Protein 2WM9 (pdb70)

InterPro domains:
  IPR001849 Pleckstrin homology domain [PF00169] (176-279)
  IPR001849 Pleckstrin homology domain [PS50003] (174-281)
  IPR001849 Pleckstrin homology domain [SM00233] (175-283)
  IPR011993 PH-like domain superfamily [G3DSA:2.30.29.30] (160-282)
  IPR016024 Armadillo-type fold [SSF48371] (851-1568)
  IPR021816 Dedicator of cytokinesis C/D, N-terminal [PF11878] (47-156)
  IPR026791 Dedicator of cytokinesis [PTHR23317] (43-2067)
  IPR027007 C2 DOCK-type domain [PF14429] (637-827)
  IPR027007 C2 DOCK-type domain [PS51650] (640-818)
  IPR027357 DOCKER domain [PS51651] (1605-2069)
  IPR035892 C2 domain superfamily [G3DSA:2.60.40.150] (641-828)
  IPR037809 Dedicator of cytokinesis D, C2 domain [cd08697] (639-828)
  IPR043161 Dedicator of cytokinesis, C-terminal, lobe A [G3DSA:1.25.40.410] (1605-1776)
  IPR043162 Dedicator of cytokinesis, C-terminal, lobe C [G3DSA:1.20.58.740] (1946-2067)
  IPR046769 DOCKER, Lobe A [PF06920] (1598-1770)
  IPR046770 DOCKER, Lobe B [PF20422] (1851-1926)
  IPR046773 DOCKER, Lobe C [PF20421] (1961-2062)
  IPR060065 DOCK6-11, TPR domain [PF28208] (853-1073)

Secondary structure (DSSP, 8-state):
-HHHHHHHHHHHHHHHHHHHT-HHHHHHHHHHHHHHHHHHHHHTTSSS--GGGGTTT-GGGGGG---SSSHHHHHHHHHHHHHHHHHTT-GGGHHHHHTTTHHHHHHTT-HHHHHHHHHHHHHHHHHHHHHHHH------EEEEEEEE-HHHHGGGTT-EEEEEESTT--HHHHHHHHHHHHHHHH-GGGEEEE---SPP-GGGS-TTSEEEEEEEEEE---HHHHHH--STGGGSSSEEEEEEEEEE-TTS-SS--TTT-EEEEEEEEEEEEES-SSSEEEEEEEEEEEE-HHHHHHHHHHHHHHHHHHHHH-SS--HHHHHHHHHHHHS-SSS--THHHHHHHS---TTHHHHHHHHHHHHHHHHHHHHHHHHH--STTTHHHHHHHHHHHHHHHHHHHHH-S--/-PPPEEEEEEEE-TTSSHHHHHHHHHHT--TTTSPP-SS--EEEEEEETTEEEEEEEEE---SGGGTTTGGGG-TT-SEEEEEEETT-HHHHHHIIIIIHHHHHHH-TTS-EEEEEE-GGGGS-HHHHHHHHTTT--PPPHHHHHHHHHHHT-S-EEE--TTT-TTHHHHHHHHHHHH-

B-factor: mean 34.51, std 13.57, range [10.01, 80.8]

Sequence (586 aa):
STPELRKTWLDSMARIHVKNGDLSEAAMCYVHVTALVAEYLTRKGVFRQGCTAFRVITPNIDEEADVHFNEDVLMELLEQCADGLWKAERYELIADIYKLIIPIYEKRRDFERLAHLYDTLHRAYSKVTEVMHSGRRLLGTYFRVAFFGQGFFEDEDGKEYIYKEPKLTPLSEISQRLLKLYSDKFGSENVKMIQDSGKVNPKDLDSKYAYIQVTHVIPFFDEKELQERKTEFERSHNIRRFMFEMPFTQTGKRQGGVEEQCKRRTILTAIHCFPYVKKRIPVMYQHHTDLNPIEVAIDEMSKKVAELRQLCSSAEVDMIKLQLKLQGSVSVQVNAGPLAYARAFLDDDNKVKLLKEVFRQFVEACGQALAVNERLIKEDQLEYQEEMKANYREMAKELSEIMHEQLSHMQTIKCVVVGDGAVGKTCLLISYTTNKFPSEYVPTVFDNYAVTVMIGGEPYTLGLFDTAGQEDYDRLRPLSYPQTDVFLVCFSVVSPSSFENVKEKWVPEITHHCPKTPFLLVGTQIDLRDDPSTIEKLAKNKQKPITPETAEKLARDLKAVKYVECSALTQKGLKNVFDEAILAAL

GO terms:
  GO:0005829 cytosol (C, TAS)
  GO:0005515 protein binding (F, IPI)
  GO:0045296 cadherin binding (F, HDA)
  GO:0016020 membrane (C, HDA)

Structure (mmCIF, N/CA/C/O backbone):
data_2WM9
#
_entry.id   2WM9
#
_cell.length_a   88.410
_cell.length_b   93.980
_cell.length_c   88.200
_cell.angle_alpha   90.00
_cell.angle_beta   90.00
_cell.angle_gamma   90.00
#
_symmetry.space_group_name_H-M   'P 21 21 2'
#
loop_
_entity.id
_entity.type
_entity.pdbx_description
1 polymer 'DEDICATOR OF CYTOKINESIS PROTEIN 9'
2 polymer 'CELL DIVISION CONTROL PROTEIN 42 HOMOLOG'
3 non-polymer GLYCEROL
4 water water
#
loop_
_atom_site.group_PDB
_atom_site.id
_atom_site.type_symbol
_atom_site.label_atom_id
_atom_site.label_alt_id
_atom_site.label_comp_id
_atom_site.label_asym_id
_atom_site.label_entity_id
_atom_site.label_seq_id
_atom_site.pdbx_PDB_ins_code
_atom_site.Cartn_x
_atom_site.Cartn_y
_atom_site.Cartn_z
_atom_site.occupancy
_atom_site.B_iso_or_equiv
_atom_site.auth_seq_id
_atom_site.auth_comp_id
_atom_site.auth_asym_id
_atom_site.auth_atom_id
_atom_site.pdbx_PDB_model_num
ATOM 1 N N . SER A 1 5 ? 60.743 15.895 2.079 1.00 59.70 5 SER A N 1
ATOM 2 C CA . SER A 1 5 ? 60.569 15.689 3.515 1.00 54.79 5 SER A CA 1
ATOM 3 C C . SER A 1 5 ? 60.073 14.273 3.865 1.00 52.02 5 SER A C 1
ATOM 4 O O . SER A 1 5 ? 59.668 14.026 5.004 1.00 48.92 5 SER A O 1
ATOM 6 N N . THR A 1 6 ? 60.098 13.345 2.907 1.00 45.51 6 THR A N 1
ATOM 7 C CA . THR A 1 6 ? 59.875 11.944 3.260 1.00 50.07 6 THR A CA 1
ATOM 8 C C . THR A 1 6 ? 60.958 11.448 4.255 1.00 48.25 6 THR A C 1
ATOM 9 O O . THR A 1 6 ? 60.630 10.856 5.292 1.00 43.79 6 THR A O 1
ATOM 13 N N . PRO A 1 7 ? 62.247 11.719 3.966 1.00 44.53 7 PRO A N 1
ATOM 14 C CA . PRO A 1 7 ? 63.284 11.279 4.917 1.00 44.42 7 PRO A CA 1
ATOM 15 C C . PRO A 1 7 ? 62.996 11.768 6.336 1.00 42.85 7 PRO A C 1
ATOM 16 O O . PRO A 1 7 ? 63.079 10.980 7.303 1.00 35.91 7 PRO A O 1
ATOM 20 N N . GLU A 1 8 ? 62.656 13.052 6.457 1.00 41.41 8 GLU A N 1
ATOM 21 C CA . GLU A 1 8 ? 62.269 13.627 7.746 1.00 36.13 8 GLU A CA 1
ATOM 22 C C . GLU A 1 8 ? 61.041 12.910 8.316 1.00 31.56 8 GLU A C 1
ATOM 23 O O . GLU A 1 8 ? 60.961 12.650 9.519 1.00 32.50 8 GLU A O 1
ATOM 25 N N . LEU A 1 9 ? 60.082 12.586 7.455 1.00 33.46 9 LEU A N 1
ATOM 26 C CA . LEU A 1 9 ? 58.836 11.960 7.916 1.00 33.49 9 LEU A CA 1
ATOM 27 C C . LEU A 1 9 ? 59.071 10.507 8.389 1.00 32.84 9 LEU A C 1
ATOM 28 O O . LEU A 1 9 ? 58.548 10.076 9.430 1.00 25.60 9 LEU A O 1
ATOM 33 N N . ARG A 1 10 ? 59.865 9.767 7.621 1.00 28.40 10 ARG A N 1
ATOM 34 C CA . ARG A 1 10 ? 60.278 8.436 8.007 1.00 27.25 10 ARG A CA 1
ATOM 35 C C . ARG A 1 10 ? 60.998 8.470 9.366 1.00 25.69 10 ARG A C 1
ATOM 36 O O . ARG A 1 10 ? 60.683 7.679 10.258 1.00 26.17 10 ARG A O 1
ATOM 44 N N . LYS A 1 11 ? 61.945 9.391 9.535 1.00 23.59 11 LYS A N 1
ATOM 45 C CA . LYS A 1 11 ? 62.615 9.546 10.830 1.00 26.72 11 LYS A CA 1
ATOM 46 C C . LYS A 1 11 ? 61.620 9.780 11.972 1.00 28.31 11 LYS A C 1
ATOM 47 O O . LYS A 1 11 ? 61.763 9.212 13.073 1.00 24.83 11 LYS A O 1
ATOM 53 N N . THR A 1 12 ? 60.624 10.632 11.714 1.00 26.53 12 THR A N 1
ATOM 54 C CA . THR A 1 12 ? 59.633 10.954 12.730 1.00 24.77 12 THR A CA 1
ATOM 55 C C . THR A 1 12 ? 58.904 9.701 13.156 1.00 22.29 12 THR A C 1
ATOM 56 O O . THR A 1 12 ? 58.703 9.483 14.343 1.00 25.26 12 THR A O 1
ATOM 60 N N . TRP A 1 13 ? 58.521 8.878 12.186 1.00 24.00 13 TRP A N 1
ATOM 61 C CA . TRP A 1 13 ? 57.804 7.612 12.466 1.00 25.59 13 TRP A CA 1
ATOM 62 C C . TRP A 1 13 ? 58.698 6.622 13.239 1.00 27.08 13 TRP A C 1
ATOM 63 O O . TRP A 1 13 ? 58.314 6.110 14.309 1.00 26.94 13 TRP A O 1
ATOM 74 N N . LEU A 1 14 ? 59.897 6.375 12.704 1.00 26.22 14 LEU A N 1
ATOM 75 C CA . LEU A 1 14 ? 60.907 5.559 13.395 1.00 25.86 14 LEU A CA 1
ATOM 76 C C . LEU A 1 14 ? 61.217 6.056 14.825 1.00 21.94 14 LEU A C 1
ATOM 77 O O . LEU A 1 14 ? 61.254 5.257 15.750 1.00 21.48 14 LEU A O 1
ATOM 82 N N . ASP A 1 15 ? 61.409 7.362 15.015 1.00 22.73 15 ASP A N 1
ATOM 83 C CA . ASP A 1 15 ? 61.652 7.879 16.370 1.00 25.72 15 ASP A CA 1
ATOM 84 C C . ASP A 1 15 ? 60.465 7.580 17.295 1.00 27.00 15 ASP A C 1
ATOM 85 O O . ASP A 1 15 ? 60.654 7.232 18.474 1.00 26.89 15 ASP A O 1
ATOM 90 N N . SER A 1 16 ? 59.255 7.722 16.753 1.00 23.75 16 SER A N 1
ATOM 91 C CA . SER A 1 16 ? 58.030 7.511 17.518 1.00 22.49 16 SER A CA 1
ATOM 92 C C . SER A 1 16 ? 57.885 6.013 17.867 1.00 23.07 16 SER A C 1
ATOM 93 O O . SER A 1 16 ? 57.672 5.651 19.035 1.00 23.59 16 SER A O 1
ATOM 96 N N . MET A 1 17 ? 58.043 5.142 16.870 1.00 23.13 17 MET A N 1
ATOM 97 C CA . MET A 1 17 ? 58.119 3.690 17.121 1.00 21.89 17 MET A CA 1
ATOM 98 C C . MET A 1 17 ? 59.098 3.324 18.230 1.00 20.43 17 MET A C 1
ATOM 99 O O . MET A 1 17 ? 58.768 2.509 19.094 1.00 18.33 17 MET A O 1
ATOM 104 N N . ALA A 1 18 ? 60.296 3.931 18.211 1.00 20.02 18 ALA A N 1
ATOM 105 C CA . ALA A 1 18 ? 61.361 3.592 19.177 1.00 18.26 18 ALA A CA 1
ATOM 106 C C . ALA A 1 18 ? 60.970 3.904 20.612 1.00 18.84 18 ALA A C 1
ATOM 107 O O . ALA A 1 18 ? 61.237 3.109 21.547 1.00 18.50 18 ALA A O 1
ATOM 109 N N . ARG A 1 19 ? 60.347 5.065 20.791 1.00 22.72 19 ARG A N 1
ATOM 110 C CA . ARG A 1 19 ? 59.873 5.477 22.113 1.00 19.26 19 ARG A CA 1
ATOM 111 C C . ARG A 1 19 ? 58.921 4.446 22.652 1.00 20.10 19 ARG A C 1
ATOM 112 O O . ARG A 1 19 ? 59.037 4.025 23.804 1.00 24.43 19 ARG A O 1
ATOM 120 N N . ILE A 1 20 ? 57.947 4.050 21.835 1.00 18.78 20 ILE A N 1
ATOM 121 C CA . ILE A 1 20 ? 57.020 2.991 22.245 1.00 18.24 20 ILE A CA 1
ATOM 122 C C . ILE A 1 20 ? 57.774 1.697 22.571 1.00 18.96 20 ILE A C 1
ATOM 123 O O . ILE A 1 20 ? 57.524 1.066 23.593 1.00 22.09 20 ILE A O 1
ATOM 128 N N . HIS A 1 21 ? 58.727 1.303 21.727 1.00 19.33 21 HIS A N 1
ATOM 129 C CA . HIS A 1 21 ? 59.498 0.099 22.040 1.00 19.78 21 HIS A CA 1
ATOM 130 C C . HIS A 1 21 ? 60.227 0.221 23.367 1.00 20.30 21 HIS A C 1
ATOM 131 O O . HIS A 1 21 ? 60.292 -0.734 24.150 1.00 20.13 21 HIS A O 1
ATOM 138 N N . VAL A 1 22 ? 60.784 1.399 23.618 1.00 20.95 22 VAL A N 1
ATOM 139 C CA . VAL A 1 22 ? 61.457 1.644 24.894 1.00 19.75 22 VAL A CA 1
ATOM 140 C C . VAL A 1 22 ? 60.504 1.510 26.101 1.00 21.64 22 VAL A C 1
ATOM 141 O O . VAL A 1 22 ? 60.805 0.793 27.041 1.00 19.34 22 VAL A O 1
ATOM 145 N N . LYS A 1 23 ? 59.352 2.175 26.069 1.00 20.74 23 LYS A N 1
ATOM 146 C CA . LYS A 1 23 ? 58.370 1.988 27.152 1.00 24.35 23 LYS A CA 1
ATOM 147 C C . LYS A 1 23 ? 57.991 0.508 27.349 1.00 28.58 23 LYS A C 1
ATOM 148 O O . LYS A 1 23 ? 57.784 0.077 28.476 1.00 29.73 23 LYS A O 1
ATOM 152 N N . ASN A 1 24 ? 57.898 -0.259 26.255 1.00 25.80 24 ASN A N 1
ATOM 153 C CA . ASN A 1 24 ? 57.494 -1.658 26.321 1.00 19.92 24 ASN A CA 1
ATOM 154 C C . ASN A 1 24 ? 58.642 -2.592 26.711 1.00 25.50 24 ASN A C 1
ATOM 155 O O . ASN A 1 24 ? 58.426 -3.786 26.997 1.00 20.47 24 ASN A O 1
ATOM 160 N N . GLY A 1 25 ? 59.868 -2.062 26.724 1.00 25.42 25 GLY A N 1
ATOM 161 C CA . GLY A 1 25 ? 61.028 -2.874 27.077 1.00 19.84 25 GLY A CA 1
ATOM 162 C C . GLY A 1 25 ? 61.578 -3.720 25.925 1.00 21.34 25 GLY A C 1
ATOM 163 O O . GLY A 1 25 ? 62.380 -4.630 26.149 1.00 21.74 25 GLY A O 1
ATOM 164 N N . ASP A 1 26 ? 61.146 -3.409 24.703 1.00 18.89 26 ASP A N 1
ATOM 165 C CA . ASP A 1 26 ? 61.611 -4.086 23.486 1.00 20.20 26 ASP A CA 1
ATOM 166 C C . ASP A 1 26 ? 62.797 -3.322 22.893 1.00 17.60 26 ASP A C 1
ATOM 167 O O . ASP A 1 26 ? 62.684 -2.604 21.895 1.00 18.33 26 ASP A O 1
ATOM 172 N N . LEU A 1 27 ? 63.940 -3.485 23.523 1.00 17.19 27 LEU A N 1
ATOM 173 C CA . LEU A 1 27 ? 65.042 -2.579 23.285 1.00 13.19 27 LEU A CA 1
ATOM 174 C C . LEU A 1 27 ? 65.780 -2.893 21.980 1.00 16.46 27 LEU A C 1
ATOM 175 O O . LEU A 1 27 ? 66.424 -1.988 21.408 1.00 18.02 27 LEU A O 1
ATOM 180 N N . SER A 1 28 ? 65.665 -4.145 21.486 1.00 14.45 28 SER A N 1
ATOM 181 C CA . SER A 1 28 ? 66.225 -4.498 20.151 1.00 17.18 28 SER A CA 1
ATOM 182 C C . SER A 1 28 ? 65.469 -3.821 19.012 1.00 18.94 28 SER A C 1
ATOM 183 O O . SER A 1 28 ? 66.101 -3.355 18.055 1.00 17.21 28 SER A O 1
ATOM 186 N N . GLU A 1 29 ? 64.130 -3.785 19.107 1.00 14.98 29 GLU A N 1
ATOM 187 C CA . GLU A 1 29 ? 63.320 -3.043 18.145 1.00 15.77 29 GLU A CA 1
ATOM 188 C C . GLU A 1 29 ? 63.574 -1.510 18.207 1.00 16.82 29 GLU A C 1
ATOM 189 O O . GLU A 1 29 ? 63.674 -0.860 17.175 1.00 17.64 29 GLU A O 1
ATOM 195 N N . ALA A 1 30 ? 63.698 -0.929 19.399 1.00 15.46 30 ALA A N 1
ATOM 196 C CA . ALA A 1 30 ? 64.167 0.457 19.487 1.00 16.37 30 ALA A CA 1
ATOM 197 C C . ALA A 1 30 ? 65.519 0.600 18.771 1.00 15.44 30 ALA A C 1
ATOM 198 O O . ALA A 1 30 ? 65.751 1.553 18.011 1.00 15.40 30 ALA A O 1
ATOM 200 N N . ALA A 1 31 ? 66.419 -0.348 19.026 1.00 14.23 31 ALA A N 1
ATOM 201 C CA . ALA A 1 31 ? 67.767 -0.223 18.467 1.00 16.84 31 ALA A CA 1
ATOM 202 C C . ALA A 1 31 ? 67.733 -0.293 16.952 1.00 14.08 31 ALA A C 1
ATOM 203 O O . ALA A 1 31 ? 68.451 0.442 16.291 1.00 16.22 31 ALA A O 1
ATOM 205 N N . MET A 1 32 ? 66.910 -1.176 16.391 1.00 12.73 32 MET A N 1
ATOM 206 C CA . MET A 1 32 ? 66.802 -1.236 14.934 1.00 14.63 32 MET A CA 1
ATOM 207 C C . MET A 1 32 ? 66.222 0.068 14.409 1.00 15.10 32 MET A C 1
ATOM 208 O O . MET A 1 32 ? 66.626 0.538 13.351 1.00 15.96 32 MET A O 1
ATOM 213 N N . CYS A 1 33 ? 65.259 0.649 15.131 1.00 14.83 33 CYS A N 1
ATOM 214 C CA . CYS A 1 33 ? 64.742 1.956 14.735 1.00 13.36 33 CYS A CA 1
ATOM 215 C C . CYS A 1 33 ? 65.887 2.994 14.684 1.00 13.42 33 CYS A C 1
ATOM 216 O O . CYS A 1 33 ? 65.914 3.804 13.794 1.00 12.84 33 CYS A O 1
ATOM 219 N N . TYR A 1 34 ? 66.799 2.997 15.661 1.00 12.45 34 TYR A N 1
ATOM 220 C CA . TYR A 1 34 ? 67.915 3.955 15.615 1.00 17.65 34 TYR A CA 1
ATOM 221 C C . TYR A 1 34 ? 68.783 3.695 14.375 1.00 18.71 34 TYR A C 1
ATOM 222 O O . TYR A 1 34 ? 69.197 4.635 13.666 1.00 18.29 34 TYR A O 1
ATOM 231 N N . VAL A 1 35 ? 69.037 2.414 14.109 1.00 18.27 35 VAL A N 1
ATOM 232 C CA . VAL A 1 35 ? 69.877 2.020 12.975 1.00 18.43 35 VAL A CA 1
ATOM 233 C C . VAL A 1 35 ? 69.243 2.439 11.634 1.00 18.70 35 VAL A C 1
ATOM 234 O O . VAL A 1 35 ? 69.917 2.992 10.767 1.00 18.17 35 VAL A O 1
ATOM 238 N N . HIS A 1 36 ? 67.948 2.185 11.468 1.00 16.00 36 HIS A N 1
ATOM 239 C CA . HIS A 1 36 ? 67.243 2.633 10.257 1.00 16.83 36 HIS A CA 1
ATOM 240 C C . HIS A 1 36 ? 67.278 4.163 10.038 1.00 18.19 36 HIS A C 1
ATOM 241 O O . HIS A 1 36 ? 67.511 4.617 8.931 1.00 19.54 36 HIS A O 1
ATOM 248 N N . VAL A 1 37 ? 67.058 4.946 11.095 1.00 20.28 37 VAL A N 1
ATOM 249 C CA . VAL A 1 37 ? 67.178 6.402 11.000 1.00 16.89 37 VAL A CA 1
ATOM 250 C C . VAL A 1 37 ? 68.611 6.777 10.614 1.00 19.90 37 VAL A C 1
ATOM 251 O O . VAL A 1 37 ? 68.825 7.607 9.736 1.00 20.36 37 VAL A O 1
ATOM 255 N N . THR A 1 38 ? 69.594 6.139 11.257 1.00 18.67 38 THR A N 1
ATOM 256 C CA . THR A 1 38 ? 70.998 6.463 11.015 1.00 18.96 38 THR A CA 1
ATOM 257 C C . THR A 1 38 ? 71.352 6.096 9.566 1.00 21.33 38 THR A C 1
ATOM 258 O O . THR A 1 38 ? 72.023 6.865 8.865 1.00 19.23 38 THR A O 1
ATOM 262 N N . ALA A 1 39 ? 70.855 4.948 9.110 1.00 15.82 39 ALA A N 1
ATOM 263 C CA . ALA A 1 39 ? 71.076 4.521 7.741 1.00 19.25 39 ALA A CA 1
ATOM 264 C C . ALA A 1 39 ? 70.495 5.519 6.742 1.00 22.76 39 ALA A C 1
ATOM 265 O O . ALA A 1 39 ? 71.107 5.803 5.725 1.00 18.84 39 ALA A O 1
ATOM 267 N N . LEU A 1 40 ? 69.314 6.071 7.038 1.00 23.38 40 LEU A N 1
ATOM 268 C CA . LEU A 1 40 ? 68.718 7.004 6.091 1.00 26.87 40 LEU A CA 1
ATOM 269 C C . LEU A 1 40 ? 69.445 8.350 6.058 1.00 25.02 40 LEU A C 1
ATOM 270 O O . LEU A 1 40 ? 69.542 8.961 4.996 1.00 22.84 40 LEU A O 1
ATOM 275 N N . VAL A 1 41 ? 69.962 8.798 7.207 1.00 19.44 41 VAL A N 1
ATOM 276 C CA . VAL A 1 41 ? 70.734 10.016 7.232 1.00 19.02 41 VAL A CA 1
ATOM 277 C C . VAL A 1 41 ? 72.070 9.782 6.495 1.00 24.05 41 VAL A C 1
ATOM 278 O O . VAL A 1 41 ? 72.555 10.663 5.786 1.00 22.43 41 VAL A O 1
ATOM 282 N N . ALA A 1 42 ? 72.650 8.585 6.655 1.00 20.07 42 ALA A N 1
ATOM 283 C CA . ALA A 1 42 ? 73.918 8.268 6.025 1.00 26.06 42 ALA A CA 1
ATOM 284 C C . ALA A 1 42 ? 73.768 8.208 4.507 1.00 27.84 42 ALA A C 1
ATOM 285 O O . ALA A 1 42 ? 74.613 8.733 3.779 1.00 29.92 42 ALA A O 1
ATOM 287 N N . GLU A 1 43 ? 72.712 7.548 4.043 1.00 26.50 43 GLU A N 1
ATOM 288 C CA . GLU A 1 43 ? 72.355 7.549 2.619 1.00 32.09 43 GLU A CA 1
ATOM 289 C C . GLU A 1 43 ? 72.278 8.982 2.070 1.00 29.57 43 GLU A C 1
ATOM 290 O O . GLU A 1 43 ? 72.948 9.319 1.094 1.00 30.90 43 GLU A O 1
ATOM 296 N N . TYR A 1 44 ? 71.469 9.818 2.705 1.00 24.63 44 TYR A N 1
ATOM 297 C CA . TYR A 1 44 ? 71.367 11.221 2.313 1.00 28.41 44 TYR A CA 1
ATOM 298 C C . TYR A 1 44 ? 72.745 11.918 2.246 1.00 31.90 44 TYR A C 1
ATOM 299 O O . TYR A 1 44 ? 73.130 12.463 1.194 1.00 28.49 44 TYR A O 1
ATOM 308 N N . LEU A 1 45 ? 73.489 11.886 3.365 1.00 28.21 45 LEU A N 1
ATOM 309 C CA . LEU A 1 45 ? 74.805 12.523 3.435 1.00 23.36 45 LEU A CA 1
ATOM 310 C C . LEU A 1 45 ? 75.863 11.951 2.459 1.00 27.43 45 LEU A C 1
ATOM 311 O O . LEU A 1 45 ? 76.715 12.704 1.975 1.00 26.86 45 LEU A O 1
ATOM 316 N N . THR A 1 46 ? 75.836 10.645 2.183 1.00 23.29 46 THR A N 1
ATOM 317 C CA . THR A 1 46 ? 76.752 10.089 1.170 1.00 28.89 46 THR A CA 1
ATOM 318 C C . THR A 1 46 ? 76.474 10.660 -0.226 1.00 30.79 46 THR A C 1
ATOM 319 O O . THR A 1 46 ? 77.400 10.989 -0.967 1.00 27.42 46 THR A O 1
ATOM 323 N N . ARG A 1 47 ? 75.190 10.781 -0.570 1.00 30.54 47 ARG A N 1
ATOM 324 C CA . ARG A 1 47 ? 74.779 11.391 -1.841 1.00 32.64 47 ARG A CA 1
ATOM 325 C C . ARG A 1 47 ? 75.232 12.855 -1.968 1.00 30.75 47 ARG A C 1
ATOM 326 O O . ARG A 1 47 ? 75.654 13.282 -3.050 1.00 32.14 47 ARG A O 1
ATOM 334 N N . LYS A 1 48 ? 75.179 13.597 -0.857 1.00 27.33 48 LYS A N 1
ATOM 335 C CA . LYS A 1 48 ? 75.679 14.964 -0.816 1.00 28.17 48 LYS A CA 1
ATOM 336 C C . LYS A 1 48 ? 77.200 15.036 -0.846 1.00 30.30 48 LYS A C 1
ATOM 337 O O . LYS A 1 48 ? 77.760 16.133 -0.951 1.00 26.61 48 LYS A O 1
ATOM 341 N N . GLY A 1 49 ? 77.866 13.883 -0.752 1.00 32.13 49 GLY A N 1
ATOM 342 C CA . GLY A 1 49 ? 79.325 13.834 -0.666 1.00 29.30 49 GLY A CA 1
ATOM 343 C C . GLY A 1 49 ? 79.902 14.161 0.711 1.00 30.92 49 GLY A C 1
ATOM 344 O O . GLY A 1 49 ? 81.112 14.364 0.853 1.00 32.88 49 GLY A O 1
ATOM 345 N N . VAL A 1 50 ? 79.047 14.183 1.731 1.00 27.05 50 VAL A N 1
ATOM 346 C CA . VAL A 1 50 ? 79.445 14.545 3.101 1.00 26.41 50 VAL A CA 1
ATOM 347 C C . VAL A 1 50 ? 79.950 13.355 3.944 1.00 35.12 50 VAL A C 1
ATOM 348 O O . VAL A 1 50 ? 80.690 13.544 4.922 1.00 30.90 50 VAL A O 1
ATOM 352 N N . PHE A 1 51 ? 79.544 12.141 3.561 1.00 28.39 51 PHE A N 1
ATOM 353 C CA . PHE A 1 51 ? 79.877 10.932 4.296 1.00 30.07 51 PHE A CA 1
ATOM 354 C C . PHE A 1 51 ? 80.186 9.865 3.251 1.00 32.04 51 PHE A C 1
ATOM 355 O O . PHE A 1 51 ? 79.630 9.891 2.175 1.00 32.19 51 PHE A O 1
ATOM 363 N N . ARG A 1 52 ? 81.070 8.921 3.545 1.00 38.48 52 ARG A N 1
ATOM 364 C CA . ARG A 1 52 ? 81.488 7.989 2.487 1.00 42.08 52 ARG A CA 1
ATOM 365 C C . ARG A 1 52 ? 80.625 6.720 2.210 1.00 38.90 52 ARG A C 1
ATOM 366 O O . ARG A 1 52 ? 80.913 5.984 1.266 1.00 41.69 52 ARG A O 1
ATOM 374 N N . GLN A 1 53 ? 79.584 6.454 2.996 1.00 35.80 53 GLN A N 1
ATOM 375 C CA . GLN A 1 53 ? 78.639 5.365 2.647 1.00 39.03 53 GLN A CA 1
ATOM 376 C C . GLN A 1 53 ? 77.279 5.459 3.340 1.00 39.65 53 GLN A C 1
ATOM 377 O O . GLN A 1 53 ? 77.186 5.899 4.482 1.00 39.85 53 GLN A O 1
ATOM 383 N N . GLY A 1 54 ? 76.227 5.042 2.644 1.00 37.02 54 GLY A N 1
ATOM 384 C CA . GLY A 1 54 ? 74.886 5.132 3.184 1.00 36.68 54 GLY A CA 1
ATOM 385 C C . GLY A 1 54 ? 74.398 3.753 3.577 1.00 40.27 54 GLY A C 1
ATOM 386 O O . GLY A 1 54 ? 75.223 2.918 3.975 1.00 37.84 54 GLY A O 1
ATOM 387 N N . CYS A 1 55 ? 73.073 3.543 3.455 1.00 35.74 55 CYS A N 1
ATOM 388 C CA . CYS A 1 55 ? 72.358 2.272 3.712 1.00 36.88 55 CYS A CA 1
ATOM 389 C C . CYS A 1 55 ? 73.169 0.992 3.827 1.00 37.82 55 CYS A C 1
ATOM 390 O O . CYS A 1 55 ? 73.204 0.363 4.879 1.00 40.44 55 CYS A O 1
ATOM 393 N N . THR A 1 56 ? 73.768 0.572 2.717 1.00 43.16 56 THR A N 1
ATOM 394 C CA . THR A 1 56 ? 74.450 -0.717 2.664 1.00 42.78 56 THR A CA 1
ATOM 395 C C . THR A 1 56 ? 75.548 -0.878 3.706 1.00 39.58 56 THR A C 1
ATOM 396 O O . THR A 1 56 ? 75.954 -2.007 3.989 1.00 37.30 56 THR A O 1
ATOM 400 N N . ALA A 1 57 ? 76.071 0.221 4.249 1.00 30.79 57 ALA A N 1
ATOM 401 C CA . ALA A 1 57 ? 77.103 0.058 5.271 1.00 41.27 57 ALA A CA 1
ATOM 402 C C . ALA A 1 57 ? 76.517 -0.602 6.557 1.00 36.65 57 ALA A C 1
ATOM 403 O O . ALA A 1 57 ? 77.246 -1.134 7.397 1.00 30.43 57 ALA A O 1
ATOM 405 N N . PHE A 1 58 ? 75.187 -0.587 6.658 1.00 31.76 58 PHE A N 1
ATOM 406 C CA . PHE A 1 58 ? 74.468 -1.007 7.850 1.00 25.90 58 PHE A CA 1
ATOM 407 C C . PHE A 1 58 ? 73.808 -2.356 7.631 1.00 28.64 58 PHE A C 1
ATOM 408 O O . PHE A 1 58 ? 73.138 -2.883 8.520 1.00 21.74 58 PHE A O 1
ATOM 416 N N . ARG A 1 59 ? 73.992 -2.892 6.431 1.00 25.84 59 ARG A N 1
ATOM 417 C CA . ARG A 1 59 ? 73.443 -4.173 6.056 1.00 28.63 59 ARG A CA 1
ATOM 418 C C . ARG A 1 59 ? 74.024 -5.294 6.905 1.00 27.74 59 ARG A C 1
ATOM 419 O O . ARG A 1 59 ? 73.354 -6.288 7.184 1.00 23.01 59 ARG A O 1
ATOM 427 N N . VAL A 1 60 ? 75.265 -5.141 7.338 1.00 23.59 60 VAL A N 1
ATOM 428 C CA . VAL A 1 60 ? 75.833 -6.162 8.200 1.00 25.59 60 VAL A CA 1
ATOM 429 C C . VAL A 1 60 ? 75.077 -6.193 9.530 1.00 27.34 60 VAL A C 1
ATOM 430 O O . VAL A 1 60 ? 74.826 -7.267 10.098 1.00 31.06 60 VAL A O 1
ATOM 434 N N . ILE A 1 61 ? 74.676 -5.018 10.013 1.00 23.06 61 ILE A N 1
ATOM 435 C CA . ILE A 1 61 ? 73.855 -4.961 11.214 1.00 18.77 61 ILE A CA 1
ATOM 436 C C . ILE A 1 61 ? 72.451 -5.534 10.961 1.00 21.74 61 ILE A C 1
ATOM 437 O O . ILE A 1 61 ? 71.972 -6.370 11.723 1.00 19.60 61 ILE A O 1
ATOM 442 N N . THR A 1 62 ? 71.803 -5.086 9.895 1.00 19.15 62 THR A N 1
ATOM 443 C CA . THR A 1 62 ? 70.509 -5.654 9.520 1.00 23.39 62 THR A CA 1
ATOM 444 C C . THR A 1 62 ? 70.221 -5.591 8.032 1.00 20.82 62 THR A C 1
ATOM 445 O O . THR A 1 62 ? 70.187 -4.506 7.450 1.00 23.59 62 THR A O 1
ATOM 449 N N . PRO A 1 63 ? 69.990 -6.757 7.415 1.00 19.01 63 PRO A N 1
ATOM 450 C CA . PRO A 1 63 ? 69.600 -6.816 5.996 1.00 23.80 63 PRO A CA 1
ATOM 451 C C . PRO A 1 63 ? 68.328 -6.001 5.714 1.00 22.93 63 PRO A C 1
ATOM 452 O O . PRO A 1 63 ? 68.115 -5.622 4.574 1.00 25.05 63 PRO A O 1
ATOM 456 N N . ASN A 1 64 ? 67.491 -5.756 6.720 1.00 19.66 64 ASN A N 1
ATOM 457 C CA . ASN A 1 64 ? 66.258 -5.002 6.510 1.00 18.73 64 ASN A CA 1
ATOM 458 C C . ASN A 1 64 ? 66.549 -3.572 6.117 1.00 25.03 64 ASN A C 1
ATOM 459 O O . ASN A 1 64 ? 65.644 -2.825 5.747 1.00 25.98 64 ASN A O 1
ATOM 464 N N . ILE A 1 65 ? 67.817 -3.187 6.186 1.00 23.76 65 ILE A N 1
ATOM 465 C CA . ILE A 1 65 ? 68.182 -1.801 5.938 1.00 26.77 65 ILE A CA 1
ATOM 466 C C . ILE A 1 65 ? 67.761 -1.381 4.531 1.00 29.80 65 ILE A C 1
ATOM 467 O O . ILE A 1 65 ? 67.527 -0.202 4.265 1.00 30.63 65 ILE A O 1
ATOM 472 N N . ASP A 1 66 ? 67.623 -2.356 3.639 1.00 27.88 66 ASP A N 1
ATOM 473 C CA . ASP A 1 66 ? 67.281 -2.057 2.247 1.00 33.77 66 ASP A CA 1
ATOM 474 C C . ASP A 1 66 ? 65.987 -1.273 2.101 1.00 37.80 66 ASP A C 1
ATOM 475 O O . ASP A 1 66 ? 65.820 -0.496 1.161 1.00 41.96 66 ASP A O 1
ATOM 480 N N . GLU A 1 67 ? 65.080 -1.480 3.045 1.00 35.01 67 GLU A N 1
ATOM 481 C CA . GLU A 1 67 ? 63.813 -0.773 3.084 1.00 34.31 67 GLU A CA 1
ATOM 482 C C . GLU A 1 67 ? 63.966 0.761 3.097 1.00 40.54 67 GLU A C 1
ATOM 483 O O . GLU A 1 67 ? 63.084 1.489 2.618 1.00 40.64 67 GLU A O 1
ATOM 489 N N . GLU A 1 68 ? 65.073 1.255 3.646 1.00 35.66 68 GLU A N 1
ATOM 490 C CA . GLU A 1 68 ? 65.312 2.703 3.684 1.00 40.58 68 GLU A CA 1
ATOM 491 C C . GLU A 1 68 ? 65.929 3.285 2.393 1.00 46.01 68 GLU A C 1
ATOM 492 O O . GLU A 1 68 ? 66.197 4.489 2.329 1.00 48.50 68 GLU A O 1
ATOM 498 N N . ALA A 1 69 ? 66.142 2.441 1.377 1.00 47.86 69 ALA A N 1
ATOM 499 C CA . ALA A 1 69 ? 66.815 2.851 0.123 1.00 52.61 69 ALA A CA 1
ATOM 500 C C . ALA A 1 69 ? 66.479 4.273 -0.349 1.00 45.71 69 ALA A C 1
ATOM 501 O O . ALA A 1 69 ? 65.447 4.505 -0.981 1.00 44.26 69 ALA A O 1
ATOM 503 N N . ASP A 1 79 ? 67.963 17.860 4.339 1.00 49.00 79 ASP A N 1
ATOM 504 C CA . ASP A 1 79 ? 67.873 19.090 5.125 1.00 54.82 79 ASP A CA 1
ATOM 505 C C . ASP A 1 79 ? 69.250 19.576 5.595 1.00 55.38 79 ASP A C 1
ATOM 506 O O . ASP A 1 79 ? 70.265 18.919 5.351 1.00 58.88 79 ASP A O 1
ATOM 508 N N . VAL A 1 80 ? 69.283 20.748 6.232 1.00 58.62 80 VAL A N 1
ATOM 509 C CA . VAL A 1 80 ? 70.426 21.157 7.056 1.00 56.12 80 VAL A CA 1
ATOM 510 C C . VAL A 1 80 ? 70.014 20.745 8.471 1.00 57.85 80 VAL A C 1
ATOM 511 O O . VAL A 1 80 ? 70.652 21.088 9.487 1.00 55.70 80 VAL A O 1
ATOM 513 N N . HIS A 1 81 ? 68.893 20.021 8.495 1.00 52.66 81 HIS A N 1
ATOM 514 C CA . HIS A 1 81 ? 68.494 19.218 9.622 1.00 48.13 81 HIS A CA 1
ATOM 515 C C . HIS A 1 81 ? 69.389 17.973 9.599 1.00 42.93 81 HIS A C 1
ATOM 516 O O . HIS A 1 81 ? 69.639 17.368 10.641 1.00 45.52 81 HIS A O 1
ATOM 518 N N . PHE A 1 82 ? 69.876 17.604 8.414 1.00 37.16 82 PHE A N 1
ATOM 519 C CA . PHE A 1 82 ? 70.849 16.513 8.281 1.00 34.78 82 PHE A CA 1
ATOM 520 C C . PHE A 1 82 ? 72.256 17.018 7.947 1.00 37.31 82 PHE A C 1
ATOM 521 O O . PHE A 1 82 ? 72.475 17.701 6.929 1.00 35.17 82 PHE A O 1
ATOM 529 N N . ASN A 1 83 ? 73.208 16.689 8.810 1.00 31.84 83 ASN A N 1
ATOM 530 C CA . ASN A 1 83 ? 74.619 17.007 8.563 1.00 28.64 83 ASN A CA 1
ATOM 531 C C . ASN A 1 83 ? 75.522 16.068 9.352 1.00 24.14 83 ASN A C 1
ATOM 532 O O . ASN A 1 83 ? 75.037 15.140 10.019 1.00 21.81 83 ASN A O 1
ATOM 537 N N . GLU A 1 84 ? 76.824 16.325 9.310 1.00 24.18 84 GLU A N 1
ATOM 538 C CA . GLU A 1 84 ? 77.775 15.407 9.905 1.00 21.63 84 GLU A CA 1
ATOM 539 C C . GLU A 1 84 ? 77.557 15.260 11.406 1.00 20.03 84 GLU A C 1
ATOM 540 O O . GLU A 1 84 ? 77.567 14.148 11.924 1.00 20.62 84 GLU A O 1
ATOM 546 N N . ASP A 1 85 ? 77.342 16.376 12.088 1.00 19.56 85 ASP A N 1
ATOM 547 C CA . ASP A 1 85 ? 77.105 16.402 13.532 1.00 20.04 85 ASP A CA 1
ATOM 548 C C . ASP A 1 85 ? 75.888 15.569 13.919 1.00 21.87 85 ASP A C 1
ATOM 549 O O . ASP A 1 85 ? 75.898 14.818 14.899 1.00 21.51 85 ASP A O 1
ATOM 554 N N . VAL A 1 86 ? 74.824 15.708 13.134 1.00 23.19 86 VAL A N 1
ATOM 555 C CA . VAL A 1 86 ? 73.629 14.940 13.370 1.00 20.65 86 VAL A CA 1
ATOM 556 C C . VAL A 1 86 ? 73.937 13.451 13.166 1.00 20.86 86 VAL A C 1
ATOM 557 O O . VAL A 1 86 ? 73.575 12.647 14.004 1.00 22.36 86 VAL A O 1
ATOM 561 N N . LEU A 1 87 ? 74.617 13.091 12.071 1.00 19.33 87 LEU A N 1
ATOM 562 C CA . LEU A 1 87 ? 74.978 11.689 11.832 1.00 18.14 87 LEU A CA 1
ATOM 563 C C . LEU A 1 87 ? 75.784 11.123 13.004 1.00 17.39 87 LEU A C 1
ATOM 564 O O . LEU A 1 87 ? 75.548 10.005 13.473 1.00 17.34 87 LEU A O 1
ATOM 569 N N . MET A 1 88 ? 76.724 11.914 13.499 1.00 18.89 88 MET A N 1
ATOM 570 C CA . MET A 1 88 ? 77.573 11.483 14.608 1.00 19.27 88 MET A CA 1
ATOM 571 C C . MET A 1 88 ? 76.774 11.151 15.876 1.00 17.67 88 MET A C 1
ATOM 572 O O . MET A 1 88 ? 77.035 10.152 16.546 1.00 13.07 88 MET A O 1
ATOM 577 N N . GLU A 1 89 ? 75.834 12.024 16.208 1.00 18.57 89 GLU A N 1
ATOM 578 C CA . GLU A 1 89 ? 74.988 11.823 17.377 1.00 23.21 89 GLU A CA 1
ATOM 579 C C . GLU A 1 89 ? 74.100 10.625 17.173 1.00 16.21 89 GLU A C 1
ATOM 580 O O . GLU A 1 89 ? 73.842 9.889 18.109 1.00 17.80 89 GLU A O 1
ATOM 586 N N . LEU A 1 90 ? 73.641 10.421 15.948 1.00 15.80 90 LEU A N 1
ATOM 587 C CA . LEU A 1 90 ? 72.833 9.219 15.663 1.00 18.22 90 LEU A CA 1
ATOM 588 C C . LEU A 1 90 ? 73.661 7.933 15.778 1.00 17.17 90 LEU A C 1
ATOM 589 O O . LEU A 1 90 ? 73.197 6.924 16.283 1.00 19.14 90 LEU A O 1
ATOM 594 N N . LEU A 1 91 ? 74.909 7.981 15.326 1.00 17.68 91 LEU A N 1
ATOM 595 C CA . LEU A 1 91 ? 75.783 6.833 15.470 1.00 15.83 91 LEU A CA 1
ATOM 596 C C . LEU A 1 91 ? 75.985 6.500 16.944 1.00 16.72 91 LEU A C 1
ATOM 597 O O . LEU A 1 91 ? 75.849 5.332 17.355 1.00 18.41 91 LEU A O 1
ATOM 602 N N . GLU A 1 92 ? 76.285 7.526 17.738 1.00 17.28 92 GLU A N 1
ATOM 603 C CA . GLU A 1 92 ? 76.428 7.355 19.176 1.00 19.79 92 GLU A CA 1
ATOM 604 C C . GLU A 1 92 ? 75.168 6.746 19.782 1.00 16.35 92 GLU A C 1
ATOM 605 O O . GLU A 1 92 ? 75.245 5.839 20.585 1.00 14.37 92 GLU A O 1
ATOM 611 N N . GLN A 1 93 ? 74.010 7.224 19.351 1.00 17.67 93 GLN A N 1
ATOM 612 C CA . GLN A 1 93 ? 72.754 6.645 19.820 1.00 18.33 93 GLN A CA 1
ATOM 613 C C . GLN A 1 93 ? 72.592 5.161 19.432 1.00 15.08 93 GLN A C 1
ATOM 614 O O . GLN A 1 93 ? 72.150 4.355 20.258 1.00 15.48 93 GLN A O 1
ATOM 620 N N . CYS A 1 94 ? 72.976 4.783 18.212 1.00 14.01 94 CYS A N 1
ATOM 621 C CA . CYS A 1 94 ? 72.867 3.360 17.841 1.00 16.23 94 CYS A CA 1
ATOM 622 C C . CYS A 1 94 ? 73.741 2.533 18.759 1.00 15.10 94 CYS A C 1
ATOM 623 O O . CYS A 1 94 ? 73.320 1.471 19.203 1.00 15.61 94 CYS A O 1
ATOM 626 N N . ALA A 1 95 ? 74.953 3.012 19.037 1.00 12.36 95 ALA A N 1
ATOM 627 C CA . ALA A 1 95 ? 75.864 2.266 19.885 1.00 13.59 95 ALA A CA 1
ATOM 628 C C . ALA A 1 95 ? 75.241 2.032 21.273 1.00 14.18 95 ALA A C 1
ATOM 629 O O . ALA A 1 95 ? 75.219 0.918 21.779 1.00 14.28 95 ALA A O 1
ATOM 631 N N . ASP A 1 96 ? 74.750 3.092 21.900 1.00 13.10 96 ASP A N 1
ATOM 632 C CA . ASP A 1 96 ? 74.129 2.922 23.204 1.00 16.80 96 ASP A CA 1
ATOM 633 C C . ASP A 1 96 ? 72.837 2.088 23.097 1.00 17.53 96 ASP A C 1
ATOM 634 O O . ASP A 1 96 ? 72.557 1.263 23.963 1.00 19.51 96 ASP A O 1
ATOM 639 N N . GLY A 1 97 ? 72.069 2.288 22.024 1.00 15.88 97 GLY A N 1
ATOM 640 C CA . GLY A 1 97 ? 70.872 1.497 21.795 1.00 16.38 97 GLY A CA 1
ATOM 641 C C . GLY A 1 97 ? 71.154 0.002 21.728 1.00 17.55 97 GLY A C 1
ATOM 642 O O . GLY A 1 97 ? 70.427 -0.809 22.324 1.00 14.17 97 GLY A O 1
ATOM 643 N N . LEU A 1 98 ? 72.207 -0.365 20.999 1.00 11.81 98 LEU A N 1
ATOM 644 C CA . LEU A 1 98 ? 72.579 -1.760 20.867 1.00 15.09 98 LEU A CA 1
ATOM 645 C C . LEU A 1 98 ? 73.168 -2.338 22.159 1.00 13.76 98 LEU A C 1
ATOM 646 O O . LEU A 1 98 ? 73.027 -3.532 22.438 1.00 14.56 98 LEU A O 1
ATOM 651 N N . TRP A 1 99 ? 73.850 -1.503 22.926 1.00 13.01 99 TRP A N 1
ATOM 652 C CA . TRP A 1 99 ? 74.278 -1.893 24.254 1.00 13.59 99 TRP A CA 1
ATOM 653 C C . TRP A 1 99 ? 73.058 -2.269 25.099 1.00 16.32 99 TRP A C 1
ATOM 654 O O . TRP A 1 99 ? 72.995 -3.356 25.696 1.00 15.66 99 TRP A O 1
ATOM 665 N N . LYS A 1 100 ? 72.072 -1.385 25.141 1.00 14.47 100 LYS A N 1
ATOM 666 C CA . LYS A 1 100 ? 70.904 -1.636 25.984 1.00 15.90 100 LYS A CA 1
ATOM 667 C C . LYS A 1 100 ? 70.105 -2.882 25.510 1.00 18.62 100 LYS A C 1
ATOM 668 O O . LYS A 1 100 ? 69.515 -3.601 26.326 1.00 19.71 100 LYS A O 1
ATOM 674 N N . ALA A 1 101 ? 70.087 -3.125 24.195 1.00 13.99 101 ALA A N 1
ATOM 675 C CA . ALA A 1 101 ? 69.428 -4.299 23.636 1.00 14.03 101 ALA A CA 1
ATOM 676 C C . ALA A 1 101 ? 70.250 -5.579 23.856 1.00 16.10 101 ALA A C 1
ATOM 677 O O . ALA A 1 101 ? 69.847 -6.676 23.457 1.00 16.78 101 ALA A O 1
ATOM 679 N N . GLU A 1 102 ? 71.415 -5.428 24.477 1.00 14.52 102 GLU A N 1
ATOM 680 C CA . GLU A 1 102 ? 72.319 -6.546 24.733 1.00 16.32 102 GLU A CA 1
ATOM 681 C C . GLU A 1 102 ? 72.816 -7.227 23.457 1.00 15.77 102 GLU A C 1
ATOM 682 O O . GLU A 1 102 ? 73.197 -8.386 23.488 1.00 15.92 102 GLU A O 1
ATOM 688 N N . ARG A 1 103 ? 72.843 -6.494 22.348 1.00 15.78 103 ARG A N 1
ATOM 689 C CA . ARG A 1 103 ? 73.439 -7.023 21.128 1.00 14.88 103 ARG A CA 1
ATOM 690 C C . ARG A 1 103 ? 74.851 -6.489 20.957 1.00 14.80 103 ARG A C 1
ATOM 691 O O . ARG A 1 103 ? 75.163 -5.805 19.981 1.00 11.70 103 ARG A O 1
ATOM 699 N N . TYR A 1 104 ? 75.694 -6.831 21.933 1.00 14.96 104 TYR A N 1
ATOM 700 C CA . TYR A 1 104 ? 77.050 -6.268 22.065 1.00 13.65 104 TYR A CA 1
ATOM 701 C C . TYR A 1 104 ? 77.897 -6.469 20.822 1.00 13.24 104 TYR A C 1
ATOM 702 O O . TYR A 1 104 ? 78.573 -5.552 20.376 1.00 14.61 104 TYR A O 1
ATOM 711 N N . GLU A 1 105 ? 77.805 -7.651 20.232 1.00 15.48 105 GLU A N 1
ATOM 712 C CA . GLU A 1 105 ? 78.579 -7.993 19.040 1.00 13.54 105 GLU A CA 1
ATOM 713 C C . GLU A 1 105 ? 78.402 -7.004 17.896 1.00 14.67 105 GLU A C 1
ATOM 714 O O . GLU A 1 105 ? 79.235 -6.971 16.982 1.00 16.81 105 GLU A O 1
ATOM 720 N N . LEU A 1 106 ? 77.343 -6.193 17.907 1.00 13.36 106 LEU A N 1
ATOM 721 C CA . LEU A 1 106 ? 77.119 -5.296 16.755 1.00 12.52 106 LEU A CA 1
ATOM 722 C C . LEU A 1 106 ? 77.614 -3.850 16.958 1.00 15.43 106 LEU A C 1
ATOM 723 O O . LEU A 1 106 ? 77.563 -3.015 16.042 1.00 16.40 106 LEU A O 1
ATOM 728 N N . ILE A 1 107 ? 78.103 -3.545 18.148 1.00 14.13 107 ILE A N 1
ATOM 729 C CA . ILE A 1 107 ? 78.506 -2.173 18.431 1.00 14.21 107 ILE A CA 1
ATOM 730 C C . ILE A 1 107 ? 79.683 -1.701 17.537 1.00 14.57 107 ILE A C 1
ATOM 731 O O . ILE A 1 107 ? 79.652 -0.569 17.043 1.00 13.68 107 ILE A O 1
ATOM 736 N N . ALA A 1 108 ? 80.680 -2.563 17.307 1.00 11.72 108 ALA A N 1
ATOM 737 C CA . ALA A 1 108 ? 81.850 -2.175 16.490 1.00 14.60 108 ALA A CA 1
ATOM 738 C C . ALA A 1 108 ? 81.454 -1.797 15.066 1.00 16.96 108 ALA A C 1
ATOM 739 O O . ALA A 1 108 ? 82.012 -0.861 14.493 1.00 17.14 108 ALA A O 1
ATOM 741 N N . ASP A 1 109 ? 80.467 -2.491 14.504 1.00 15.45 109 ASP A N 1
ATOM 742 C CA . ASP A 1 109 ? 79.986 -2.136 13.172 1.00 15.98 109 ASP A CA 1
ATOM 743 C C . ASP A 1 109 ? 79.525 -0.670 13.125 1.00 16.70 109 ASP A C 1
ATOM 744 O O . ASP A 1 109 ? 79.734 0.015 12.136 1.00 16.70 109 ASP A O 1
ATOM 749 N N . ILE A 1 110 ? 78.857 -0.201 14.174 1.00 14.83 110 ILE A N 1
ATOM 750 C CA . ILE A 1 110 ? 78.506 1.215 14.249 1.00 16.90 110 ILE A CA 1
ATOM 751 C C . ILE A 1 110 ? 79.777 2.060 14.433 1.00 16.62 110 ILE A C 1
ATOM 752 O O . ILE A 1 110 ? 79.978 3.049 13.738 1.00 16.17 110 ILE A O 1
ATOM 757 N N . TYR A 1 111 ? 80.639 1.674 15.371 1.00 13.98 111 TYR A N 1
ATOM 758 C CA . TYR A 1 111 ? 81.738 2.588 15.710 1.00 16.60 111 TYR A CA 1
ATOM 759 C C . TYR A 1 111 ? 82.807 2.724 14.610 1.00 14.74 111 TYR A C 1
ATOM 760 O O . TYR A 1 111 ? 83.409 3.789 14.453 1.00 16.13 111 TYR A O 1
ATOM 769 N N . LYS A 1 112 ? 83.000 1.675 13.817 1.00 14.25 112 LYS A N 1
ATOM 770 C CA . LYS A 1 112 ? 83.877 1.796 12.651 1.00 17.70 112 LYS A CA 1
ATOM 771 C C . LYS A 1 112 ? 83.500 2.991 11.770 1.00 15.75 112 LYS A C 1
ATOM 772 O O . LYS A 1 112 ? 84.360 3.545 11.088 1.00 18.01 112 LYS A O 1
ATOM 778 N N . LEU A 1 113 ? 82.236 3.418 11.802 1.00 16.06 113 LEU A N 1
ATOM 779 C CA . LEU A 1 113 ? 81.781 4.462 10.886 1.00 16.70 113 LEU A CA 1
ATOM 780 C C . LEU A 1 113 ? 82.121 5.863 11.414 1.00 18.38 113 LEU A C 1
ATOM 781 O O . LEU A 1 113 ? 82.151 6.832 10.673 1.00 24.14 113 LEU A O 1
ATOM 786 N N . ILE A 1 114 ? 82.384 5.967 12.705 1.00 17.18 114 ILE A N 1
ATOM 787 C CA . ILE A 1 114 ? 82.590 7.275 13.305 1.00 15.21 114 ILE A CA 1
ATOM 788 C C . ILE A 1 114 ? 84.050 7.457 13.701 1.00 13.93 114 ILE A C 1
ATOM 789 O O . ILE A 1 114 ? 84.543 8.564 13.741 1.00 16.43 114 ILE A O 1
ATOM 794 N N . ILE A 1 115 ? 84.741 6.360 13.992 1.00 13.76 115 ILE A N 1
ATOM 795 C CA . ILE A 1 115 ? 86.143 6.440 14.386 1.00 15.87 115 ILE A CA 1
ATOM 796 C C . ILE A 1 115 ? 87.027 7.418 13.546 1.00 14.77 115 ILE A C 1
ATOM 797 O O . ILE A 1 115 ? 87.718 8.264 14.123 1.00 13.84 115 ILE A O 1
ATOM 802 N N . PRO A 1 116 ? 86.982 7.316 12.195 1.00 13.71 116 PRO A N 1
ATOM 803 C CA . PRO A 1 116 ? 87.766 8.187 11.289 1.00 16.56 116 PRO A CA 1
ATOM 804 C C . PRO A 1 116 ? 87.343 9.651 11.389 1.00 17.25 116 PRO A C 1
ATOM 805 O O . PRO A 1 116 ? 88.157 10.530 11.155 1.00 20.79 116 PRO A O 1
ATOM 809 N N . ILE A 1 117 ? 86.080 9.914 11.727 1.00 16.46 117 ILE A N 1
ATOM 810 C CA . ILE A 1 117 ? 85.623 11.270 11.902 1.00 14.24 117 ILE A CA 1
ATOM 811 C C . ILE A 1 117 ? 86.264 11.831 13.167 1.00 16.68 117 ILE A C 1
ATOM 812 O O . ILE A 1 117 ? 86.878 12.901 13.139 1.00 19.46 117 ILE A O 1
ATOM 817 N N . TYR A 1 118 ? 86.161 11.104 14.272 1.00 14.16 118 TYR A N 1
ATOM 818 C CA . TYR A 1 118 ? 86.844 11.534 15.499 1.00 15.90 118 TYR A CA 1
ATOM 819 C C . TYR A 1 118 ? 88.348 11.684 15.298 1.00 16.68 118 TYR A C 1
ATOM 820 O O . TYR A 1 118 ? 88.951 12.608 15.815 1.00 16.88 118 TYR A O 1
ATOM 829 N N . GLU A 1 119 ? 88.952 10.787 14.533 1.00 13.18 119 GLU A N 1
ATOM 830 C CA . GLU A 1 119 ? 90.386 10.907 14.308 1.00 19.81 119 GLU A CA 1
ATOM 831 C C . GLU A 1 119 ? 90.674 12.203 13.557 1.00 19.39 119 GLU A C 1
ATOM 832 O O . GLU A 1 119 ? 91.475 13.028 14.002 1.00 17.88 119 GLU A O 1
ATOM 838 N N . LYS A 1 120 ? 90.000 12.381 12.425 1.00 17.77 120 LYS A N 1
ATOM 839 C CA . LYS A 1 120 ? 90.124 13.609 11.644 1.00 20.15 120 LYS A CA 1
ATOM 840 C C . LYS A 1 120 ? 89.933 14.861 12.529 1.00 20.94 120 LYS A C 1
ATOM 841 O O . LYS A 1 120 ? 90.706 15.802 12.421 1.00 21.16 120 LYS A O 1
ATOM 847 N N . ARG A 1 121 ? 88.956 14.861 13.439 1.00 19.00 121 ARG A N 1
ATOM 848 C CA . ARG A 1 121 ? 88.760 16.034 14.321 1.00 18.79 121 ARG A CA 1
ATOM 849 C C . ARG A 1 121 ? 89.683 16.065 15.561 1.00 16.37 121 ARG A C 1
ATOM 850 O O . ARG A 1 121 ? 89.528 16.914 16.416 1.00 19.09 121 ARG A O 1
ATOM 858 N N . ARG A 1 122 ? 90.616 15.131 15.664 1.00 15.24 122 ARG A N 1
ATOM 859 C CA . ARG A 1 122 ? 91.427 14.926 16.875 1.00 17.32 122 ARG A CA 1
ATOM 860 C C . ARG A 1 122 ? 90.604 14.825 18.160 1.00 18.18 122 ARG A C 1
ATOM 861 O O . ARG A 1 122 ? 91.016 15.322 19.201 1.00 16.04 122 ARG A O 1
ATOM 869 N N . ASP A 1 123 ? 89.419 14.227 18.106 1.00 18.89 123 ASP A N 1
ATOM 870 C CA . ASP A 1 123 ? 88.597 14.221 19.316 1.00 16.98 123 ASP A CA 1
ATOM 871 C C . ASP A 1 123 ? 88.953 12.996 20.115 1.00 17.76 123 ASP A C 1
ATOM 872 O O . ASP A 1 123 ? 88.297 11.948 19.992 1.00 15.42 123 ASP A O 1
ATOM 877 N N . PHE A 1 124 ? 89.992 13.129 20.932 1.00 13.08 124 PHE A N 1
ATOM 878 C CA . PHE A 1 124 ? 90.553 12.009 21.668 1.00 17.29 124 PHE A CA 1
ATOM 879 C C . PHE A 1 124 ? 89.709 11.565 22.855 1.00 16.23 124 PHE A C 1
ATOM 880 O O . PHE A 1 124 ? 89.715 10.394 23.213 1.00 15.02 124 PHE A O 1
ATOM 888 N N . GLU A 1 125 ? 88.967 12.484 23.454 1.00 16.11 125 GLU A N 1
ATOM 889 C CA . GLU A 1 125 ? 88.078 12.090 24.534 1.00 19.77 125 GLU A CA 1
ATOM 890 C C . GLU A 1 125 ? 86.926 11.203 24.001 1.00 20.24 125 GLU A C 1
ATOM 891 O O . GLU A 1 125 ? 86.550 10.222 24.657 1.00 20.99 125 GLU A O 1
ATOM 897 N N . ARG A 1 126 ? 86.398 11.522 22.816 1.00 16.57 126 ARG A N 1
ATOM 898 C CA . ARG A 1 126 ? 85.340 10.697 22.202 1.00 18.76 126 ARG A CA 1
ATOM 899 C C . ARG A 1 126 ? 85.873 9.332 21.765 1.00 20.03 126 ARG A C 1
ATOM 900 O O . ARG A 1 126 ? 85.183 8.326 21.877 1.00 17.76 126 ARG A O 1
ATOM 908 N N . LEU A 1 127 ? 87.098 9.312 21.240 1.00 16.49 127 LEU A N 1
ATOM 909 C CA . LEU A 1 127 ? 87.727 8.052 20.908 1.00 15.34 127 LEU A CA 1
ATOM 910 C C . LEU A 1 127 ? 87.859 7.233 22.197 1.00 18.34 127 LEU A C 1
ATOM 911 O O . LEU A 1 127 ? 87.503 6.055 22.218 1.00 18.02 127 LEU A O 1
ATOM 916 N N . ALA A 1 128 ? 88.370 7.846 23.275 1.00 17.92 128 ALA A N 1
ATOM 917 C CA . ALA A 1 128 ? 88.520 7.124 24.537 1.00 18.42 128 ALA A CA 1
ATOM 918 C C . ALA A 1 128 ? 87.184 6.501 24.983 1.00 20.15 128 ALA A C 1
ATOM 919 O O . ALA A 1 128 ? 87.146 5.372 25.468 1.00 17.57 128 ALA A O 1
ATOM 921 N N . HIS A 1 129 ? 86.105 7.266 24.839 1.00 17.62 129 HIS A N 1
ATOM 922 C CA . HIS A 1 129 ? 84.804 6.806 25.273 1.00 19.67 129 HIS A CA 1
ATOM 923 C C . HIS A 1 129 ? 84.298 5.582 24.479 1.00 18.96 129 HIS A C 1
ATOM 924 O O . HIS A 1 129 ? 83.817 4.602 25.065 1.00 17.53 129 HIS A O 1
ATOM 931 N N . LEU A 1 130 ? 84.394 5.643 23.154 1.00 17.59 130 LEU A N 1
ATOM 932 C CA . LEU A 1 130 ? 83.919 4.532 22.328 1.00 17.38 130 LEU A CA 1
ATOM 933 C C . LEU A 1 130 ? 84.729 3.252 22.482 1.00 18.12 130 LEU A C 1
ATOM 934 O O . LEU A 1 130 ? 84.166 2.154 22.506 1.00 16.62 130 LEU A O 1
ATOM 939 N N . TYR A 1 131 ? 86.036 3.398 22.657 1.00 18.42 131 TYR A N 1
ATOM 940 C CA . TYR A 1 131 ? 86.875 2.235 22.937 1.00 17.11 131 TYR A CA 1
ATOM 941 C C . TYR A 1 131 ? 86.571 1.611 24.303 1.00 16.83 131 TYR A C 1
ATOM 942 O O . TYR A 1 131 ? 86.636 0.396 24.468 1.00 15.98 131 TYR A O 1
ATOM 951 N N . ASP A 1 132 ? 86.231 2.442 25.282 1.00 17.38 132 ASP A N 1
ATOM 952 C CA . ASP A 1 132 ? 85.827 1.927 26.580 1.00 17.88 132 ASP A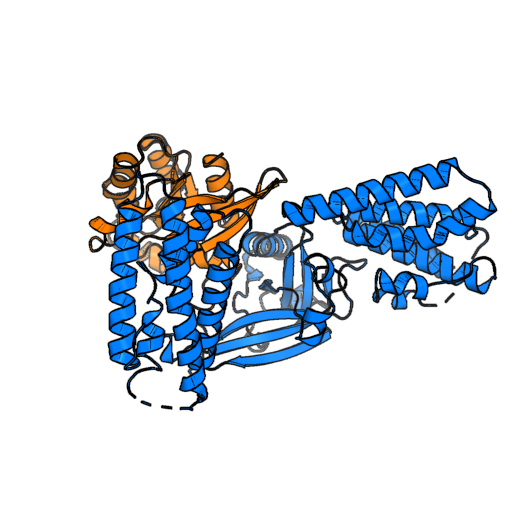 CA 1
ATOM 953 C C . ASP A 1 132 ? 84.517 1.107 26.389 1.00 14.74 132 ASP A C 1
ATOM 954 O O . ASP A 1 132 ? 84.398 0.000 26.875 1.00 15.85 132 ASP A O 1
ATOM 959 N N . THR A 1 133 ? 83.563 1.653 25.662 1.00 15.08 133 THR A N 1
ATOM 960 C CA . THR A 1 133 ? 82.362 0.884 25.352 1.00 19.23 133 THR A CA 1
ATOM 961 C C . THR A 1 133 ? 82.711 -0.433 24.642 1.00 15.90 133 THR A C 1
ATOM 962 O O . THR A 1 133 ? 82.176 -1.476 24.998 1.00 14.94 133 THR A O 1
ATOM 966 N N . LEU A 1 134 ? 83.612 -0.397 23.656 1.00 13.64 134 LEU A N 1
ATOM 967 C CA . LEU A 1 134 ? 83.904 -1.627 22.917 1.00 14.63 134 LEU A CA 1
ATOM 968 C C . LEU A 1 134 ? 84.533 -2.666 23.825 1.00 16.79 134 LEU A C 1
ATOM 969 O O . LEU A 1 134 ? 84.183 -3.851 23.776 1.00 15.60 134 LEU A O 1
ATOM 974 N N . HIS A 1 135 ? 85.447 -2.218 24.680 1.00 16.00 135 HIS A N 1
ATOM 975 C CA . HIS A 1 135 ? 86.069 -3.125 25.619 1.00 16.42 135 HIS A CA 1
ATOM 976 C C . HIS A 1 135 ? 85.024 -3.791 26.525 1.00 16.21 135 HIS A C 1
ATOM 977 O O . HIS A 1 135 ? 85.049 -4.994 26.709 1.00 15.18 135 HIS A O 1
ATOM 984 N N . ARG A 1 136 ? 84.129 -2.995 27.091 1.00 13.85 136 ARG A N 1
ATOM 985 C CA . ARG A 1 136 ? 83.066 -3.515 27.929 1.00 17.57 136 ARG A CA 1
ATOM 986 C C . ARG A 1 136 ? 82.148 -4.434 27.128 1.00 17.32 136 ARG A C 1
ATOM 987 O O . ARG A 1 136 ? 81.735 -5.452 27.626 1.00 18.29 136 ARG A O 1
ATOM 995 N N . ALA A 1 137 ? 81.852 -4.076 25.884 1.00 15.32 137 ALA A N 1
ATOM 996 C CA . ALA A 1 137 ? 81.013 -4.907 25.047 1.00 15.20 137 ALA A CA 1
ATOM 997 C C . ALA A 1 137 ? 81.601 -6.328 24.872 1.00 18.61 137 ALA A C 1
ATOM 998 O O . ALA A 1 137 ? 80.914 -7.331 25.135 1.00 17.96 137 ALA A O 1
ATOM 1000 N N . TYR A 1 138 ? 82.866 -6.413 24.451 1.00 15.65 138 TYR A N 1
ATOM 1001 C CA . TYR A 1 138 ? 83.521 -7.715 24.299 1.00 18.81 138 TYR A CA 1
ATOM 1002 C C . TYR A 1 138 ? 83.718 -8.455 25.620 1.00 19.81 138 TYR A C 1
ATOM 1003 O O . TYR A 1 138 ? 83.645 -9.691 25.654 1.00 20.22 138 TYR A O 1
ATOM 1012 N N . SER A 1 139 ? 83.921 -7.721 26.714 1.00 18.78 139 SER A N 1
ATOM 1013 C CA . SER A 1 139 ? 83.874 -8.377 28.028 1.00 20.09 139 SER A CA 1
ATOM 1014 C C . SER A 1 139 ? 82.499 -8.993 28.328 1.00 17.88 139 SER A C 1
ATOM 1015 O O . SER A 1 139 ? 82.431 -10.101 28.862 1.00 18.00 139 SER A O 1
ATOM 1018 N N . LYS A 1 140 ? 81.417 -8.263 28.036 1.00 17.70 140 LYS A N 1
ATOM 1019 C CA . LYS A 1 140 ? 80.082 -8.814 28.253 1.00 18.75 140 LYS A CA 1
ATOM 1020 C C . LYS A 1 140 ? 79.899 -10.036 27.370 1.00 19.49 140 LYS A C 1
ATOM 1021 O O . LYS A 1 140 ? 79.279 -11.022 27.779 1.00 20.18 140 LYS A O 1
ATOM 1027 N N . VAL A 1 141 ? 80.438 -9.974 26.157 1.00 17.20 141 VAL A N 1
ATOM 1028 C CA . VAL A 1 141 ? 80.265 -11.088 25.235 1.00 20.24 141 VAL A CA 1
ATOM 1029 C C . VAL A 1 141 ? 80.850 -12.388 25.799 1.00 22.14 141 VAL A C 1
ATOM 1030 O O . VAL A 1 141 ? 80.169 -13.416 25.824 1.00 20.16 141 VAL A O 1
ATOM 1034 N N . THR A 1 142 ? 82.105 -12.356 26.247 1.00 22.70 142 THR A N 1
ATOM 1035 C CA . THR A 1 142 ? 82.709 -13.555 26.825 1.00 19.93 142 THR A CA 1
ATOM 1036 C C . THR A 1 142 ? 81.955 -13.947 28.116 1.00 21.13 142 THR A C 1
ATOM 1037 O O . THR A 1 142 ? 81.757 -15.108 28.408 1.00 26.51 142 THR A O 1
ATOM 1041 N N . GLU A 1 143 ? 81.520 -12.962 28.873 1.00 19.20 143 GLU A N 1
ATOM 1042 C CA . GLU A 1 143 ? 80.807 -13.226 30.107 1.00 24.20 143 GLU A CA 1
ATOM 1043 C C . GLU A 1 143 ? 79.504 -14.022 29.801 1.00 28.96 143 GLU A C 1
ATOM 1044 O O . GLU A 1 143 ? 79.392 -15.194 30.171 1.00 28.37 143 GLU A O 1
ATOM 1050 N N . VAL A 1 144 ? 78.570 -13.420 29.059 1.00 25.84 144 VAL A N 1
ATOM 1051 C CA . VAL A 1 144 ? 77.302 -14.084 28.713 1.00 26.11 144 VAL A CA 1
ATOM 1052 C C . VAL A 1 144 ? 77.494 -15.350 27.852 1.00 24.49 144 VAL A C 1
ATOM 1053 O O . VAL A 1 144 ? 76.763 -16.321 27.995 1.00 25.49 144 VAL A O 1
ATOM 1057 N N . MET A 1 145 ? 78.494 -15.382 26.980 1.00 26.44 145 MET A N 1
ATOM 1058 C CA . MET A 1 145 ? 78.787 -16.656 26.306 1.00 27.68 145 MET A CA 1
ATOM 1059 C C . MET A 1 145 ? 79.076 -17.777 27.299 1.00 34.69 145 MET A C 1
ATOM 1060 O O . MET A 1 145 ? 78.803 -18.953 27.014 1.00 35.17 145 MET A O 1
ATOM 1065 N N . HIS A 1 146 ? 79.636 -17.425 28.458 1.00 30.87 146 HIS A N 1
ATOM 1066 C CA . HIS A 1 146 ? 79.890 -18.435 29.478 1.00 36.49 146 HIS A CA 1
ATOM 1067 C C . HIS A 1 146 ? 78.683 -18.705 30.404 1.00 38.07 146 HIS A C 1
ATOM 1068 O O . HIS A 1 146 ? 78.361 -19.858 30.685 1.00 38.79 146 HIS A O 1
ATOM 1075 N N . SER A 1 147 ? 78.012 -17.648 30.847 1.00 29.80 147 SER A N 1
ATOM 1076 C CA . SER A 1 147 ? 76.931 -17.773 31.813 1.00 34.44 147 SER A CA 1
ATOM 1077 C C . SER A 1 147 ? 75.500 -18.014 31.278 1.00 40.46 147 SER A C 1
ATOM 1078 O O . SER A 1 147 ? 74.585 -18.291 32.064 1.00 40.69 147 SER A O 1
ATOM 1081 N N . GLY A 1 148 ? 75.285 -17.867 29.976 1.00 37.72 148 GLY A N 1
ATOM 1082 C CA . GLY A 1 148 ? 73.942 -17.967 29.404 1.00 29.19 148 GLY A CA 1
ATOM 1083 C C . GLY A 1 148 ? 72.907 -16.989 29.955 1.00 34.12 148 GLY A C 1
ATOM 1084 O O . GLY A 1 148 ? 71.697 -17.168 29.761 1.00 36.22 148 GLY A O 1
ATOM 1085 N N . ARG A 1 149 ? 73.349 -15.942 30.634 1.00 26.08 149 ARG A N 1
ATOM 1086 C CA . ARG A 1 149 ? 72.396 -15.004 31.198 1.00 30.78 149 ARG A CA 1
ATOM 1087 C C . ARG A 1 149 ? 71.835 -13.977 30.175 1.00 32.26 149 ARG A C 1
ATOM 1088 O O . ARG A 1 149 ? 71.080 -13.082 30.555 1.00 31.48 149 ARG A O 1
ATOM 1090 N N . ARG A 1 150 ? 72.222 -14.076 28.899 1.00 27.43 150 ARG A N 1
ATOM 1091 C CA . ARG A 1 150 ? 71.625 -13.213 27.876 1.00 25.23 150 ARG A CA 1
ATOM 1092 C C . ARG A 1 150 ? 70.454 -13.936 27.232 1.00 22.07 150 ARG A C 1
ATOM 1093 O O . ARG A 1 150 ? 70.616 -15.024 26.664 1.00 23.96 150 ARG A O 1
ATOM 1101 N N . LEU A 1 151 ? 69.289 -13.308 27.322 1.00 22.69 151 LEU A N 1
ATOM 1102 C CA . LEU A 1 151 ? 68.029 -13.874 26.827 1.00 26.14 151 LEU A CA 1
ATOM 1103 C C . LEU A 1 151 ? 67.448 -12.931 25.787 1.00 21.56 151 LEU A C 1
ATOM 1104 O O . LEU A 1 151 ? 66.787 -11.953 26.125 1.00 23.91 151 LEU A O 1
ATOM 1109 N N . LEU A 1 152 ? 67.704 -13.214 24.525 1.00 20.51 152 LEU A N 1
ATOM 1110 C CA . LEU A 1 152 ? 67.336 -12.281 23.477 1.00 19.79 152 LEU A CA 1
ATOM 1111 C C . LEU A 1 152 ? 65.893 -12.481 22.977 1.00 18.78 152 LEU A C 1
ATOM 1112 O O . LEU A 1 152 ? 65.407 -11.682 22.219 1.00 18.20 152 LEU A O 1
ATOM 1117 N N . GLY A 1 153 ? 65.211 -13.546 23.385 1.00 18.51 153 GLY A N 1
ATOM 1118 C CA . GLY A 1 153 ? 63.794 -13.648 23.068 1.00 16.81 153 GLY A CA 1
ATOM 1119 C C . GLY A 1 153 ? 63.292 -14.988 22.559 1.00 17.41 153 GLY A C 1
ATOM 1120 O O . GLY A 1 153 ? 64.052 -15.862 22.180 1.00 17.75 153 GLY A O 1
ATOM 1121 N N . THR A 1 154 ? 61.981 -15.147 22.515 1.00 16.23 154 THR A N 1
ATOM 1122 C CA . THR A 1 154 ? 61.418 -16.399 22.054 1.00 16.53 154 THR A CA 1
ATOM 1123 C C . THR A 1 154 ? 60.381 -16.033 20.978 1.00 16.69 154 THR A C 1
ATOM 1124 O O . THR A 1 154 ? 59.830 -14.928 20.994 1.00 18.80 154 THR A O 1
ATOM 1128 N N . TYR A 1 155 ? 60.076 -16.965 20.088 1.00 15.64 155 TYR A N 1
ATOM 1129 C CA . TYR A 1 155 ? 59.306 -16.665 18.887 1.00 13.27 155 TYR A CA 1
ATOM 1130 C C . TYR A 1 155 ? 58.092 -17.586 18.792 1.00 17.66 155 TYR A C 1
ATOM 1131 O O . TYR A 1 155 ? 58.144 -18.758 19.238 1.00 15.01 155 TYR A O 1
ATOM 1140 N N . PHE A 1 156 ? 57.021 -17.049 18.194 1.00 14.71 156 PHE A N 1
ATOM 1141 C CA . PHE A 1 156 ? 55.772 -17.767 18.007 1.00 15.37 156 PHE A CA 1
ATOM 1142 C C . PHE A 1 156 ? 55.167 -17.379 16.664 1.00 16.77 156 PHE A C 1
ATOM 1143 O O . PHE A 1 156 ? 55.259 -16.234 16.248 1.00 15.11 156 PHE A O 1
ATOM 1151 N N . ARG A 1 157 ? 54.585 -18.361 15.991 1.00 18.33 157 ARG A N 1
ATOM 1152 C CA . ARG A 1 157 ? 53.673 -18.121 14.888 1.00 18.26 157 ARG A CA 1
ATOM 1153 C C . ARG A 1 157 ? 52.305 -17.819 15.471 1.00 20.22 157 ARG A C 1
ATOM 1154 O O . ARG A 1 157 ? 51.786 -18.548 16.340 1.00 18.28 157 ARG A O 1
ATOM 1162 N N . VAL A 1 158 ? 51.714 -16.740 14.977 1.00 17.83 158 VAL A N 1
ATOM 1163 C CA . VAL A 1 158 ? 50.417 -16.313 15.430 1.00 19.22 158 VAL A CA 1
ATOM 1164 C C . VAL A 1 158 ? 49.579 -16.088 14.187 1.00 20.63 158 VAL A C 1
ATOM 1165 O O . VAL A 1 158 ? 50.026 -15.478 13.215 1.00 21.27 158 VAL A O 1
ATOM 1169 N N . ALA A 1 159 ? 48.365 -16.600 14.194 1.00 23.86 159 ALA A N 1
ATOM 1170 C CA . ALA A 1 159 ? 47.472 -16.346 13.078 1.00 27.06 159 ALA A CA 1
ATOM 1171 C C . ALA A 1 159 ? 46.038 -16.147 13.578 1.00 26.10 159 ALA A C 1
ATOM 1172 O O . ALA A 1 159 ? 45.606 -16.824 14.516 1.00 28.11 159 ALA A O 1
ATOM 1174 N N . PHE A 1 160 ? 45.328 -15.190 12.987 1.00 27.55 160 PHE A N 1
ATOM 1175 C CA . PHE A 1 160 ? 43.974 -14.840 13.434 1.00 33.00 160 PHE A CA 1
ATOM 1176 C C . PHE A 1 160 ? 42.961 -15.238 12.368 1.00 33.50 160 PHE A C 1
ATOM 1177 O O . PHE A 1 160 ? 43.281 -15.272 11.178 1.00 33.57 160 PHE A O 1
ATOM 1185 N N . PHE A 1 161 ? 41.745 -15.532 12.808 1.00 28.07 161 PHE A N 1
ATOM 1186 C CA . PHE A 1 161 ? 40.685 -16.032 11.918 1.00 35.42 161 PHE A CA 1
ATOM 1187 C C . PHE A 1 161 ? 39.325 -15.501 12.368 1.00 33.68 161 PHE A C 1
ATOM 1188 O O . PHE A 1 161 ? 39.017 -15.528 13.547 1.00 32.90 161 PHE A O 1
ATOM 1196 N N . GLY A 1 162 ? 38.519 -15.022 11.427 1.00 33.64 162 GLY A N 1
ATOM 1197 C CA . GLY A 1 162 ? 37.197 -14.514 11.735 1.00 33.34 162 GLY A CA 1
ATOM 1198 C C . GLY A 1 162 ? 36.980 -13.184 11.056 1.00 32.04 162 GLY A C 1
ATOM 1199 O O . GLY A 1 162 ? 37.235 -12.143 11.649 1.00 34.43 162 GLY A O 1
ATOM 1200 N N . GLN A 1 163 ? 36.520 -13.218 9.812 1.00 32.96 163 GLN A N 1
ATOM 1201 C CA . GLN A 1 163 ? 36.323 -11.991 9.029 1.00 40.21 163 GLN A CA 1
ATOM 1202 C C . GLN A 1 163 ? 35.586 -10.903 9.815 1.00 43.55 163 GLN A C 1
ATOM 1203 O O . GLN A 1 163 ? 35.959 -9.722 9.762 1.00 44.72 163 GLN A O 1
ATOM 1205 N N . GLY A 1 164 ? 34.567 -11.308 10.575 1.00 37.22 164 GLY A N 1
ATOM 1206 C CA . GLY A 1 164 ? 33.667 -10.368 11.218 1.00 31.69 164 GLY A CA 1
ATOM 1207 C C . GLY A 1 164 ? 34.350 -9.607 12.307 1.00 35.86 164 GLY A C 1
ATOM 1208 O O . GLY A 1 164 ? 33.983 -8.463 12.645 1.00 35.43 164 GLY A O 1
ATOM 1209 N N . PHE A 1 165 ? 35.367 -10.249 12.858 1.00 38.14 165 PHE A N 1
ATOM 1210 C CA . PHE A 1 165 ? 36.086 -9.709 13.996 1.00 35.46 165 PHE A CA 1
ATOM 1211 C C . PHE A 1 165 ? 37.372 -8.970 13.590 1.00 38.72 165 PHE A C 1
ATOM 1212 O O . PHE A 1 165 ? 37.603 -7.836 14.024 1.00 34.66 165 PHE A O 1
ATOM 1220 N N . PHE A 1 166 ? 38.202 -9.611 12.761 1.00 38.93 166 PHE A N 1
ATOM 1221 C CA . PHE A 1 166 ? 39.558 -9.100 12.479 1.00 43.37 166 PHE A CA 1
ATOM 1222 C C . PHE A 1 166 ? 39.666 -8.249 11.215 1.00 44.34 166 PHE A C 1
ATOM 1223 O O . PHE A 1 166 ? 40.739 -7.714 10.912 1.00 46.26 166 PHE A O 1
ATOM 1231 N N . GLU A 1 167 ? 38.557 -8.121 10.489 1.00 46.95 167 GLU A N 1
ATOM 1232 C CA . GLU A 1 167 ? 38.544 -7.371 9.236 1.00 50.07 167 GLU A CA 1
ATOM 1233 C C . GLU A 1 167 ? 39.646 -7.875 8.316 1.00 49.38 167 GLU A C 1
ATOM 1234 O O . GLU A 1 167 ? 39.614 -9.008 7.823 1.00 42.64 167 GLU A O 1
ATOM 1240 N N . ASP A 1 168 ? 40.638 -7.009 8.121 1.00 55.13 168 ASP A N 1
ATOM 1241 C CA . ASP A 1 168 ? 41.743 -7.264 7.208 1.00 50.90 168 ASP A CA 1
ATOM 1242 C C . ASP A 1 168 ? 42.781 -8.249 7.767 1.00 50.05 168 ASP A C 1
ATOM 1243 O O . ASP A 1 168 ? 43.498 -8.905 6.994 1.00 44.29 168 ASP A O 1
ATOM 1248 N N . GLU A 1 169 ? 42.848 -8.360 9.097 1.00 45.27 169 GLU A N 1
ATOM 1249 C CA . GLU A 1 169 ? 43.830 -9.235 9.754 1.00 45.00 169 GLU A CA 1
ATOM 1250 C C . GLU A 1 169 ? 43.478 -10.705 9.568 1.00 46.23 169 GLU A C 1
ATOM 1251 O O . GLU A 1 169 ? 44.277 -11.579 9.902 1.00 40.51 169 GLU A O 1
ATOM 1257 N N . ASP A 1 170 ? 42.282 -10.975 9.036 1.00 48.13 170 ASP A N 1
ATOM 1258 C CA . ASP A 1 170 ? 41.759 -12.344 8.927 1.00 42.73 170 ASP A CA 1
ATOM 1259 C C . ASP A 1 170 ? 42.573 -13.288 7.999 1.00 42.15 170 ASP A C 1
ATOM 1260 O O . ASP A 1 170 ? 42.690 -13.052 6.801 1.00 39.36 170 ASP A O 1
ATOM 1265 N N . GLY A 1 171 ? 43.119 -14.367 8.560 1.00 42.81 171 GLY A N 1
ATOM 1266 C CA . GLY A 1 171 ? 43.948 -15.302 7.797 1.00 41.34 171 GLY A CA 1
ATOM 1267 C C . GLY A 1 171 ? 45.444 -14.953 7.786 1.00 38.27 171 GLY A C 1
ATOM 1268 O O . GLY A 1 171 ? 46.294 -15.758 7.395 1.00 32.54 171 GLY A O 1
ATOM 1269 N N . LYS A 1 172 ? 45.774 -13.740 8.211 1.00 31.45 172 LYS A N 1
ATOM 1270 C CA . LYS A 1 172 ? 47.164 -13.309 8.198 1.00 33.46 172 LYS A CA 1
ATOM 1271 C C . LYS A 1 172 ? 47.998 -14.054 9.276 1.00 29.70 172 LYS A C 1
ATOM 1272 O O . LYS A 1 172 ? 47.589 -14.157 10.447 1.00 27.44 172 LYS A O 1
ATOM 1274 N N . GLU A 1 173 ? 49.136 -14.612 8.864 1.00 27.55 173 GLU A N 1
ATOM 1275 C CA . GLU A 1 173 ? 50.086 -15.233 9.800 1.00 25.76 173 GLU A CA 1
ATOM 1276 C C . GLU A 1 173 ? 51.262 -14.312 10.098 1.00 25.11 173 GLU A C 1
ATOM 1277 O O . GLU A 1 173 ? 51.809 -13.686 9.188 1.00 22.62 173 GLU A O 1
ATOM 1283 N N . TYR A 1 174 ? 51.656 -14.248 11.367 1.00 22.88 174 TYR A N 1
ATOM 1284 C CA . TYR A 1 174 ? 52.841 -13.495 11.769 1.00 20.18 174 TYR A CA 1
ATOM 1285 C C . TYR A 1 174 ? 53.824 -14.367 12.551 1.00 20.09 174 TYR A C 1
ATOM 1286 O O . TYR A 1 174 ? 53.464 -15.399 13.133 1.00 16.64 174 TYR A O 1
ATOM 1295 N N . ILE A 1 175 ? 55.075 -13.927 12.579 1.00 18.77 175 ILE A N 1
ATOM 1296 C CA . ILE A 1 175 ? 55.981 -14.371 13.622 1.00 16.14 175 ILE A CA 1
ATOM 1297 C C . ILE A 1 175 ? 56.053 -13.250 14.628 1.00 14.34 175 ILE A C 1
ATOM 1298 O O . ILE A 1 175 ? 56.285 -12.092 14.273 1.00 14.13 175 ILE A O 1
ATOM 1303 N N . TYR A 1 176 ? 55.830 -13.605 15.888 1.00 16.83 176 TYR A N 1
ATOM 1304 C CA . TYR A 1 176 ? 55.944 -12.680 17.022 1.00 13.80 176 TYR A CA 1
ATOM 1305 C C . TYR A 1 176 ? 57.238 -12.964 17.762 1.00 16.24 176 TYR A C 1
ATOM 1306 O O . TYR A 1 176 ? 57.576 -14.124 18.060 1.00 13.93 176 TYR A O 1
ATOM 1315 N N . LYS A 1 177 ? 57.974 -11.900 18.039 1.00 14.96 177 LYS A N 1
ATOM 1316 C CA . LYS A 1 177 ? 59.171 -12.007 18.824 1.00 15.48 177 LYS A CA 1
ATOM 1317 C C . LYS A 1 177 ? 58.812 -11.487 20.208 1.00 19.51 177 LYS A C 1
ATOM 1318 O O . LYS A 1 177 ? 58.447 -10.322 20.368 1.00 18.44 177 LYS A O 1
ATOM 1324 N N . GLU A 1 178 ? 58.938 -12.357 21.199 1.00 17.35 178 GLU A N 1
ATOM 1325 C CA . GLU A 1 178 ? 58.557 -12.044 22.567 1.00 18.07 178 GLU A CA 1
ATOM 1326 C C . GLU A 1 178 ? 59.797 -11.855 23.450 1.00 15.83 178 GLU A C 1
ATOM 1327 O O . GLU A 1 178 ? 60.890 -12.33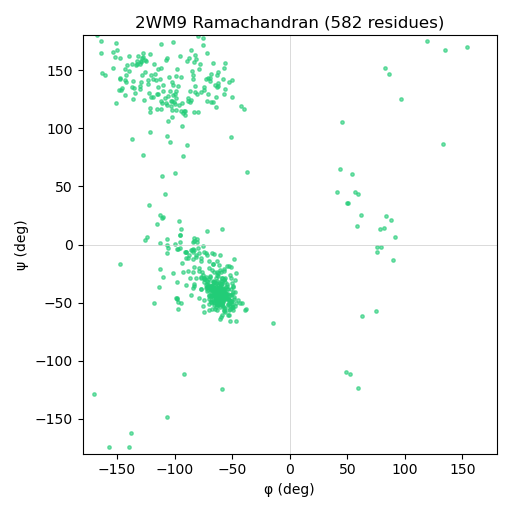5 23.110 1.00 19.31 178 GLU A O 1
ATOM 1333 N N . PRO A 1 179 ? 59.634 -11.154 24.575 1.00 18.18 179 PRO A N 1
ATOM 1334 C CA . PRO A 1 179 ? 60.764 -10.780 25.442 1.00 20.38 179 PRO A CA 1
ATOM 1335 C C . PRO A 1 179 ? 61.301 -11.969 26.185 1.00 20.30 179 PRO A C 1
ATOM 1336 O O . PRO A 1 179 ? 60.487 -12.797 26.619 1.00 21.29 179 PRO A O 1
ATOM 1340 N N . LYS A 1 180 ? 62.625 -12.035 26.365 1.00 19.56 180 LYS A N 1
ATOM 1341 C CA . LYS A 1 180 ? 63.207 -12.948 27.340 1.00 18.43 180 LYS A CA 1
ATOM 1342 C C . LYS A 1 180 ? 62.846 -14.396 27.032 1.00 18.93 180 LYS A C 1
ATOM 1343 O O . LYS A 1 180 ? 63.103 -14.890 25.935 1.00 16.32 180 LYS A O 1
ATOM 1349 N N . LEU A 1 181 ? 62.238 -15.076 28.002 1.00 17.56 181 LEU A N 1
ATOM 1350 C CA . LEU A 1 181 ? 61.888 -16.481 27.820 1.00 16.19 181 LEU A CA 1
ATOM 1351 C C . LEU A 1 181 ? 60.387 -16.720 27.759 1.00 19.67 181 LEU A C 1
ATOM 1352 O O . LEU A 1 181 ? 59.933 -17.830 28.084 1.00 21.20 181 LEU A O 1
ATOM 1357 N N . THR A 1 182 ? 59.629 -15.698 27.347 1.00 16.70 182 THR A N 1
ATOM 1358 C CA . THR A 1 182 ? 58.187 -15.818 27.238 1.00 20.12 182 THR A CA 1
ATOM 1359 C C . THR A 1 182 ? 57.797 -17.178 26.684 1.00 20.30 182 THR A C 1
ATOM 1360 O O . THR A 1 182 ? 58.164 -17.517 25.566 1.00 16.23 182 THR A O 1
ATOM 1364 N N . PRO A 1 183 ? 57.078 -17.969 27.506 1.00 20.33 183 PRO A N 1
ATOM 1365 C CA . PRO A 1 183 ? 56.575 -19.313 27.195 1.00 20.97 183 PRO A CA 1
ATOM 1366 C C . PRO A 1 183 ? 55.205 -19.256 26.505 1.00 21.00 183 PRO A C 1
ATOM 1367 O O . PRO A 1 183 ? 54.508 -18.237 26.610 1.00 19.52 183 PRO A O 1
ATOM 1371 N N . LEU A 1 184 ? 54.830 -20.343 25.833 1.00 19.26 184 LEU A N 1
ATOM 1372 C CA . LEU A 1 184 ? 53.545 -20.449 25.154 1.00 20.17 184 LEU A CA 1
ATOM 1373 C C . LEU A 1 184 ? 52.376 -20.096 26.088 1.00 23.26 184 LEU A C 1
ATOM 1374 O O . LEU A 1 184 ? 51.447 -19.366 25.699 1.00 19.60 184 LEU A O 1
ATOM 1379 N N . SER A 1 185 ? 52.431 -20.601 27.321 1.00 20.20 185 SER A N 1
ATOM 1380 C CA . SER A 1 185 ? 51.342 -20.361 28.248 1.00 24.52 185 SER A CA 1
ATOM 1381 C C . SER A 1 185 ? 51.150 -18.884 28.457 1.00 24.15 185 SER A C 1
ATOM 1382 O O . SER A 1 185 ? 50.028 -18.433 28.640 1.00 25.80 185 SER A O 1
ATOM 1385 N N . GLU A 1 186 ? 52.241 -18.124 28.436 1.00 23.22 186 GLU A N 1
ATOM 1386 C CA . GLU A 1 186 ? 52.134 -16.683 28.660 1.00 20.78 186 GLU A CA 1
ATOM 1387 C C . GLU A 1 186 ? 51.580 -15.919 27.452 1.00 22.33 186 GLU A C 1
ATOM 1388 O O . GLU A 1 186 ? 50.649 -15.162 27.606 1.00 23.75 186 GLU A O 1
ATOM 1394 N N . ILE A 1 187 ? 52.156 -16.079 26.258 1.00 24.43 187 ILE A N 1
ATOM 1395 C CA . ILE A 1 187 ? 51.638 -15.332 25.104 1.00 21.19 187 ILE A CA 1
ATOM 1396 C C . ILE A 1 187 ? 50.200 -15.775 24.742 1.00 20.35 187 ILE A C 1
ATOM 1397 O O . ILE A 1 187 ? 49.360 -14.966 24.395 1.00 23.80 187 ILE A O 1
ATOM 1402 N N . SER A 1 188 ? 49.927 -17.064 24.802 1.00 21.53 188 SER A N 1
ATOM 1403 C CA . SER A 1 188 ? 48.591 -17.547 24.431 1.00 22.90 188 SER A CA 1
ATOM 1404 C C . SER A 1 188 ? 47.536 -16.966 25.370 1.00 23.35 188 SER A C 1
ATOM 1405 O O . SER A 1 188 ? 46.512 -16.477 24.921 1.00 25.66 188 SER A O 1
ATOM 1408 N N . GLN A 1 189 ? 47.800 -16.971 26.671 1.00 25.50 189 GLN A N 1
ATOM 1409 C CA . GLN A 1 189 ? 46.849 -16.379 27.619 1.00 27.77 189 GLN A CA 1
ATOM 1410 C C . GLN A 1 189 ? 46.766 -14.872 27.437 1.00 28.03 189 GLN A C 1
ATOM 1411 O O . GLN A 1 189 ? 45.684 -14.281 27.541 1.00 27.32 189 GLN A O 1
ATOM 1417 N N . ARG A 1 190 ? 47.885 -14.233 27.107 1.00 26.31 190 ARG A N 1
ATOM 1418 C CA . ARG A 1 190 ? 47.816 -12.793 26.887 1.00 27.70 190 ARG A CA 1
ATOM 1419 C C . ARG A 1 190 ? 46.921 -12.451 25.690 1.00 30.68 190 ARG A C 1
ATOM 1420 O O . ARG A 1 190 ? 46.085 -11.569 25.779 1.00 32.03 190 ARG A O 1
ATOM 1428 N N . LEU A 1 191 ? 47.105 -13.137 24.564 1.00 27.56 191 LEU A N 1
ATOM 1429 C CA . LEU A 1 191 ? 46.315 -12.807 23.387 1.00 33.27 191 LEU A CA 1
ATOM 1430 C C . LEU A 1 191 ? 44.859 -13.217 23.622 1.00 33.63 191 LEU A C 1
ATOM 1431 O O . LEU A 1 191 ? 43.943 -12.548 23.169 1.00 33.51 191 LEU A O 1
ATOM 1436 N N . LEU A 1 192 ? 44.640 -14.322 24.320 1.00 32.72 192 LEU A N 1
ATOM 1437 C CA . LEU A 1 192 ? 43.272 -14.730 24.605 1.00 30.76 192 LEU A CA 1
ATOM 1438 C C . LEU A 1 192 ? 42.563 -13.618 25.384 1.00 36.06 192 LEU A C 1
ATOM 1439 O O . LEU A 1 192 ? 41.461 -13.212 25.025 1.00 34.10 192 LEU A O 1
ATOM 1444 N N . LYS A 1 193 ? 43.213 -13.124 26.433 1.00 31.94 193 LYS A N 1
ATOM 1445 C CA . LYS A 1 193 ? 42.714 -11.973 27.177 1.00 38.59 193 LYS A CA 1
ATOM 1446 C C . LYS A 1 193 ? 42.441 -10.771 26.267 1.00 43.69 193 LYS A C 1
ATOM 1447 O O . LYS A 1 193 ? 41.313 -10.280 26.186 1.00 48.32 193 LYS A O 1
ATOM 1449 N N . LEU A 1 194 ? 43.484 -10.295 25.598 1.00 42.09 194 LEU A N 1
ATOM 1450 C CA . LEU A 1 194 ? 43.385 -9.121 24.734 1.00 41.31 194 LEU A CA 1
ATOM 1451 C C . LEU A 1 194 ? 42.106 -9.112 23.896 1.00 43.74 194 LEU A C 1
ATOM 1452 O O . LEU A 1 194 ? 41.382 -8.116 23.855 1.00 47.39 194 LEU A O 1
ATOM 1457 N N . TYR A 1 195 ? 41.834 -10.222 23.219 1.00 40.97 195 TYR A N 1
ATOM 1458 C CA . TYR A 1 195 ? 40.690 -10.294 22.308 1.00 44.59 195 TYR A CA 1
ATOM 1459 C C . TYR A 1 195 ? 39.378 -10.689 23.002 1.00 45.41 195 TYR A C 1
ATOM 1460 O O . TYR A 1 195 ? 38.291 -10.299 22.568 1.00 48.00 195 TYR A O 1
ATOM 1469 N N . SER A 1 196 ? 39.485 -11.460 24.083 1.00 43.86 196 SER A N 1
ATOM 1470 C CA . SER A 1 196 ? 38.337 -11.769 24.921 1.00 43.93 196 SER A CA 1
ATOM 1471 C C . SER A 1 196 ? 37.752 -10.470 25.454 1.00 53.32 196 SER A C 1
ATOM 1472 O O . SER A 1 196 ? 36.530 -10.252 25.462 1.00 50.30 196 SER A O 1
ATOM 1475 N N . ASP A 1 197 ? 38.645 -9.602 25.904 1.00 49.94 197 ASP A N 1
ATOM 1476 C CA . ASP A 1 197 ? 38.244 -8.281 26.332 1.00 51.12 197 ASP A CA 1
ATOM 1477 C C . ASP A 1 197 ? 37.556 -7.481 25.227 1.00 51.88 197 ASP A C 1
ATOM 1478 O O . ASP A 1 197 ? 36.530 -6.856 25.479 1.00 60.09 197 ASP A O 1
ATOM 1483 N N . LYS A 1 198 ? 38.093 -7.500 24.009 1.00 49.73 198 LYS A N 1
ATOM 1484 C CA . LYS A 1 198 ? 37.536 -6.656 22.948 1.00 47.56 198 LYS A CA 1
ATOM 1485 C C . LYS A 1 198 ? 36.508 -7.325 22.029 1.00 53.27 198 LYS A C 1
ATOM 1486 O O . LYS A 1 198 ? 36.181 -6.770 20.980 1.00 56.79 198 LYS A O 1
ATOM 1488 N N . PHE A 1 199 ? 36.002 -8.501 22.404 1.00 53.45 199 PHE A N 1
ATOM 1489 C CA . PHE A 1 199 ? 34.988 -9.210 21.600 1.00 48.21 199 PHE A CA 1
ATOM 1490 C C . PHE A 1 199 ? 34.012 -10.008 22.477 1.00 44.02 199 PHE A C 1
ATOM 1491 O O . PHE A 1 199 ? 32.948 -10.455 22.020 1.00 41.67 199 PHE A O 1
ATOM 1499 N N . GLY A 1 200 ? 34.398 -10.226 23.727 1.00 46.74 200 GLY A N 1
ATOM 1500 C CA . GLY A 1 200 ? 33.633 -11.086 24.610 1.00 47.64 200 GLY A CA 1
ATOM 1501 C C . GLY A 1 200 ? 34.192 -12.496 24.641 1.00 46.58 200 GLY A C 1
ATOM 1502 O O . GLY A 1 200 ? 34.340 -13.155 23.605 1.00 44.10 200 GLY A O 1
ATOM 1503 N N . SER A 1 201 ? 34.483 -12.958 25.850 1.00 46.72 201 SER A N 1
ATOM 1504 C CA . SER A 1 201 ? 35.097 -14.262 26.068 1.00 44.93 201 SER A CA 1
ATOM 1505 C C . SER A 1 201 ? 34.384 -15.412 25.364 1.00 46.32 201 SER A C 1
ATOM 1506 O O . SER A 1 201 ? 35.003 -16.425 25.022 1.00 42.72 201 SER A O 1
ATOM 1509 N N . GLU A 1 202 ? 33.080 -15.276 25.153 1.00 46.84 202 GLU A N 1
ATOM 1510 C CA . GLU A 1 202 ? 32.342 -16.377 24.546 1.00 44.61 202 GLU A CA 1
ATOM 1511 C C . GLU A 1 202 ? 32.389 -16.344 23.031 1.00 41.79 202 GLU A C 1
ATOM 1512 O O . GLU A 1 202 ? 31.874 -17.254 22.384 1.00 46.03 202 GLU A O 1
ATOM 1518 N N . ASN A 1 203 ? 32.986 -15.298 22.461 1.00 44.28 203 ASN A N 1
ATOM 1519 C CA . ASN A 1 203 ? 33.113 -15.201 21.001 1.00 43.75 203 ASN A CA 1
ATOM 1520 C C . ASN A 1 203 ? 34.544 -15.443 20.507 1.00 47.71 203 ASN A C 1
ATOM 1521 O O . ASN A 1 203 ? 34.835 -15.316 19.302 1.00 43.94 203 ASN A O 1
ATOM 1526 N N . VAL A 1 204 ? 35.427 -15.806 21.436 1.00 43.68 204 VAL A N 1
ATOM 1527 C CA . VAL A 1 204 ? 36.838 -16.007 21.113 1.00 43.85 204 VAL A CA 1
ATOM 1528 C C . VAL A 1 204 ? 37.298 -17.423 21.430 1.00 43.97 204 VAL A C 1
ATOM 1529 O O . VAL A 1 204 ? 37.115 -17.912 22.547 1.00 48.67 204 VAL A O 1
ATOM 1533 N N . LYS A 1 205 ? 37.897 -18.078 20.443 1.00 38.09 205 LYS A N 1
ATOM 1534 C CA . LYS A 1 205 ? 38.343 -19.446 20.608 1.00 36.17 205 LYS A CA 1
ATOM 1535 C C . LYS A 1 205 ? 39.841 -19.578 20.323 1.00 41.36 205 LYS A C 1
ATOM 1536 O O . LYS A 1 205 ? 40.363 -18.979 19.365 1.00 35.00 205 LYS A O 1
ATOM 1539 N N . MET A 1 206 ? 40.532 -20.356 21.158 1.00 39.67 206 MET A N 1
ATOM 1540 C CA . MET A 1 206 ? 41.928 -20.694 20.899 1.00 33.29 206 MET A CA 1
ATOM 1541 C C . MET A 1 206 ? 42.004 -21.931 20.059 1.00 32.69 206 MET A C 1
ATOM 1542 O O . MET A 1 206 ? 41.425 -22.960 20.411 1.00 33.95 206 MET A O 1
ATOM 1547 N N . ILE A 1 207 ? 42.719 -21.830 18.945 1.00 29.26 207 ILE A N 1
ATOM 1548 C CA . ILE A 1 207 ? 43.018 -23.003 18.141 1.00 30.08 207 ILE A CA 1
ATOM 1549 C C . ILE A 1 207 ? 44.346 -23.568 18.601 1.00 32.27 207 ILE A C 1
ATOM 1550 O O . ILE A 1 207 ? 45.401 -22.922 18.459 1.00 30.92 207 ILE A O 1
ATOM 1555 N N . GLN A 1 208 ? 44.305 -24.771 19.158 1.00 30.55 208 GLN A N 1
ATOM 1556 C CA . GLN A 1 208 ? 45.529 -25.365 19.684 1.00 32.04 208 GLN A CA 1
ATOM 1557 C C . GLN A 1 208 ? 46.227 -26.181 18.625 1.00 31.09 208 GLN A C 1
ATOM 1558 O O . GLN A 1 208 ? 47.452 -26.232 18.575 1.00 28.70 208 GLN A O 1
ATOM 1564 N N . ASP A 1 209 ? 45.426 -26.808 17.776 1.00 28.76 209 ASP A N 1
ATOM 1565 C CA . ASP A 1 209 ? 45.949 -27.568 16.679 1.00 29.33 209 ASP A CA 1
ATOM 1566 C C . ASP A 1 209 ? 46.972 -26.687 15.936 1.00 29.50 209 ASP A C 1
ATOM 1567 O O . ASP A 1 209 ? 46.665 -25.547 15.553 1.00 25.51 209 ASP A O 1
ATOM 1572 N N . SER A 1 210 ? 48.180 -27.222 15.751 1.00 24.82 210 SER A N 1
ATOM 1573 C CA . SER A 1 210 ? 49.286 -26.488 15.132 1.00 25.35 210 SER A CA 1
ATOM 1574 C C . SER A 1 210 ? 49.300 -26.674 13.612 1.00 25.48 210 SER A C 1
ATOM 1575 O O . SER A 1 210 ? 50.078 -26.020 12.906 1.00 23.43 210 SER A O 1
ATOM 1578 N N . GLY A 1 211 ? 48.419 -27.547 13.113 1.00 26.57 211 GLY A N 1
ATOM 1579 C CA . GLY A 1 211 ? 48.345 -27.819 11.682 1.00 25.62 211 GLY A CA 1
ATOM 1580 C C . GLY A 1 211 ? 47.668 -26.678 10.938 1.00 30.94 211 GLY A C 1
ATOM 1581 O O . GLY A 1 211 ? 47.159 -25.757 11.557 1.00 27.25 211 GLY A O 1
ATOM 1582 N N . LYS A 1 212 ? 47.677 -26.714 9.607 1.00 36.78 212 LYS A N 1
ATOM 1583 C CA . LYS A 1 212 ? 47.007 -25.676 8.834 1.00 42.93 212 LYS A CA 1
ATOM 1584 C C . LYS A 1 212 ? 45.536 -25.758 9.195 1.00 42.52 212 LYS A C 1
ATOM 1585 O O . LYS A 1 212 ? 44.975 -26.854 9.324 1.00 39.65 212 LYS A O 1
ATOM 1587 N N . VAL A 1 213 ? 44.913 -24.612 9.405 1.00 35.23 213 VAL A N 1
ATOM 1588 C CA . VAL A 1 213 ? 43.511 -24.648 9.760 1.00 44.16 213 VAL A CA 1
ATOM 1589 C C . VAL A 1 213 ? 42.748 -24.367 8.480 1.00 49.73 213 VAL A C 1
ATOM 1590 O O . VAL A 1 213 ? 43.046 -23.395 7.777 1.00 49.97 213 VAL A O 1
ATOM 1594 N N . ASN A 1 214 ? 41.818 -25.251 8.133 1.00 52.38 214 ASN A N 1
ATOM 1595 C CA . ASN A 1 214 ? 40.969 -24.999 6.972 1.00 58.70 214 ASN A CA 1
ATOM 1596 C C . ASN A 1 214 ? 39.817 -24.092 7.402 1.00 55.75 214 ASN A C 1
ATOM 1597 O O . ASN A 1 214 ? 39.014 -24.472 8.249 1.00 50.29 214 ASN A O 1
ATOM 1602 N N . PRO A 1 215 ? 39.783 -22.859 6.864 1.00 54.97 215 PRO A N 1
ATOM 1603 C CA . PRO A 1 215 ? 38.770 -21.861 7.249 1.00 60.91 215 PRO A CA 1
ATOM 1604 C C . PRO A 1 215 ? 37.363 -22.408 7.102 1.00 62.47 215 PRO A C 1
ATOM 1605 O O . PRO A 1 215 ? 36.506 -22.144 7.956 1.00 61.50 215 PRO A O 1
ATOM 1609 N N . LYS A 1 216 ? 37.151 -23.191 6.045 1.00 60.89 216 LYS A N 1
ATOM 1610 C CA . LYS A 1 216 ? 35.857 -23.815 5.783 1.00 64.68 216 LYS A CA 1
ATOM 1611 C C . LYS A 1 216 ? 35.281 -24.613 6.972 1.00 67.14 216 LYS A C 1
ATOM 1612 O O . LYS A 1 216 ? 34.075 -24.884 7.009 1.00 71.45 216 LYS A O 1
ATOM 1614 N N . ASP A 1 217 ? 36.115 -24.990 7.940 1.00 60.52 217 ASP A N 1
ATOM 1615 C CA . ASP A 1 217 ? 35.578 -25.668 9.125 1.00 62.46 217 ASP A CA 1
ATOM 1616 C C . ASP A 1 217 ? 35.650 -24.814 10.397 1.00 56.53 217 ASP A C 1
ATOM 1617 O O . ASP A 1 217 ? 35.618 -25.321 11.515 1.00 53.71 217 ASP A O 1
ATOM 1622 N N . LEU A 1 218 ? 35.726 -23.503 10.199 1.00 56.39 218 LEU A N 1
ATOM 1623 C CA . LEU A 1 218 ? 35.633 -22.548 11.294 1.00 50.87 218 LEU A CA 1
ATOM 1624 C C . LEU A 1 218 ? 34.209 -22.007 11.382 1.00 50.44 218 LEU A C 1
ATOM 1625 O O . LEU A 1 218 ? 33.506 -21.925 10.383 1.00 46.87 218 LEU A O 1
ATOM 1630 N N . ASP A 1 219 ? 33.791 -21.624 12.577 1.00 43.47 219 ASP A N 1
ATOM 1631 C CA . ASP A 1 219 ? 32.493 -21.024 12.760 1.00 40.93 219 ASP A CA 1
ATOM 1632 C C . ASP A 1 219 ? 32.610 -19.506 12.638 1.00 45.36 219 ASP A C 1
ATOM 1633 O O . ASP A 1 219 ? 33.195 -18.854 13.504 1.00 40.04 219 ASP A O 1
ATOM 1638 N N . SER A 1 220 ? 32.038 -18.957 11.563 1.00 47.06 220 SER A N 1
ATOM 1639 C CA . SER A 1 220 ? 31.993 -17.514 11.308 1.00 42.20 220 SER A CA 1
ATOM 1640 C C . SER A 1 220 ? 31.569 -16.726 12.532 1.00 40.83 220 SER A C 1
ATOM 1641 O O . SER A 1 220 ? 31.887 -15.541 12.665 1.00 41.41 220 SER A O 1
ATOM 1644 N N . LYS A 1 221 ? 30.840 -17.378 13.426 1.00 41.09 221 LYS A N 1
ATOM 1645 C CA . LYS A 1 221 ? 30.366 -16.711 14.636 1.00 40.95 221 LYS A CA 1
ATOM 1646 C C . LYS A 1 221 ? 31.492 -16.325 15.594 1.00 41.39 221 LYS A C 1
ATOM 1647 O O . LYS A 1 221 ? 31.279 -15.520 16.495 1.00 42.27 221 LYS A O 1
ATOM 1649 N N . TYR A 1 222 ? 32.677 -16.910 15.412 1.00 41.94 222 TYR A N 1
ATOM 1650 C CA . TYR A 1 222 ? 33.784 -16.736 16.366 1.00 41.97 222 TYR A CA 1
ATOM 1651 C C . TYR A 1 222 ? 35.041 -16.060 15.811 1.00 37.95 222 TYR A C 1
ATOM 1652 O O . TYR A 1 222 ? 35.319 -16.108 14.614 1.00 35.90 222 TYR A O 1
ATOM 1661 N N . ALA A 1 223 ? 35.799 -15.448 16.715 1.00 34.11 223 ALA A N 1
ATOM 1662 C CA . ALA A 1 223 ? 37.167 -15.042 16.437 1.00 39.64 223 ALA A CA 1
ATOM 1663 C C . ALA A 1 223 ? 38.126 -16.137 16.953 1.00 36.92 223 ALA A C 1
ATOM 1664 O O . ALA A 1 223 ? 38.137 -16.443 18.137 1.00 36.65 223 ALA A O 1
ATOM 1666 N N . TYR A 1 224 ? 38.918 -16.724 16.068 1.00 32.26 224 TYR A N 1
ATOM 1667 C CA . TYR A 1 224 ? 39.906 -17.735 16.475 1.00 32.12 224 TYR A CA 1
ATOM 1668 C C . TYR A 1 224 ? 41.349 -17.234 16.492 1.00 30.84 224 TYR A C 1
ATOM 1669 O O . TYR A 1 224 ? 41.764 -16.445 15.638 1.00 31.32 224 TYR A O 1
ATOM 1678 N N . ILE A 1 225 ? 42.127 -17.723 17.451 1.00 31.62 225 ILE A N 1
ATOM 1679 C CA . ILE A 1 225 ? 43.555 -17.403 17.497 1.00 30.17 225 ILE A CA 1
ATOM 1680 C C . ILE A 1 225 ? 44.396 -18.675 17.570 1.00 27.64 225 ILE A C 1
ATOM 1681 O O . ILE A 1 225 ? 44.191 -19.509 18.445 1.00 30.63 225 ILE A O 1
ATOM 1686 N N . GLN A 1 226 ? 45.317 -18.830 16.628 1.00 24.97 226 GLN A N 1
ATOM 1687 C CA . GLN A 1 226 ? 46.273 -19.927 16.649 1.00 24.77 226 GLN A CA 1
ATOM 1688 C C . GLN A 1 226 ? 47.668 -19.410 17.046 1.00 24.41 226 GLN A C 1
ATOM 1689 O O . GLN A 1 226 ? 48.234 -18.544 16.347 1.00 20.84 226 GLN A O 1
ATOM 1695 N N . VAL A 1 227 ? 48.209 -19.946 18.146 1.00 20.09 227 VAL A N 1
ATOM 1696 C CA . VAL A 1 227 ? 49.580 -19.667 18.588 1.00 19.60 227 VAL A CA 1
ATOM 1697 C C . VAL A 1 227 ? 50.441 -20.943 18.625 1.00 23.07 227 VAL A C 1
ATOM 1698 O O . VAL A 1 227 ? 50.060 -21.953 19.232 1.00 24.86 227 VAL A O 1
ATOM 1702 N N . THR A 1 228 ? 51.592 -20.895 17.956 1.00 18.79 228 THR A N 1
ATOM 1703 C CA . THR A 1 228 ? 52.501 -22.011 17.904 1.00 17.50 228 THR A CA 1
ATOM 1704 C C . THR A 1 228 ? 53.957 -21.575 18.097 1.00 17.06 228 THR A C 1
ATOM 1705 O O . THR A 1 228 ? 54.472 -20.702 17.386 1.00 15.74 228 THR A O 1
ATOM 1709 N N . HIS A 1 229 ? 54.611 -22.186 19.076 1.00 17.36 229 HIS A N 1
ATOM 1710 C CA . HIS A 1 229 ? 56.003 -21.891 19.354 1.00 16.39 229 HIS A CA 1
ATOM 1711 C C . HIS A 1 229 ? 56.864 -22.322 18.176 1.00 15.78 229 HIS A C 1
ATOM 1712 O O . HIS A 1 229 ? 56.619 -23.371 17.582 1.00 17.12 229 HIS A O 1
ATOM 1719 N N . VAL A 1 230 ? 57.829 -21.489 17.799 1.00 16.11 230 VAL A N 1
ATOM 1720 C CA . VAL A 1 230 ? 58.805 -21.806 16.741 1.00 15.36 230 VAL A CA 1
ATOM 1721 C C . VAL A 1 230 ? 60.235 -21.486 17.215 1.00 18.71 230 VAL A C 1
ATOM 1722 O O . VAL A 1 230 ? 60.441 -20.727 18.190 1.00 18.55 230 VAL A O 1
ATOM 1726 N N . ILE A 1 231 ? 61.229 -22.048 16.534 1.00 15.41 231 ILE A N 1
ATOM 1727 C CA . ILE A 1 231 ? 62.599 -21.671 16.809 1.00 16.79 231 ILE A CA 1
ATOM 1728 C C . ILE A 1 231 ? 63.248 -21.277 15.506 1.00 17.13 231 ILE A C 1
ATOM 1729 O O . ILE A 1 231 ? 62.747 -21.638 14.441 1.00 16.34 231 ILE A O 1
ATOM 1734 N N . PRO A 1 232 ? 64.367 -20.534 15.585 1.00 15.32 232 PRO A N 1
ATOM 1735 C CA . PRO A 1 232 ? 65.046 -20.115 14.356 1.00 15.80 232 PRO A CA 1
ATOM 1736 C C . PRO A 1 232 ? 65.507 -21.346 13.608 1.00 17.06 232 PRO A C 1
ATOM 1737 O O . PRO A 1 232 ? 65.991 -22.308 14.209 1.00 16.57 232 PRO A O 1
ATOM 1741 N N . PHE A 1 233 ? 65.341 -21.317 12.300 1.00 17.23 233 PHE A N 1
ATOM 1742 C CA . PHE A 1 233 ? 65.758 -22.432 11.499 1.00 21.72 233 PHE A CA 1
ATOM 1743 C C . PHE A 1 233 ? 66.981 -22.113 10.639 1.00 21.06 233 PHE A C 1
ATOM 1744 O O . PHE A 1 233 ? 67.060 -21.056 9.995 1.00 19.31 233 PHE A O 1
ATOM 1752 N N . PHE A 1 234 ? 67.911 -23.059 10.600 1.00 21.96 234 PHE A N 1
ATOM 1753 C CA . PHE A 1 234 ? 69.111 -22.928 9.759 1.00 24.83 234 PHE A CA 1
ATOM 1754 C C . PHE A 1 234 ? 69.427 -24.211 9.006 1.00 25.84 234 PHE A C 1
ATOM 1755 O O . PHE A 1 234 ? 69.347 -25.289 9.576 1.00 30.01 234 PHE A O 1
ATOM 1763 N N . ASP A 1 235 ? 69.732 -24.090 7.715 1.00 26.29 235 ASP A N 1
ATOM 1764 C CA . ASP A 1 235 ? 70.234 -25.230 6.937 1.00 31.99 235 ASP A CA 1
ATOM 1765 C C . ASP A 1 235 ? 71.705 -25.499 7.313 1.00 34.05 235 ASP A C 1
ATOM 1766 O O . ASP A 1 235 ? 72.278 -24.770 8.141 1.00 30.47 235 ASP A O 1
ATOM 1771 N N . GLU A 1 236 ? 72.312 -26.535 6.724 1.00 39.80 236 GLU A N 1
ATOM 1772 C CA . GLU A 1 236 ? 73.712 -26.901 7.044 1.00 40.44 236 GLU A CA 1
ATOM 1773 C C . GLU A 1 236 ? 74.710 -25.789 6.750 1.00 34.63 236 GLU A C 1
ATOM 1774 O O . GLU A 1 236 ? 75.608 -25.525 7.547 1.00 36.22 236 GLU A O 1
ATOM 1780 N N . LYS A 1 237 ? 74.559 -25.163 5.590 1.00 30.38 237 LYS A N 1
ATOM 1781 C CA . LYS A 1 237 ? 75.419 -24.058 5.193 1.00 36.30 237 LYS A CA 1
ATOM 1782 C C . LYS A 1 237 ? 75.322 -22.881 6.172 1.00 37.82 237 LYS A C 1
ATOM 1783 O O . LYS A 1 237 ? 76.319 -22.233 6.479 1.00 36.95 237 LYS A O 1
ATOM 1789 N N . GLU A 1 238 ? 74.122 -22.615 6.669 1.00 31.25 238 GLU A N 1
ATOM 1790 C CA . GLU A 1 238 ? 73.939 -21.543 7.622 1.00 30.05 238 GLU A CA 1
ATOM 1791 C C . GLU A 1 238 ? 74.507 -21.917 8.980 1.00 27.62 238 GLU A C 1
ATOM 1792 O O . GLU A 1 238 ? 75.077 -21.089 9.678 1.00 25.41 238 GLU A O 1
ATOM 1798 N N . LEU A 1 239 ? 74.356 -23.173 9.364 1.00 30.01 239 LEU A N 1
ATOM 1799 C CA . LEU A 1 239 ? 74.897 -23.607 10.640 1.00 29.62 239 LEU A CA 1
ATOM 1800 C C . LEU A 1 239 ? 76.414 -23.462 10.680 1.00 32.17 239 LEU A C 1
ATOM 1801 O O . LEU A 1 239 ? 77.010 -23.300 11.747 1.00 31.25 239 LEU A O 1
ATOM 1806 N N . GLN A 1 240 ? 77.032 -23.532 9.507 1.00 34.80 240 GLN A N 1
ATOM 1807 C CA . GLN A 1 240 ? 78.478 -23.432 9.408 1.00 38.07 240 GLN A CA 1
ATOM 1808 C C . GLN A 1 240 ? 78.924 -21.957 9.403 1.00 34.94 240 GLN A C 1
ATOM 1809 O O . GLN A 1 240 ? 79.969 -21.628 9.943 1.00 29.90 240 GLN A O 1
ATOM 1815 N N . GLU A 1 241 ? 78.120 -21.074 8.805 1.00 30.28 241 GLU A N 1
ATOM 1816 C CA . GLU A 1 241 ? 78.435 -19.649 8.801 1.00 29.16 241 GLU A CA 1
ATOM 1817 C C . GLU A 1 241 ? 78.111 -18.991 10.145 1.00 24.96 241 GLU A C 1
ATOM 1818 O O . GLU A 1 241 ? 78.737 -18.016 10.515 1.00 26.86 241 GLU A O 1
ATOM 1824 N N . ARG A 1 242 ? 77.132 -19.525 10.860 1.00 23.46 242 ARG A N 1
ATOM 1825 C CA . ARG A 1 242 ? 76.689 -18.957 12.127 1.00 22.75 242 ARG A CA 1
ATOM 1826 C C . ARG A 1 242 ? 77.169 -19.828 13.250 1.00 25.98 242 ARG A C 1
ATOM 1827 O O . ARG A 1 242 ? 76.504 -20.789 13.644 1.00 25.29 242 ARG A O 1
ATOM 1835 N N . LYS A 1 243 ? 78.327 -19.467 13.783 1.00 28.19 243 LYS A N 1
ATOM 1836 C CA . LYS A 1 243 ? 79.097 -20.386 14.607 1.00 30.76 243 LYS A CA 1
ATOM 1837 C C . LYS A 1 243 ? 78.892 -20.195 16.094 1.00 29.81 243 LYS A C 1
ATOM 1838 O O . LYS A 1 243 ? 79.451 -20.939 16.880 1.00 35.48 243 LYS A O 1
ATOM 1844 N N . THR A 1 244 ? 78.112 -19.188 16.478 1.00 28.69 244 THR A N 1
ATOM 1845 C CA . THR A 1 244 ? 77.868 -18.887 17.888 1.00 19.98 244 THR A CA 1
ATOM 1846 C C . THR A 1 244 ? 76.361 -18.814 18.141 1.00 20.69 244 THR A C 1
ATOM 1847 O O . THR A 1 244 ? 75.567 -18.691 17.206 1.00 21.97 244 THR A O 1
ATOM 1851 N N . GLU A 1 245 ? 75.962 -18.851 19.400 1.00 19.43 245 GLU A N 1
ATOM 1852 C CA . GLU A 1 245 ? 74.555 -18.674 19.731 1.00 22.02 245 GLU A CA 1
ATOM 1853 C C . GLU A 1 245 ? 74.053 -17.283 19.267 1.00 21.64 245 GLU A C 1
ATOM 1854 O O . GLU A 1 245 ? 73.024 -17.175 18.602 1.00 21.38 245 GLU A O 1
ATOM 1860 N N . PHE A 1 246 ? 74.794 -16.223 19.578 1.00 17.86 246 PHE A N 1
ATOM 1861 C CA . PHE A 1 246 ? 74.434 -14.903 19.053 1.00 19.23 246 PHE A CA 1
ATOM 1862 C C . PHE A 1 246 ? 74.205 -14.864 17.544 1.00 18.09 246 PHE A C 1
ATOM 1863 O O . PHE A 1 246 ? 73.257 -14.207 17.082 1.00 17.68 246 PHE A O 1
ATOM 1871 N N . GLU A 1 247 ? 75.076 -15.514 16.762 1.00 16.49 247 GLU A N 1
ATOM 1872 C CA . GLU A 1 247 ? 74.929 -15.460 15.299 1.00 17.34 247 GLU A CA 1
ATOM 1873 C C . GLU A 1 247 ? 73.685 -16.266 14.858 1.00 16.66 247 GLU A C 1
ATOM 1874 O O . GLU A 1 247 ? 73.152 -16.053 13.784 1.00 16.19 247 GLU A O 1
ATOM 1880 N N . ARG A 1 248 ? 73.231 -17.168 15.717 1.00 15.17 248 ARG A N 1
ATOM 1881 C CA . ARG A 1 248 ? 72.002 -17.924 15.474 1.00 19.44 248 ARG A CA 1
ATOM 1882 C C . ARG A 1 248 ? 70.800 -17.270 16.157 1.00 17.20 248 ARG A C 1
ATOM 1883 O O . ARG A 1 248 ? 69.717 -17.831 16.168 1.00 16.61 248 ARG A O 1
ATOM 1891 N N . SER A 1 249 ? 71.003 -16.073 16.698 1.00 18.42 249 SER A N 1
ATOM 1892 C CA . SER A 1 249 ? 69.931 -15.303 17.337 1.00 17.28 249 SER A CA 1
ATOM 1893 C C . SER A 1 249 ? 69.775 -13.933 16.718 1.00 15.96 249 SER A C 1
ATOM 1894 O O . SER A 1 249 ? 69.029 -13.096 17.238 1.00 14.95 249 SER A O 1
ATOM 1897 N N . HIS A 1 250 ? 70.509 -13.676 15.639 1.00 14.39 250 HIS A N 1
ATOM 1898 C CA . HIS A 1 250 ? 70.505 -12.336 15.047 1.00 15.56 250 HIS A CA 1
ATOM 1899 C C . HIS A 1 250 ? 70.413 -12.441 13.546 1.00 17.70 250 HIS A C 1
ATOM 1900 O O . HIS A 1 250 ? 71.035 -13.330 12.942 1.00 16.45 250 HIS A O 1
ATOM 1907 N N . ASN A 1 251 ? 69.641 -11.529 12.961 1.00 13.67 251 ASN A N 1
ATOM 1908 C CA . ASN A 1 251 ? 69.324 -11.563 11.541 1.00 18.00 251 ASN A CA 1
ATOM 1909 C C . ASN A 1 251 ? 68.746 -12.903 11.132 1.00 18.66 251 ASN A C 1
ATOM 1910 O O . ASN A 1 251 ? 69.310 -13.629 10.297 1.00 19.93 251 ASN A O 1
ATOM 1915 N N . ILE A 1 252 ? 67.620 -13.240 11.738 1.00 19.38 252 ILE A N 1
ATOM 1916 C CA . ILE A 1 252 ? 66.986 -14.521 11.462 1.00 18.71 252 ILE A CA 1
ATOM 1917 C C . ILE A 1 252 ? 65.628 -14.353 10.764 1.00 20.00 252 ILE A C 1
ATOM 1918 O O . ILE A 1 252 ? 64.770 -13.572 11.185 1.00 16.65 252 ILE A O 1
ATOM 1923 N N . ARG A 1 253 ? 65.461 -15.076 9.662 1.00 18.54 253 ARG A N 1
ATOM 1924 C CA . ARG A 1 253 ? 64.283 -14.922 8.819 1.00 21.53 253 ARG A CA 1
ATOM 1925 C C . ARG A 1 253 ? 63.390 -16.174 8.834 1.00 20.66 253 ARG A C 1
ATOM 1926 O O . ARG A 1 253 ? 62.217 -16.126 8.458 1.00 19.31 253 ARG A O 1
ATOM 1934 N N . ARG A 1 254 ? 63.973 -17.307 9.207 1.00 18.95 254 ARG A N 1
ATOM 1935 C CA . ARG A 1 254 ? 63.281 -18.580 9.082 1.00 18.66 254 ARG A CA 1
ATOM 1936 C C . ARG A 1 254 ? 63.090 -19.241 10.436 1.00 20.01 254 ARG A C 1
ATOM 1937 O O . ARG A 1 254 ? 63.950 -19.176 11.338 1.00 15.39 254 ARG A O 1
ATOM 1945 N N . PHE A 1 255 ? 61.935 -19.866 10.566 1.00 15.51 255 PHE A N 1
ATOM 1946 C CA . PHE A 1 255 ? 61.549 -20.459 11.828 1.00 18.61 255 PHE A CA 1
ATOM 1947 C C . PHE A 1 255 ? 60.932 -21.833 11.576 1.00 20.54 255 PHE A C 1
ATOM 1948 O O . PHE A 1 255 ? 60.426 -22.112 10.495 1.00 19.33 255 PHE A O 1
ATOM 1956 N N . MET A 1 256 ? 60.986 -22.693 12.575 1.00 16.28 256 MET A N 1
ATOM 1957 C CA . MET A 1 256 ? 60.559 -24.052 12.371 1.00 18.72 256 MET A CA 1
ATOM 1958 C C . MET A 1 256 ? 59.832 -24.577 13.609 1.00 19.07 256 MET A C 1
ATOM 1959 O O . MET A 1 256 ? 60.188 -24.246 14.730 1.00 18.82 256 MET A O 1
ATOM 1964 N N . PHE A 1 257 ? 58.836 -25.421 13.406 1.00 17.62 257 PHE A N 1
ATOM 1965 C CA . PHE A 1 257 ? 58.338 -26.256 14.492 1.00 20.08 257 PHE A CA 1
ATOM 1966 C C . PHE A 1 257 ? 58.044 -27.659 13.957 1.00 26.08 257 PHE A C 1
ATOM 1967 O O . PHE A 1 257 ? 57.914 -27.870 12.739 1.00 24.28 257 PHE A O 1
ATOM 1975 N N . GLU A 1 258 ? 57.944 -28.606 14.882 1.00 27.21 258 GLU A N 1
ATOM 1976 C CA . GLU A 1 258 ? 57.749 -30.003 14.556 1.00 27.24 258 GLU A CA 1
ATOM 1977 C C . GLU A 1 258 ? 56.392 -30.420 15.092 1.00 27.12 258 GLU A C 1
ATOM 1978 O O . GLU A 1 258 ? 56.069 -30.167 16.245 1.00 29.27 258 GLU A O 1
ATOM 1984 N N . MET A 1 259 ? 55.599 -31.047 14.233 1.00 23.03 259 MET A N 1
ATOM 1985 C CA . MET A 1 259 ? 54.248 -31.440 14.570 1.00 26.58 259 MET A CA 1
ATOM 1986 C C . MET A 1 259 ? 54.053 -32.944 14.390 1.00 25.96 259 MET A C 1
ATOM 1987 O O . MET A 1 259 ? 54.380 -33.496 13.332 1.00 23.28 259 MET A O 1
ATOM 1992 N N . PRO A 1 260 ? 53.490 -33.599 15.412 1.00 22.17 260 PRO A N 1
ATOM 1993 C CA . PRO A 1 260 ? 53.170 -35.024 15.286 1.00 24.79 260 PRO A CA 1
ATOM 1994 C C . PRO A 1 260 ? 52.001 -35.231 14.337 1.00 27.01 260 PRO A C 1
ATOM 1995 O O . PRO A 1 260 ? 51.085 -34.398 14.297 1.00 24.78 260 PRO A O 1
ATOM 1999 N N . PHE A 1 261 ? 52.055 -36.311 13.562 1.00 30.25 261 PHE A N 1
ATOM 2000 C CA . PHE A 1 261 ? 50.882 -36.833 12.862 1.00 33.71 261 PHE A CA 1
ATOM 2001 C C . PHE A 1 261 ? 50.985 -38.348 12.632 1.00 35.00 261 PHE A C 1
ATOM 2002 O O . PHE A 1 261 ? 52.061 -38.943 12.741 1.00 34.17 261 PHE A O 1
ATOM 2010 N N . THR A 1 262 ? 49.847 -38.976 12.368 1.00 39.47 262 THR A N 1
ATOM 2011 C CA . THR A 1 262 ? 49.819 -40.360 11.891 1.00 42.74 262 THR A CA 1
ATOM 2012 C C . THR A 1 262 ? 49.035 -40.400 10.583 1.00 44.59 262 THR A C 1
ATOM 2013 O O . THR A 1 262 ? 48.235 -39.504 10.298 1.00 43.23 262 THR A O 1
ATOM 2017 N N . GLN A 1 263 ? 49.265 -41.431 9.777 1.00 51.29 263 GLN A N 1
ATOM 2018 C CA . GLN A 1 263 ? 48.607 -41.510 8.464 1.00 59.34 263 GLN A CA 1
ATOM 2019 C C . GLN A 1 263 ? 47.070 -41.579 8.555 1.00 54.35 263 GLN A C 1
ATOM 2020 O O . GLN A 1 263 ? 46.355 -40.979 7.745 1.00 55.20 263 GLN A O 1
ATOM 2026 N N . THR A 1 264 ? 46.572 -42.293 9.557 1.00 49.81 264 THR A N 1
ATOM 2027 C CA . THR A 1 264 ? 45.141 -42.344 9.811 1.00 57.19 264 THR A CA 1
ATOM 2028 C C . THR A 1 264 ? 44.636 -41.022 10.391 1.00 60.32 264 THR A C 1
ATOM 2029 O O . THR A 1 264 ? 43.510 -40.952 10.887 1.00 63.02 264 THR A O 1
ATOM 2033 N N . GLY A 1 265 ? 45.489 -39.993 10.338 1.00 61.64 265 GLY A N 1
ATOM 2034 C CA . GLY A 1 265 ? 45.192 -38.636 10.791 1.00 57.68 265 GLY A CA 1
ATOM 2035 C C . GLY A 1 265 ? 44.489 -38.420 12.132 1.00 64.01 265 GLY A C 1
ATOM 2036 O O . GLY A 1 265 ? 43.283 -38.677 12.241 1.00 73.64 265 GLY A O 1
ATOM 2037 N N . LYS A 1 266 ? 45.205 -37.970 13.166 1.00 53.02 266 LYS A N 1
ATOM 2038 C CA . LYS A 1 266 ? 46.675 -37.905 13.214 1.00 54.32 266 LYS A CA 1
ATOM 2039 C C . LYS A 1 266 ? 47.202 -37.568 14.618 1.00 52.49 266 LYS A C 1
ATOM 2040 O O . LYS A 1 266 ? 46.838 -38.212 15.626 1.00 47.27 266 LYS A O 1
ATOM 2046 N N . ARG A 1 267 ? 48.065 -36.555 14.658 1.00 50.76 267 ARG A N 1
ATOM 2047 C CA . ARG A 1 267 ? 48.801 -36.169 15.863 1.00 39.73 267 ARG A CA 1
ATOM 2048 C C . ARG A 1 267 ? 49.491 -37.335 16.584 1.00 37.07 267 ARG A C 1
ATOM 2049 O O . ARG A 1 267 ? 50.460 -37.898 16.089 1.00 38.59 267 ARG A O 1
ATOM 2057 N N . GLN A 1 268 ? 48.978 -37.701 17.747 1.00 35.69 268 GLN A N 1
ATOM 2058 C CA . GLN A 1 268 ? 49.741 -38.520 18.665 1.00 34.61 268 GLN A CA 1
ATOM 2059 C C . GLN A 1 268 ? 49.368 -39.999 18.623 1.00 40.25 268 GLN A C 1
ATOM 2060 O O . GLN A 1 268 ? 48.217 -40.378 18.865 1.00 35.66 268 GLN A O 1
ATOM 2066 N N . GLY A 1 269 ? 50.354 -40.836 18.314 1.00 38.51 269 GLY A N 1
ATOM 2067 C CA . GLY A 1 269 ? 50.126 -42.264 18.241 1.00 36.90 269 GLY A CA 1
ATOM 2068 C C . GLY A 1 269 ? 51.263 -43.034 18.872 1.00 40.70 269 GLY A C 1
ATOM 2069 O O . GLY A 1 269 ? 52.053 -42.476 19.640 1.00 38.75 269 GLY A O 1
ATOM 2070 N N . GLY A 1 270 ? 51.344 -44.323 18.548 1.00 41.35 270 GLY A N 1
ATOM 2071 C CA . GLY A 1 270 ? 52.408 -45.166 19.048 1.00 35.18 270 GLY A CA 1
ATOM 2072 C C . GLY A 1 270 ? 53.612 -45.041 18.152 1.00 34.20 270 GLY A C 1
ATOM 2073 O O . GLY A 1 270 ? 53.505 -44.518 17.045 1.00 32.07 270 GLY A O 1
ATOM 2074 N N . VAL A 1 271 ? 54.747 -45.551 18.623 1.00 35.31 271 VAL A N 1
ATOM 2075 C CA . VAL A 1 271 ? 56.018 -45.361 17.938 1.00 39.21 271 VAL A CA 1
ATOM 2076 C C . VAL A 1 271 ? 55.966 -45.932 16.532 1.00 39.94 271 VAL A C 1
ATOM 2077 O O . VAL A 1 271 ? 56.548 -45.380 15.605 1.00 36.75 271 VAL A O 1
ATOM 2081 N N . GLU A 1 272 ? 55.230 -47.021 16.373 1.00 36.48 272 GLU A N 1
ATOM 2082 C CA . GLU A 1 272 ? 55.146 -47.673 15.088 1.00 37.13 272 GLU A CA 1
ATOM 2083 C C . GLU A 1 272 ? 54.365 -46.821 14.080 1.00 34.94 272 GLU A C 1
ATOM 2084 O O . GLU A 1 272 ? 54.599 -46.898 12.885 1.00 33.49 272 GLU A O 1
ATOM 2090 N N . GLU A 1 273 ? 53.439 -46.004 14.564 1.00 36.75 273 GLU A N 1
ATOM 2091 C CA . GLU A 1 273 ? 52.622 -45.185 13.667 1.00 39.06 273 GLU A CA 1
ATOM 2092 C C . GLU A 1 273 ? 52.990 -43.690 13.637 1.00 36.96 273 GLU A C 1
ATOM 2093 O O . GLU A 1 273 ? 52.398 -42.926 12.867 1.00 34.69 273 GLU A O 1
ATOM 2099 N N . GLN A 1 274 ? 53.952 -43.272 14.464 1.00 35.06 274 GLN A N 1
ATOM 2100 C CA . GLN A 1 274 ? 54.167 -41.830 14.688 1.00 34.01 274 GLN A CA 1
ATOM 2101 C C . GLN A 1 274 ? 54.953 -41.104 13.591 1.00 32.55 274 GLN A C 1
ATOM 2102 O O . GLN A 1 274 ? 56.141 -41.364 13.365 1.00 28.46 274 GLN A O 1
ATOM 2108 N N . CYS A 1 275 ? 54.284 -40.187 12.906 1.00 30.67 275 CYS A N 1
ATOM 2109 C CA . CYS A 1 275 ? 55.008 -39.324 11.979 1.00 32.05 275 CYS A CA 1
ATOM 2110 C C . CYS A 1 275 ? 55.254 -37.930 12.588 1.00 29.64 275 CYS A C 1
ATOM 2111 O O . CYS A 1 275 ? 54.765 -37.599 13.674 1.00 24.73 275 CYS A O 1
ATOM 2114 N N . LYS A 1 276 ? 56.006 -37.121 11.863 1.00 28.03 276 LYS A N 1
ATOM 2115 C CA . LYS A 1 276 ? 56.332 -35.784 12.293 1.00 27.89 276 LYS A CA 1
ATOM 2116 C C . LYS A 1 276 ? 56.420 -34.911 11.054 1.00 26.59 276 LYS A C 1
ATOM 2117 O O . LYS A 1 276 ? 57.075 -35.279 10.084 1.00 26.80 276 LYS A O 1
ATOM 2123 N N . ARG A 1 277 ? 55.790 -33.750 11.089 1.00 27.67 277 ARG A N 1
ATOM 2124 C CA . ARG A 1 277 ? 55.988 -32.763 10.036 1.00 27.87 277 ARG A CA 1
ATOM 2125 C C . ARG A 1 277 ? 56.808 -31.593 10.549 1.00 27.39 277 ARG A C 1
ATOM 2126 O O . ARG A 1 277 ? 56.462 -30.966 11.554 1.00 28.21 277 ARG A O 1
ATOM 2134 N N . ARG A 1 278 ? 57.884 -31.292 9.844 1.00 23.59 278 ARG A N 1
ATOM 2135 C CA . ARG A 1 278 ? 58.698 -30.145 10.169 1.00 26.78 278 ARG A CA 1
ATOM 2136 C C . ARG A 1 278 ? 58.288 -29.007 9.236 1.00 23.48 278 ARG A C 1
ATOM 2137 O O . ARG A 1 278 ? 58.423 -29.115 8.023 1.00 26.06 278 ARG A O 1
ATOM 2145 N N . THR A 1 279 ? 57.749 -27.930 9.796 1.00 20.53 279 THR A N 1
ATOM 2146 C CA . THR A 1 279 ? 57.318 -26.789 8.985 1.00 22.03 279 THR A CA 1
ATOM 2147 C C . THR A 1 279 ? 58.338 -25.648 9.082 1.00 21.92 279 THR A C 1
ATOM 2148 O O . THR A 1 279 ? 58.657 -25.208 10.182 1.00 22.45 279 THR A O 1
ATOM 2152 N N . ILE A 1 280 ? 58.864 -25.200 7.940 1.00 20.62 280 ILE A N 1
ATOM 2153 C CA . ILE A 1 280 ? 59.721 -24.017 7.886 1.00 21.20 280 ILE A CA 1
ATOM 2154 C C . ILE A 1 280 ? 58.982 -22.790 7.375 1.00 21.19 280 ILE A C 1
ATOM 2155 O O . ILE A 1 280 ? 58.437 -22.773 6.259 1.00 24.16 280 ILE A O 1
ATOM 2160 N N . LEU A 1 281 ? 58.987 -21.742 8.177 1.00 20.75 281 LEU A N 1
ATOM 2161 C CA . LEU A 1 281 ? 58.283 -20.517 7.837 1.00 20.58 281 LEU A CA 1
ATOM 2162 C C . LEU A 1 281 ? 59.273 -19.389 7.640 1.00 22.85 281 LEU A C 1
ATOM 2163 O O . LEU A 1 281 ? 60.183 -19.199 8.458 1.00 20.30 281 LEU A O 1
ATOM 2168 N N . THR A 1 282 ? 59.056 -18.616 6.584 1.00 21.43 282 THR A N 1
ATOM 2169 C CA . THR 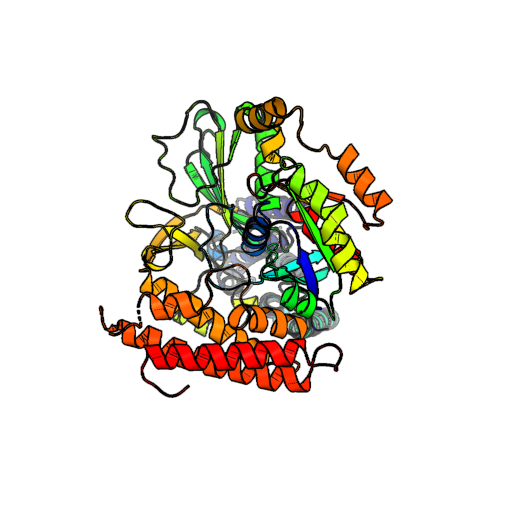A 1 282 ? 59.915 -17.506 6.244 1.00 18.80 282 THR A CA 1
ATOM 2170 C C . THR A 1 282 ? 59.191 -16.181 6.425 1.00 21.39 282 THR A C 1
ATOM 2171 O O . THR A 1 282 ? 58.132 -15.941 5.827 1.00 24.01 282 THR A O 1
ATOM 2175 N N . ALA A 1 283 ? 59.768 -15.308 7.246 1.00 20.98 283 ALA A N 1
ATOM 2176 C CA . ALA A 1 283 ? 59.189 -13.994 7.484 1.00 17.28 283 ALA A CA 1
ATOM 2177 C C . ALA A 1 283 ? 59.600 -13.017 6.360 1.00 20.46 283 ALA A C 1
ATOM 2178 O O . ALA A 1 283 ? 60.617 -13.216 5.712 1.00 18.39 283 ALA A O 1
ATOM 2180 N N . ILE A 1 284 ? 58.830 -11.955 6.133 1.00 19.78 284 ILE A N 1
ATOM 2181 C CA . ILE A 1 284 ? 59.143 -11.061 5.032 1.00 21.13 284 ILE A CA 1
ATOM 2182 C C . ILE A 1 284 ? 60.363 -10.223 5.371 1.00 21.51 284 ILE A C 1
ATOM 2183 O O . ILE A 1 284 ? 61.101 -9.808 4.481 1.00 21.62 284 ILE A O 1
ATOM 2188 N N . HIS A 1 285 ? 60.560 -9.948 6.656 1.00 19.75 285 HIS A N 1
ATOM 2189 C CA . HIS A 1 285 ? 61.809 -9.343 7.114 1.00 21.22 285 HIS A CA 1
ATOM 2190 C C . HIS A 1 285 ? 62.490 -10.230 8.150 1.00 22.01 285 HIS A C 1
ATOM 2191 O O . HIS A 1 285 ? 61.847 -11.118 8.711 1.00 17.98 285 HIS A O 1
ATOM 2198 N N . CYS A 1 286 ? 63.775 -9.956 8.392 1.00 16.11 286 CYS A N 1
ATOM 2199 C CA . CYS A 1 286 ? 64.604 -10.580 9.440 1.00 18.55 286 CYS A CA 1
ATOM 2200 C C . CYS A 1 286 ? 64.329 -9.970 10.817 1.00 16.06 286 CYS A C 1
ATOM 2201 O O . CYS A 1 286 ? 64.013 -8.804 10.919 1.00 12.84 286 CYS A O 1
ATOM 2204 N N . PHE A 1 287 ? 64.521 -10.756 11.867 1.00 14.52 287 PHE A N 1
ATOM 2205 C CA . PHE A 1 287 ? 64.542 -10.248 13.228 1.00 15.82 287 PHE A CA 1
ATOM 2206 C C . PHE A 1 287 ? 65.999 -10.068 13.667 1.00 15.49 287 PHE A C 1
ATOM 2207 O O . PHE A 1 287 ? 66.854 -10.864 13.321 1.00 18.44 287 PHE A O 1
ATOM 2215 N N . PRO A 1 288 ? 66.276 -9.051 14.469 1.00 16.69 288 PRO A N 1
ATOM 2216 C CA . PRO A 1 288 ? 65.252 -8.092 14.927 1.00 16.99 288 PRO A CA 1
ATOM 2217 C C . PRO A 1 288 ? 65.012 -7.023 13.865 1.00 17.10 288 PRO A C 1
ATOM 2218 O O . PRO A 1 288 ? 65.850 -6.848 12.971 1.00 15.99 288 PRO A O 1
ATOM 2222 N N . TYR A 1 289 ? 63.886 -6.312 13.986 1.00 18.03 289 TYR A N 1
ATOM 2223 C CA . TYR A 1 289 ? 63.405 -5.379 12.973 1.00 14.96 289 TYR A CA 1
ATOM 2224 C C . TYR A 1 289 ? 62.872 -4.196 13.784 1.00 16.00 289 TYR A C 1
ATOM 2225 O O . TYR A 1 289 ? 62.984 -4.197 15.014 1.00 13.50 289 TYR A O 1
ATOM 2234 N N . VAL A 1 290 ? 62.262 -3.225 13.114 1.00 15.03 290 VAL A N 1
ATOM 2235 C CA . VAL A 1 290 ? 61.664 -2.077 13.769 1.00 15.44 290 VAL A CA 1
ATOM 2236 C C . VAL A 1 290 ? 60.279 -2.400 14.358 1.00 18.23 290 VAL A C 1
ATOM 2237 O O . VAL A 1 290 ? 59.643 -1.558 15.000 1.00 18.35 290 VAL A O 1
ATOM 2241 N N . LYS A 1 291 ? 59.807 -3.617 14.135 1.00 17.29 291 LYS A N 1
ATOM 2242 C CA . LYS A 1 291 ? 58.555 -4.076 14.750 1.00 18.86 291 LYS A CA 1
ATOM 2243 C C . LYS A 1 291 ? 58.824 -5.448 15.328 1.00 18.17 291 LYS A C 1
ATOM 2244 O O . LYS A 1 291 ? 59.737 -6.142 14.856 1.00 15.20 291 LYS A O 1
ATOM 2250 N N . LYS A 1 292 ? 58.042 -5.841 16.338 1.00 17.28 292 LYS A N 1
ATOM 2251 C CA . LYS A 1 292 ? 58.266 -7.104 17.038 1.00 20.36 292 LYS A CA 1
ATOM 2252 C C . LYS A 1 292 ? 57.383 -8.245 16.462 1.00 19.99 292 LYS A C 1
ATOM 2253 O O . LYS A 1 292 ? 57.422 -9.381 16.928 1.00 18.35 292 LYS A O 1
ATOM 2259 N N . ARG A 1 293 ? 56.603 -7.942 15.430 1.00 18.05 293 ARG A N 1
ATOM 2260 C CA . ARG A 1 293 ? 55.837 -8.986 14.747 1.00 23.06 293 ARG A CA 1
ATOM 2261 C C . ARG A 1 293 ? 55.934 -8.760 13.238 1.00 21.30 293 ARG A C 1
ATOM 2262 O O . ARG A 1 293 ? 55.864 -7.624 12.768 1.00 20.23 293 ARG A O 1
ATOM 2270 N N . ILE A 1 294 ? 56.158 -9.842 12.496 1.00 18.86 294 ILE A N 1
ATOM 2271 C CA . ILE A 1 294 ? 56.483 -9.722 11.087 1.00 20.21 294 ILE A CA 1
ATOM 2272 C C . ILE A 1 294 ? 55.668 -10.732 10.288 1.00 21.36 294 ILE A C 1
ATOM 2273 O O . ILE A 1 294 ? 55.647 -11.908 10.637 1.00 17.65 294 ILE A O 1
ATOM 2278 N N . PRO A 1 295 ? 54.997 -10.270 9.207 1.00 21.72 295 PRO A N 1
ATOM 2279 C CA . PRO A 1 295 ? 54.227 -11.193 8.346 1.00 20.10 295 PRO A CA 1
ATOM 2280 C C . PRO A 1 295 ? 55.042 -12.406 7.847 1.00 22.60 295 PRO A C 1
ATOM 2281 O O . PRO A 1 295 ? 56.235 -12.284 7.502 1.00 22.70 295 PRO A O 1
ATOM 2285 N N . VAL A 1 296 ? 54.409 -13.572 7.829 1.00 18.47 296 VAL A N 1
ATOM 2286 C CA . VAL A 1 296 ? 54.982 -14.744 7.178 1.00 19.66 296 VAL A CA 1
ATOM 2287 C C . VAL A 1 296 ? 54.859 -14.552 5.680 1.00 24.65 296 VAL A C 1
ATOM 2288 O O . VAL A 1 296 ? 53.804 -14.158 5.193 1.00 25.85 296 VAL A O 1
ATOM 2292 N N . MET A 1 297 ? 55.929 -14.852 4.949 1.00 25.31 297 MET A N 1
ATOM 2293 C CA . MET A 1 297 ? 55.980 -14.635 3.511 1.00 24.17 297 MET A CA 1
ATOM 2294 C C . MET A 1 297 ? 55.680 -15.942 2.767 1.00 28.26 297 MET A C 1
ATOM 2295 O O . MET A 1 297 ? 54.892 -15.984 1.835 1.00 33.38 297 MET A O 1
ATOM 2300 N N . TYR A 1 298 ? 56.314 -17.012 3.204 1.00 25.23 298 TYR A N 1
ATOM 2301 C CA . TYR A 1 298 ? 56.367 -18.233 2.438 1.00 28.41 298 TYR A CA 1
ATOM 2302 C C . TYR A 1 298 ? 56.541 -19.322 3.467 1.00 28.44 298 TYR A C 1
ATOM 2303 O O . TYR A 1 298 ? 57.069 -19.069 4.556 1.00 28.36 298 TYR A O 1
ATOM 2312 N N . GLN A 1 299 ? 56.072 -20.524 3.155 1.00 33.14 299 GLN A N 1
ATOM 2313 C CA . GLN A 1 299 ? 56.358 -21.668 4.011 1.00 31.99 299 GLN A CA 1
ATOM 2314 C C . GLN A 1 299 ? 56.331 -22.987 3.271 1.00 30.50 299 GLN A C 1
ATOM 2315 O O . GLN A 1 299 ? 55.836 -23.065 2.164 1.00 31.63 299 GLN A O 1
ATOM 2321 N N . HIS A 1 300 ? 56.869 -24.019 3.906 1.00 25.63 300 HIS A N 1
ATOM 2322 C CA . HIS A 1 300 ? 56.875 -25.347 3.343 1.00 26.48 300 HIS A CA 1
ATOM 2323 C C . HIS A 1 300 ? 57.182 -26.317 4.462 1.00 27.32 300 HIS A C 1
ATOM 2324 O O . HIS A 1 300 ? 57.439 -25.895 5.587 1.00 24.16 300 HIS A O 1
ATOM 2331 N N . HIS A 1 301 ? 57.125 -27.610 4.160 1.00 26.60 301 HIS A N 1
ATOM 2332 C CA . HIS A 1 301 ? 57.293 -28.632 5.176 1.00 26.70 301 HIS A CA 1
ATOM 2333 C C . HIS A 1 301 ? 57.916 -29.922 4.633 1.00 28.19 301 HIS A C 1
ATOM 2334 O O . HIS A 1 301 ? 57.998 -30.145 3.420 1.00 25.54 301 HIS A O 1
ATOM 2341 N N . THR A 1 302 ? 58.329 -30.772 5.568 1.00 26.85 302 THR A N 1
ATOM 2342 C CA . THR A 1 302 ? 58.931 -32.042 5.259 1.00 27.98 302 THR A CA 1
ATOM 2343 C C . THR A 1 302 ? 58.450 -33.026 6.308 1.00 27.95 302 THR A C 1
ATOM 2344 O O . THR A 1 302 ? 58.556 -32.760 7.503 1.00 27.57 302 THR A O 1
ATOM 2348 N N . ASP A 1 303 ? 57.929 -34.162 5.851 1.00 25.08 303 ASP A N 1
ATOM 2349 C CA . ASP A 1 303 ? 57.435 -35.221 6.732 1.00 28.72 303 ASP A CA 1
ATOM 2350 C C . ASP A 1 303 ? 58.494 -36.302 7.013 1.00 23.49 303 ASP A C 1
ATOM 2351 O O . ASP A 1 303 ? 59.276 -36.652 6.152 1.00 29.26 303 ASP A O 1
ATOM 2356 N N . LEU A 1 304 ? 58.490 -36.836 8.222 1.00 27.50 304 LEU A N 1
ATOM 2357 C CA . LEU A 1 304 ? 59.359 -37.947 8.595 1.00 27.44 304 LEU A CA 1
ATOM 2358 C C . LEU A 1 304 ? 58.517 -39.164 8.971 1.00 30.26 304 LEU A C 1
ATOM 2359 O O . LEU A 1 304 ? 57.423 -39.002 9.506 1.00 26.70 304 LEU A O 1
ATOM 2364 N N . ASN A 1 305 ? 59.056 -40.356 8.674 1.00 35.91 305 ASN A N 1
ATOM 2365 C CA . ASN A 1 305 ? 58.509 -41.690 8.996 1.00 33.42 305 ASN A CA 1
ATOM 2366 C C . ASN A 1 305 ? 58.621 -41.991 10.454 1.00 35.40 305 ASN A C 1
ATOM 2367 O O . ASN A 1 305 ? 59.449 -41.396 11.151 1.00 34.80 305 ASN A O 1
ATOM 2372 N N . PRO A 1 306 ? 57.885 -43.013 10.910 1.00 34.06 306 PRO A N 1
ATOM 2373 C CA . PRO A 1 306 ? 58.080 -43.409 12.305 1.00 33.17 306 PRO A CA 1
ATOM 2374 C C . PRO A 1 306 ? 59.514 -43.877 12.558 1.00 35.32 306 PRO A C 1
ATOM 2375 O O . PRO A 1 306 ? 60.093 -43.591 13.606 1.00 34.50 306 PRO A O 1
ATOM 2379 N N . ILE A 1 307 ? 60.103 -44.590 11.609 1.00 35.64 307 ILE A N 1
ATOM 2380 C CA . ILE A 1 307 ? 61.486 -44.998 11.823 1.00 39.67 307 ILE A CA 1
ATOM 2381 C C . ILE A 1 307 ? 62.403 -43.767 11.762 1.00 38.16 307 ILE A C 1
ATOM 2382 O O . ILE A 1 307 ? 63.366 -43.653 12.540 1.00 35.90 307 ILE A O 1
ATOM 2387 N N . GLU A 1 308 ? 62.064 -42.820 10.885 1.00 36.16 308 GLU A N 1
ATOM 2388 C CA . GLU A 1 308 ? 62.802 -41.552 10.827 1.00 37.53 308 GLU A CA 1
ATOM 2389 C C . GLU A 1 308 ? 62.672 -40.740 12.122 1.00 35.24 308 GLU A C 1
ATOM 2390 O O . GLU A 1 308 ? 63.656 -40.176 12.618 1.00 38.24 308 GLU A O 1
ATOM 2396 N N . VAL A 1 309 ? 61.468 -40.711 12.685 1.00 32.68 309 VAL A N 1
ATOM 2397 C CA . VAL A 1 309 ? 61.242 -40.034 13.959 1.00 35.15 309 VAL A CA 1
ATOM 2398 C C . VAL A 1 309 ? 62.080 -40.664 15.069 1.00 38.69 309 VAL A C 1
ATOM 2399 O O . VAL A 1 309 ? 62.792 -39.970 15.821 1.00 35.02 309 VAL A O 1
ATOM 2403 N N . ALA A 1 310 ? 61.989 -41.989 15.149 1.00 38.49 310 ALA A N 1
ATOM 2404 C CA . ALA A 1 310 ? 62.815 -42.775 16.052 1.00 38.70 310 ALA A CA 1
ATOM 2405 C C . ALA A 1 310 ? 64.323 -42.431 15.928 1.00 35.04 310 ALA A C 1
ATOM 2406 O O . ALA A 1 310 ? 64.992 -42.160 16.926 1.00 37.59 310 ALA A O 1
ATOM 2408 N N . ILE A 1 311 ? 64.843 -42.443 14.702 1.00 38.34 311 ILE A N 1
ATOM 2409 C CA . ILE A 1 311 ? 66.239 -42.061 14.436 1.00 39.56 311 ILE A CA 1
ATOM 2410 C C . ILE A 1 311 ? 66.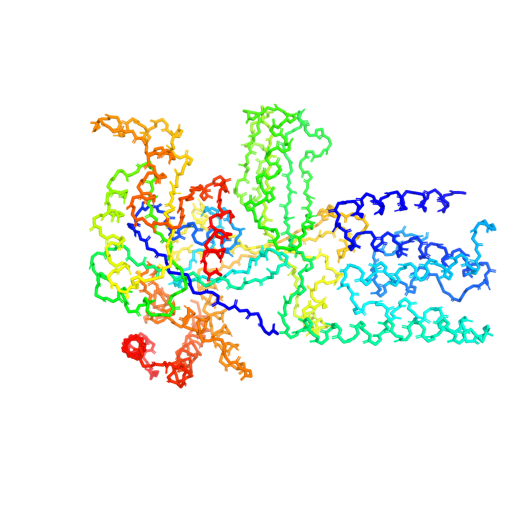528 -40.651 14.937 1.00 41.93 311 ILE A C 1
ATOM 2411 O O . ILE A 1 311 ? 67.559 -40.394 15.578 1.00 37.43 311 ILE A O 1
ATOM 2416 N N . ASP A 1 312 ? 65.594 -39.744 14.638 1.00 43.14 312 ASP A N 1
ATOM 2417 C CA . ASP A 1 312 ? 65.703 -38.347 15.032 1.00 39.91 312 ASP A CA 1
ATOM 2418 C C . ASP A 1 312 ? 65.798 -38.199 16.549 1.00 35.60 312 ASP A C 1
ATOM 2419 O O . ASP A 1 312 ? 66.690 -37.527 17.063 1.00 33.77 312 ASP A O 1
ATOM 2424 N N . GLU A 1 313 ? 64.885 -38.834 17.274 1.00 35.43 313 GLU A N 1
ATOM 2425 C CA . GLU A 1 313 ? 64.883 -38.670 18.725 1.00 32.67 313 GLU A CA 1
ATOM 2426 C C . GLU A 1 313 ? 66.116 -39.299 19.376 1.00 35.87 313 GLU A C 1
ATOM 2427 O O . GLU A 1 313 ? 66.702 -38.716 20.286 1.00 37.43 313 GLU A O 1
ATOM 2433 N N . MET A 1 314 ? 66.501 -40.494 18.922 1.00 38.55 314 MET A N 1
ATOM 2434 C CA . MET A 1 314 ? 67.684 -41.170 19.458 1.00 36.71 314 MET A CA 1
ATOM 2435 C C . MET A 1 314 ? 68.931 -40.287 19.329 1.00 36.01 314 MET A C 1
ATOM 2436 O O . MET A 1 314 ? 69.714 -40.154 20.280 1.00 34.27 314 MET A O 1
ATOM 2441 N N . SER A 1 315 ? 69.105 -39.663 18.171 1.00 35.16 315 SER A N 1
ATOM 2442 C CA . SER A 1 315 ? 70.304 -38.860 17.942 1.00 38.60 315 SER A CA 1
ATOM 2443 C C . SER A 1 315 ? 70.375 -37.687 18.887 1.00 42.06 315 SER A C 1
ATOM 2444 O O . SER A 1 315 ? 71.425 -37.395 19.467 1.00 45.73 315 SER A O 1
ATOM 2447 N N . LYS A 1 316 ? 69.248 -37.015 19.043 1.00 39.90 316 LYS A N 1
ATOM 2448 C CA . LYS A 1 316 ? 69.206 -35.833 19.873 1.00 40.87 316 LYS A CA 1
ATOM 2449 C C . LYS A 1 316 ? 69.542 -36.248 21.308 1.00 41.40 316 LYS A C 1
ATOM 2450 O O . LYS A 1 316 ? 70.060 -35.463 22.100 1.00 40.88 316 LYS A O 1
ATOM 2456 N N . LYS A 1 317 ? 69.277 -37.505 21.632 1.00 39.04 317 LYS A N 1
ATOM 2457 C CA . LYS A 1 317 ? 69.627 -38.018 22.954 1.00 43.60 317 LYS A CA 1
ATOM 2458 C C . LYS A 1 317 ? 71.118 -38.350 23.134 1.00 38.77 317 LYS A C 1
ATOM 2459 O O . LYS A 1 317 ? 71.672 -38.135 24.212 1.00 41.30 317 LYS A O 1
ATOM 2465 N N . VAL A 1 318 ? 71.762 -38.896 22.106 1.00 39.04 318 VAL A N 1
ATOM 2466 C CA . VAL A 1 318 ? 73.195 -39.203 22.227 1.00 43.85 318 VAL A CA 1
ATOM 2467 C C . VAL A 1 318 ? 73.980 -37.890 22.252 1.00 43.73 318 VAL A C 1
ATOM 2468 O O . VAL A 1 318 ? 74.859 -37.697 23.084 1.00 42.14 318 VAL A O 1
ATOM 2472 N N . ALA A 1 319 ? 73.615 -36.966 21.367 1.00 43.87 319 ALA A N 1
ATOM 2473 C CA . ALA A 1 319 ? 74.279 -35.675 21.316 1.00 41.23 319 ALA A CA 1
ATOM 2474 C C . ALA A 1 319 ? 74.143 -35.004 22.658 1.00 43.24 319 ALA A C 1
ATOM 2475 O O . ALA A 1 319 ? 75.080 -34.390 23.162 1.00 44.94 319 ALA A O 1
ATOM 2477 N N . GLU A 1 320 ? 72.959 -35.140 23.237 1.00 44.04 320 GLU A N 1
ATOM 2478 C CA . GLU A 1 320 ? 72.642 -34.509 24.509 1.00 45.70 320 GLU A CA 1
ATOM 2479 C C . GLU A 1 320 ? 73.553 -35.055 25.610 1.00 44.56 320 GLU A C 1
ATOM 2480 O O . GLU A 1 320 ? 74.127 -34.296 26.385 1.00 40.80 320 GLU A O 1
ATOM 2486 N N . LEU A 1 321 ? 73.672 -36.378 25.682 1.00 42.61 321 LEU A N 1
ATOM 2487 C CA . LEU A 1 321 ? 74.459 -36.999 26.738 1.00 43.81 321 LEU A CA 1
ATOM 2488 C C . LEU A 1 321 ? 75.939 -36.682 26.534 1.00 44.79 321 LEU A C 1
ATOM 2489 O O . LEU A 1 321 ? 76.683 -36.484 27.497 1.00 45.87 321 LEU A O 1
ATOM 2494 N N . ARG A 1 322 ? 76.353 -36.617 25.272 1.00 47.99 322 ARG A N 1
ATOM 2495 C CA . ARG A 1 322 ? 77.728 -36.275 24.925 1.00 47.01 322 ARG A CA 1
ATOM 2496 C C . ARG A 1 322 ? 78.074 -34.866 25.382 1.00 50.82 322 ARG A C 1
ATOM 2497 O O . ARG A 1 322 ? 79.032 -34.663 26.139 1.00 49.84 322 ARG A O 1
ATOM 2505 N N . GLN A 1 323 ? 77.280 -33.896 24.935 1.00 50.94 323 GLN A N 1
ATOM 2506 C CA . GLN A 1 323 ? 77.501 -32.507 25.314 1.00 50.62 323 GLN A CA 1
ATOM 2507 C C . GLN A 1 323 ? 77.690 -32.408 26.826 1.00 53.10 323 GLN A C 1
ATOM 2508 O O . GLN A 1 323 ? 78.622 -31.754 27.318 1.00 50.40 323 GLN A O 1
ATOM 2514 N N . LEU A 1 324 ? 76.802 -33.084 27.552 1.00 49.30 324 LEU A N 1
ATOM 2515 C CA . LEU A 1 324 ? 76.787 -33.034 29.004 1.00 49.18 324 LEU A CA 1
ATOM 2516 C C . LEU A 1 324 ? 78.094 -33.566 29.577 1.00 54.56 324 LEU A C 1
ATOM 2517 O O . LEU A 1 324 ? 78.587 -33.061 30.588 1.00 51.74 324 LEU A O 1
ATOM 2522 N N . CYS A 1 325 ? 78.650 -34.588 28.921 1.00 54.57 325 CYS A N 1
ATOM 2523 C CA . CYS A 1 325 ? 79.875 -35.236 29.394 1.00 57.52 325 CYS A CA 1
ATOM 2524 C C . CYS A 1 325 ? 81.118 -34.487 28.938 1.00 59.76 325 CYS A C 1
ATOM 2525 O O . CYS A 1 325 ? 82.094 -34.380 29.681 1.00 60.95 325 CYS A O 1
ATOM 2528 N N . SER A 1 326 ? 81.069 -33.958 27.718 1.00 60.48 326 SER A N 1
ATOM 2529 C CA . SER A 1 326 ? 82.204 -33.241 27.136 1.00 59.90 326 SER A CA 1
ATOM 2530 C C . SER A 1 326 ? 82.519 -31.916 27.839 1.00 59.28 326 SER A C 1
ATOM 2531 O O . SER A 1 326 ? 83.522 -31.277 27.537 1.00 63.28 326 SER A O 1
ATOM 2534 N N . SER A 1 327 ? 81.659 -31.499 28.763 1.00 61.97 327 SER A N 1
ATOM 2535 C CA . SER A 1 327 ? 81.802 -30.185 29.395 1.00 68.17 327 SER A CA 1
ATOM 2536 C C . SER A 1 327 ? 83.092 -30.061 30.198 1.00 72.36 327 SER A C 1
ATOM 2537 O O . SER A 1 327 ? 83.568 -31.041 30.800 1.00 72.34 327 SER A O 1
ATOM 2540 N N . ALA A 1 328 ? 83.651 -28.851 30.198 1.00 67.01 328 ALA A N 1
ATOM 2541 C CA . ALA A 1 328 ? 84.784 -28.538 31.053 1.00 67.95 328 ALA A CA 1
ATOM 2542 C C . ALA A 1 328 ? 84.412 -28.948 32.471 1.00 72.57 328 ALA A C 1
ATOM 2543 O O . ALA A 1 328 ? 84.997 -29.883 33.044 1.00 72.07 328 ALA A O 1
ATOM 2545 N N . GLU A 1 329 ? 83.422 -28.250 33.024 1.00 68.98 329 GLU A N 1
ATOM 2546 C CA . GLU A 1 329 ? 82.810 -28.653 34.289 1.00 70.65 329 GLU A CA 1
ATOM 2547 C C . GLU A 1 329 ? 81.425 -29.241 34.013 1.00 65.48 329 GLU A C 1
ATOM 2548 O O . GLU A 1 329 ? 80.595 -28.627 33.338 1.00 62.03 329 GLU A O 1
ATOM 2550 N N . VAL A 1 330 ? 81.181 -30.437 34.529 1.00 61.31 330 VAL A N 1
ATOM 2551 C CA . VAL A 1 330 ? 79.915 -31.102 34.279 1.00 54.36 330 VAL A CA 1
ATOM 2552 C C . VAL A 1 330 ? 78.851 -30.627 35.259 1.00 48.73 330 VAL A C 1
ATOM 2553 O O . VAL A 1 330 ? 79.146 -30.357 36.420 1.00 46.26 330 VAL A O 1
ATOM 2557 N N . ASP A 1 331 ? 77.621 -30.487 34.764 1.00 52.08 331 ASP A N 1
ATOM 2558 C CA . ASP A 1 331 ? 76.455 -30.168 35.599 1.00 47.76 331 ASP A CA 1
ATOM 2559 C C . ASP A 1 331 ? 75.783 -31.485 36.006 1.00 44.49 331 ASP A C 1
ATOM 2560 O O . ASP A 1 331 ? 75.077 -32.098 35.209 1.00 44.87 331 ASP A O 1
ATOM 2565 N N . MET A 1 332 ? 76.020 -31.912 37.245 1.00 41.59 332 MET A N 1
ATOM 2566 C CA . MET A 1 332 ? 75.632 -33.249 37.701 1.00 47.53 332 MET A CA 1
ATOM 2567 C C . MET A 1 332 ? 74.121 -33.552 37.615 1.00 38.83 332 MET A C 1
ATOM 2568 O O . MET A 1 332 ? 73.715 -34.480 36.909 1.00 39.94 332 MET A O 1
ATOM 2573 N N . ILE A 1 333 ? 73.312 -32.793 38.352 1.00 37.81 333 ILE A N 1
ATOM 2574 C CA . ILE A 1 333 ? 71.846 -32.831 38.221 1.00 38.98 333 ILE A CA 1
ATOM 2575 C C . ILE A 1 333 ? 71.344 -32.985 36.768 1.00 37.45 333 ILE A C 1
ATOM 2576 O O . ILE A 1 333 ? 70.583 -33.901 36.443 1.00 36.60 333 ILE A O 1
ATOM 2581 N N . LYS A 1 334 ? 71.756 -32.084 35.885 1.00 41.74 334 LYS A N 1
ATOM 2582 C CA . LYS A 1 334 ? 71.277 -32.144 34.501 1.00 39.60 334 LYS A CA 1
ATOM 2583 C C . LYS A 1 334 ? 71.785 -33.405 33.815 1.00 40.91 334 LYS A C 1
ATOM 2584 O O . LYS A 1 334 ? 71.119 -33.960 32.937 1.00 40.70 334 LYS A O 1
ATOM 2590 N N . LEU A 1 335 ? 72.978 -33.851 34.201 1.00 40.77 335 LEU A N 1
ATOM 2591 C CA . LEU A 1 335 ? 73.513 -35.095 33.665 1.00 39.40 335 LEU A CA 1
ATOM 2592 C C . LEU A 1 335 ? 72.654 -36.256 34.157 1.00 38.96 335 LEU A C 1
ATOM 2593 O O . LEU A 1 335 ? 72.244 -37.120 33.371 1.00 38.40 335 LEU A O 1
ATOM 2598 N N . GLN A 1 336 ? 72.392 -36.268 35.462 1.00 35.64 336 GLN A N 1
ATOM 2599 C CA . GLN A 1 336 ? 71.517 -37.270 36.067 1.00 36.36 336 GLN A CA 1
ATOM 2600 C C . GLN A 1 336 ? 70.105 -37.282 35.451 1.00 39.51 336 GLN A C 1
ATOM 2601 O O . GLN A 1 336 ? 69.551 -38.355 35.164 1.00 35.86 336 GLN A O 1
ATOM 2607 N N . LEU A 1 337 ? 69.534 -36.091 35.250 1.00 36.03 337 LEU A N 1
ATOM 2608 C CA . LEU A 1 337 ? 68.196 -35.966 34.685 1.00 33.09 337 LEU A CA 1
ATOM 2609 C C . LEU A 1 337 ? 68.127 -36.717 33.381 1.00 33.53 337 LEU A C 1
ATOM 2610 O O . LEU A 1 337 ? 67.247 -37.556 33.171 1.00 30.15 337 LEU A O 1
ATOM 2615 N N . LYS A 1 338 ? 69.079 -36.416 32.507 1.00 33.76 338 LYS A N 1
ATOM 2616 C CA . LYS A 1 338 ? 69.135 -37.012 31.175 1.00 34.70 338 LYS A CA 1
ATOM 2617 C C . LYS A 1 338 ? 69.524 -38.489 31.177 1.00 36.62 338 LYS A C 1
ATOM 2618 O O . LYS A 1 338 ? 68.975 -39.289 30.395 1.00 34.51 338 LYS A O 1
ATOM 2624 N N . LEU A 1 339 ? 70.461 -38.851 32.053 1.00 34.07 339 LEU A N 1
ATOM 2625 C CA . LEU A 1 339 ? 70.933 -40.238 32.137 1.00 35.11 339 LEU A CA 1
ATOM 2626 C C . LEU A 1 339 ? 69.826 -41.160 32.671 1.00 34.02 339 LEU A C 1
ATOM 2627 O O . LEU A 1 339 ? 69.453 -42.153 32.031 1.00 33.22 339 LEU A O 1
ATOM 2632 N N . GLN A 1 340 ? 69.299 -40.809 33.838 1.00 31.11 340 GLN A N 1
ATOM 2633 C CA . GLN A 1 340 ? 68.173 -41.520 34.407 1.00 35.32 340 GLN A CA 1
ATOM 2634 C C . GLN A 1 340 ? 67.033 -41.708 33.392 1.00 40.27 340 GLN A C 1
ATOM 2635 O O . GLN A 1 340 ? 66.411 -42.775 33.328 1.00 38.19 340 GLN A O 1
ATOM 2641 N N . GLY A 1 341 ? 66.767 -40.674 32.596 1.00 34.08 341 GLY A N 1
ATOM 2642 C CA . GLY A 1 341 ? 65.637 -40.698 31.682 1.00 31.20 341 GLY A CA 1
ATOM 2643 C C . GLY A 1 341 ? 65.906 -41.490 30.428 1.00 36.31 341 GLY A C 1
ATOM 2644 O O . GLY A 1 341 ? 65.010 -41.691 29.595 1.00 34.87 341 GLY A O 1
ATOM 2645 N N . SER A 1 342 ? 67.157 -41.920 30.274 1.00 35.84 342 SER A N 1
ATOM 2646 C CA . SER A 1 342 ? 67.518 -42.803 29.180 1.00 32.82 342 SER A CA 1
ATOM 2647 C C . SER A 1 342 ? 67.557 -44.255 29.650 1.00 38.75 342 SER A C 1
ATOM 2648 O O . SER A 1 342 ? 66.981 -45.126 28.979 1.00 39.64 342 SER A O 1
ATOM 2651 N N . VAL A 1 343 ? 68.208 -44.514 30.794 1.00 32.50 343 VAL A N 1
ATOM 2652 C CA . VAL A 1 343 ? 68.361 -45.891 31.278 1.00 37.56 343 VAL A CA 1
ATOM 2653 C C . VAL A 1 343 ? 67.353 -46.362 32.349 1.00 38.73 343 VAL A C 1
ATOM 2654 O O . VAL A 1 343 ? 67.024 -47.541 32.397 1.00 42.87 343 VAL A O 1
ATOM 2658 N N . SER A 1 344 ? 66.884 -45.465 33.210 1.00 39.12 344 SER A N 1
ATOM 2659 C CA . SER A 1 344 ? 65.871 -45.823 34.217 1.00 40.29 344 SER A CA 1
ATOM 2660 C C . SER A 1 344 ? 64.476 -45.195 33.969 1.00 35.15 344 SER A C 1
ATOM 2661 O O . SER A 1 344 ? 63.928 -44.497 34.823 1.00 32.65 344 SER A O 1
ATOM 2664 N N . VAL A 1 345 ? 63.890 -45.490 32.820 1.00 34.47 345 VAL A N 1
ATOM 2665 C CA . VAL A 1 345 ? 62.603 -44.912 32.450 1.00 37.47 345 VAL A CA 1
ATOM 2666 C C . VAL A 1 345 ? 61.437 -45.497 33.263 1.00 38.81 345 VAL A C 1
ATOM 2667 O O . VAL A 1 345 ? 61.240 -46.702 33.297 1.00 41.58 345 VAL A O 1
ATOM 2671 N N . GLN A 1 346 ? 60.683 -44.630 33.930 1.00 36.09 346 GLN A N 1
ATOM 2672 C CA . GLN A 1 346 ? 59.539 -45.061 34.718 1.00 41.69 346 GLN A CA 1
ATOM 2673 C C . GLN A 1 346 ? 58.215 -44.897 33.972 1.00 42.38 346 GLN A C 1
ATOM 2674 O O . GLN A 1 346 ? 57.374 -45.800 33.978 1.00 44.10 346 GLN A O 1
ATOM 2680 N N . VAL A 1 347 ? 58.026 -43.740 33.339 1.00 40.23 347 VAL A N 1
ATOM 2681 C CA . VAL A 1 347 ? 56.713 -43.362 32.828 1.00 31.73 347 VAL A CA 1
ATOM 2682 C C . VAL A 1 347 ? 56.534 -43.674 31.342 1.00 36.57 347 VAL A C 1
ATOM 2683 O O . VAL A 1 347 ? 55.597 -44.370 30.955 1.00 31.66 347 VAL A O 1
ATOM 2687 N N . ASN A 1 348 ? 57.427 -43.157 30.504 1.00 34.12 348 ASN A N 1
ATOM 2688 C CA . ASN A 1 348 ? 57.283 -43.355 29.067 1.00 33.47 348 ASN A CA 1
ATOM 2689 C C . ASN A 1 348 ? 57.760 -44.742 28.602 1.00 33.78 348 ASN A C 1
ATOM 2690 O O . ASN A 1 348 ? 58.189 -45.565 29.419 1.00 34.30 348 ASN A O 1
ATOM 2695 N N . ALA A 1 349 ? 57.652 -45.009 27.307 1.00 34.39 349 ALA A N 1
ATOM 2696 C CA . ALA A 1 349 ? 57.889 -46.364 26.776 1.00 35.36 349 ALA A CA 1
ATOM 2697 C C . ALA A 1 349 ? 59.342 -46.882 26.898 1.00 40.87 349 ALA A C 1
ATOM 2698 O O . ALA A 1 349 ? 59.571 -48.099 26.923 1.00 41.20 349 ALA A O 1
ATOM 2700 N N . GLY A 1 350 ? 60.314 -45.973 26.998 1.00 37.24 350 GLY A N 1
ATOM 2701 C CA . GLY A 1 350 ? 61.723 -46.356 27.019 1.00 32.22 350 GLY A CA 1
ATOM 2702 C C . GLY A 1 350 ? 62.348 -46.502 25.632 1.00 34.34 350 GLY A C 1
ATOM 2703 O O . GLY A 1 350 ? 61.692 -46.902 24.660 1.00 34.57 350 GLY A O 1
ATOM 2704 N N . PRO A 1 351 ? 63.637 -46.173 25.528 1.00 34.16 351 PRO A N 1
ATOM 2705 C CA . PRO A 1 351 ? 64.453 -46.261 24.314 1.00 33.77 351 PRO A CA 1
ATOM 2706 C C . PRO A 1 351 ? 64.331 -47.612 23.613 1.00 39.72 351 PRO A C 1
ATOM 2707 O O . PRO A 1 351 ? 64.357 -47.662 22.384 1.00 38.54 351 PRO A O 1
ATOM 2711 N N . LEU A 1 352 ? 64.208 -48.692 24.387 1.00 43.55 352 LEU A N 1
ATOM 2712 C CA . LEU A 1 352 ? 64.094 -50.041 23.824 1.00 45.73 352 LEU A CA 1
ATOM 2713 C C . LEU A 1 352 ? 62.896 -50.218 22.889 1.00 44.88 352 LEU A C 1
ATOM 2714 O O . LEU A 1 352 ? 62.948 -51.041 21.976 1.00 46.98 352 LEU A O 1
ATOM 2719 N N . ALA A 1 353 ? 61.826 -49.454 23.119 1.00 44.04 353 ALA A N 1
ATOM 2720 C CA . ALA A 1 353 ? 60.602 -49.589 22.326 1.00 40.29 353 ALA A CA 1
ATOM 2721 C C . ALA A 1 353 ? 60.880 -49.326 20.850 1.00 43.07 353 ALA A C 1
ATOM 2722 O O . ALA A 1 353 ? 60.236 -49.896 19.971 1.00 45.84 353 ALA A O 1
ATOM 2724 N N . TYR A 1 354 ? 61.842 -48.457 20.584 1.00 36.52 354 TYR A N 1
ATOM 2725 C CA . TYR A 1 354 ? 62.290 -48.212 19.216 1.00 42.44 354 TYR A CA 1
ATOM 2726 C C . TYR A 1 354 ? 62.992 -49.439 18.620 1.00 47.07 354 TYR A C 1
ATOM 2727 O O . TYR A 1 354 ? 62.739 -49.810 17.464 1.00 47.57 354 TYR A O 1
ATOM 2736 N N . ALA A 1 355 ? 63.874 -50.056 19.414 1.00 47.89 355 ALA A N 1
ATOM 2737 C CA . ALA A 1 355 ? 64.583 -51.282 19.014 1.00 52.30 355 ALA A CA 1
ATOM 2738 C C . ALA A 1 355 ? 63.631 -52.444 18.705 1.00 53.95 355 ALA A C 1
ATOM 2739 O O . ALA A 1 355 ? 63.742 -53.095 17.664 1.00 51.47 355 ALA A O 1
ATOM 2741 N N . ARG A 1 356 ? 62.681 -52.692 19.601 1.00 50.95 356 ARG A N 1
ATOM 2742 C CA . ARG A 1 356 ? 61.692 -53.727 19.356 1.00 48.08 356 ARG A CA 1
ATOM 2743 C C . ARG A 1 356 ? 60.892 -53.444 18.094 1.00 55.38 356 ARG A C 1
ATOM 2744 O O . ARG A 1 356 ? 60.669 -54.341 17.271 1.00 54.34 356 ARG A O 1
ATOM 2752 N N . ALA A 1 357 ? 60.475 -52.194 17.922 1.00 48.94 357 ALA A N 1
ATOM 2753 C CA . ALA A 1 357 ? 59.490 -51.896 16.886 1.00 46.46 357 ALA A CA 1
ATOM 2754 C C . ALA A 1 357 ? 60.011 -51.911 15.446 1.00 47.96 357 ALA A C 1
ATOM 2755 O O . ALA A 1 357 ? 59.251 -52.205 14.518 1.00 49.35 357 ALA A O 1
ATOM 2757 N N . PHE A 1 358 ? 61.286 -51.595 15.243 1.00 43.62 358 PHE A N 1
ATOM 2758 C CA . PHE A 1 358 ? 61.756 -51.383 13.880 1.00 47.07 358 PHE A CA 1
ATOM 2759 C C . PHE A 1 358 ? 62.769 -52.428 13.392 1.00 53.14 358 PHE A C 1
ATOM 2760 O O . PHE A 1 358 ? 63.925 -52.127 13.091 1.00 49.03 358 PHE A O 1
ATOM 2768 N N . LEU A 1 359 ? 64.167 -52.983 15.315 1.00 57.93 359 LEU A N 1
ATOM 2769 C CA . LEU A 1 359 ? 65.405 -53.690 15.003 1.00 63.25 359 LEU A CA 1
ATOM 2770 C C . LEU A 1 359 ? 65.256 -55.199 15.156 1.00 66.01 359 LEU A C 1
ATOM 2771 O O . LEU A 1 359 ? 66.248 -55.907 15.304 1.00 68.21 359 LEU A O 1
ATOM 2776 N N . ASP A 1 360 ? 64.019 -55.686 15.123 1.00 68.44 360 ASP A N 1
ATOM 2777 C CA . ASP A 1 360 ? 63.766 -57.113 15.301 1.00 71.53 360 ASP A CA 1
ATOM 2778 C C . ASP A 1 360 ? 63.895 -57.862 13.972 1.00 72.97 360 ASP A C 1
ATOM 2779 O O . ASP A 1 360 ? 63.228 -57.521 12.987 1.00 69.09 360 ASP A O 1
ATOM 2784 N N . ASP A 1 361 ? 64.762 -58.875 13.959 1.00 71.28 361 ASP A N 1
ATOM 2785 C CA . ASP A 1 361 ? 65.039 -59.640 12.747 1.00 71.96 361 ASP A CA 1
ATOM 2786 C C . ASP A 1 361 ? 63.744 -60.120 12.096 1.00 70.80 361 ASP A C 1
ATOM 2787 O O . ASP A 1 361 ? 63.302 -59.561 11.088 1.00 72.12 361 ASP A O 1
ATOM 2789 N N . ASP A 1 369 ? 62.897 -51.132 5.437 1.00 59.22 369 ASP A N 1
ATOM 2790 C CA . ASP A 1 369 ? 63.677 -50.321 4.505 1.00 67.25 369 ASP A CA 1
ATOM 2791 C C . ASP A 1 369 ? 65.093 -50.068 5.052 1.00 64.35 369 ASP A C 1
ATOM 2792 O O . ASP A 1 369 ? 65.242 -49.456 6.105 1.00 61.73 369 ASP A O 1
ATOM 2797 N N . ASN A 1 370 ? 66.118 -50.525 4.323 1.00 66.00 370 ASN A N 1
ATOM 2798 C CA . ASN A 1 370 ? 67.480 -50.703 4.872 1.00 62.90 370 ASN A CA 1
ATOM 2799 C C . ASN A 1 370 ? 68.215 -49.487 5.456 1.00 63.60 370 ASN A C 1
ATOM 2800 O O . ASN A 1 370 ? 69.425 -49.553 5.693 1.00 57.88 370 ASN A O 1
ATOM 2805 N N . LYS A 1 371 ? 67.478 -48.394 5.678 1.00 66.83 371 LYS A N 1
ATOM 2806 C CA . LYS A 1 371 ? 67.882 -47.329 6.603 1.00 61.36 371 LYS A CA 1
ATOM 2807 C C . LYS A 1 371 ? 67.539 -47.766 8.040 1.00 59.92 371 LYS A C 1
ATOM 2808 O O . LYS A 1 371 ? 67.673 -47.004 9.000 1.00 54.91 371 LYS A O 1
ATOM 2814 N N . VAL A 1 372 ? 67.066 -49.002 8.164 1.00 60.10 372 VAL A N 1
ATOM 2815 C CA . VAL A 1 372 ? 67.079 -49.710 9.433 1.00 57.03 372 VAL A CA 1
ATOM 2816 C C . VAL A 1 372 ? 68.514 -49.693 9.913 1.00 56.74 372 VAL A C 1
ATOM 2817 O O . VAL A 1 372 ? 68.789 -49.604 11.108 1.00 56.48 372 VAL A O 1
ATOM 2821 N N . LYS A 1 373 ? 69.429 -49.797 8.951 1.00 59.28 373 LYS A N 1
ATOM 2822 C CA . LYS A 1 373 ? 70.858 -49.749 9.217 1.00 54.31 373 LYS A CA 1
ATOM 2823 C C . LYS A 1 373 ? 71.216 -48.557 10.106 1.00 50.22 373 LYS A C 1
ATOM 2824 O O . LYS A 1 373 ? 71.809 -48.708 11.171 1.00 50.56 373 LYS A O 1
ATOM 2826 N N . LEU A 1 374 ? 70.842 -47.367 9.660 1.00 56.92 374 LEU A N 1
ATOM 2827 C CA . LEU A 1 374 ? 71.135 -46.131 10.386 1.00 53.13 374 LEU A CA 1
ATOM 2828 C C . LEU A 1 374 ? 70.593 -46.060 11.844 1.00 51.56 374 LEU A C 1
ATOM 2829 O O . LEU A 1 374 ? 71.271 -45.557 12.744 1.00 48.75 374 LEU A O 1
ATOM 2834 N N . LEU A 1 375 ? 69.371 -46.547 12.066 1.00 51.21 375 LEU A N 1
ATOM 2835 C CA . LEU A 1 375 ? 68.807 -46.626 13.415 1.00 42.85 375 LEU A CA 1
ATOM 2836 C C . LEU A 1 375 ? 69.687 -47.514 14.274 1.00 47.99 375 LEU A C 1
ATOM 2837 O O . LEU A 1 375 ? 69.869 -47.261 15.466 1.00 45.41 375 LEU A O 1
ATOM 2842 N N . LYS A 1 376 ? 70.237 -48.564 13.662 1.00 51.25 376 LYS A N 1
ATOM 2843 C CA . LYS A 1 376 ? 71.199 -49.426 14.354 1.00 52.55 376 LYS A CA 1
ATOM 2844 C C . LYS A 1 376 ? 72.440 -48.635 14.753 1.00 50.07 376 LYS A C 1
ATOM 2845 O O . LYS A 1 376 ? 72.863 -48.657 15.916 1.00 46.52 376 LYS A O 1
ATOM 2851 N N . GLU A 1 377 ? 73.010 -47.924 13.781 1.00 50.54 377 GLU A N 1
ATOM 2852 C CA . GLU A 1 377 ? 74.153 -47.055 14.043 1.00 50.68 377 GLU A CA 1
ATOM 2853 C C . GLU A 1 377 ? 73.891 -46.202 15.281 1.00 50.51 377 GLU A C 1
ATOM 2854 O O . GLU A 1 377 ? 74.555 -46.364 16.301 1.00 51.23 377 GLU A O 1
ATOM 2856 N N . VAL A 1 378 ? 72.904 -45.312 15.189 1.00 49.99 378 VAL A N 1
ATOM 2857 C CA . VAL A 1 378 ? 72.522 -44.456 16.319 1.00 52.95 378 VAL A CA 1
ATOM 2858 C C . VAL A 1 378 ? 72.415 -45.182 17.680 1.00 49.86 378 VAL A C 1
ATOM 2859 O O . VAL A 1 378 ? 72.935 -44.712 18.710 1.00 46.75 378 VAL A O 1
ATOM 2863 N N . PHE A 1 379 ? 71.731 -46.320 17.688 1.00 48.59 379 PHE A N 1
ATOM 2864 C CA . PHE A 1 379 ? 71.650 -47.130 18.902 1.00 52.93 379 PHE A CA 1
ATOM 2865 C C . PHE A 1 379 ? 73.033 -47.586 19.427 1.00 53.99 379 PHE A C 1
ATOM 2866 O O . PHE A 1 379 ? 73.235 -47.730 20.651 1.00 48.21 379 PHE A O 1
ATOM 2874 N N . ARG A 1 380 ? 73.979 -47.790 18.504 1.00 52.57 380 ARG A N 1
ATOM 2875 C CA . ARG A 1 380 ? 75.368 -48.071 18.882 1.00 52.93 380 ARG A CA 1
ATOM 2876 C C . ARG A 1 380 ? 75.989 -46.918 19.687 1.00 54.86 380 ARG A C 1
ATOM 2877 O O . ARG A 1 380 ? 76.569 -47.135 20.752 1.00 56.43 380 ARG A O 1
ATOM 2885 N N . GLN A 1 381 ? 75.864 -45.689 19.193 1.00 54.82 381 GLN A N 1
ATOM 2886 C CA . GLN A 1 381 ? 76.407 -44.541 19.927 1.00 56.26 381 GLN A CA 1
ATOM 2887 C C . GLN A 1 381 ? 75.664 -44.292 21.246 1.00 51.35 381 GLN A C 1
ATOM 2888 O O . GLN A 1 381 ? 76.254 -43.814 22.227 1.00 48.24 381 GLN A O 1
ATOM 2894 N N . PHE A 1 382 ? 74.372 -44.618 21.261 1.00 49.17 382 PHE A N 1
ATOM 2895 C CA . PHE A 1 382 ? 73.524 -44.383 22.434 1.00 50.83 382 PHE A CA 1
ATOM 2896 C C . PHE A 1 382 ? 73.976 -45.192 23.656 1.00 48.90 382 PHE A C 1
ATOM 2897 O O . PHE A 1 382 ? 74.076 -44.655 24.764 1.00 47.36 382 PHE A O 1
ATOM 2905 N N . VAL A 1 383 ? 74.259 -46.478 23.443 1.00 51.48 383 VAL A N 1
ATOM 2906 C CA . VAL A 1 383 ? 74.748 -47.359 24.510 1.00 49.53 383 VAL A CA 1
ATOM 2907 C C . VAL A 1 383 ? 76.111 -46.901 25.057 1.00 48.27 383 VAL A C 1
ATOM 2908 O O . VAL A 1 383 ? 76.350 -46.940 26.275 1.00 42.22 383 VAL A O 1
ATOM 2912 N N . GLU A 1 384 ? 76.989 -46.465 24.146 1.00 48.04 384 GLU A N 1
ATOM 2913 C CA . GLU A 1 384 ? 78.301 -45.913 24.503 1.00 44.34 384 GLU A CA 1
ATOM 2914 C C . GLU A 1 384 ? 78.158 -44.606 25.268 1.00 44.32 384 GLU A C 1
ATOM 2915 O O . GLU A 1 384 ? 78.751 -44.433 26.331 1.00 47.30 384 GLU A O 1
ATOM 2917 N N . ALA A 1 385 ? 77.358 -43.690 24.720 1.00 48.87 385 ALA A N 1
ATOM 2918 C CA . ALA A 1 385 ? 76.996 -42.451 25.410 1.00 46.36 385 ALA A CA 1
ATOM 2919 C C . ALA A 1 385 ? 76.454 -42.659 26.831 1.00 46.39 385 ALA A C 1
ATOM 2920 O O . ALA A 1 385 ? 76.901 -41.988 27.759 1.00 49.47 385 ALA A O 1
ATOM 2922 N N . CYS A 1 386 ? 75.484 -43.565 27.006 1.00 47.98 386 CYS A N 1
ATOM 2923 C CA . CYS A 1 386 ? 74.952 -43.842 28.345 1.00 45.65 386 CYS A CA 1
ATOM 2924 C C . CYS A 1 386 ? 76.082 -44.380 29.202 1.00 49.01 386 CYS A C 1
ATOM 2925 O O . CYS A 1 386 ? 76.177 -44.081 30.405 1.00 49.19 386 CYS A O 1
ATOM 2928 N N . GLY A 1 387 ? 76.925 -45.199 28.567 1.00 50.32 387 GLY A N 1
ATOM 2929 C CA . GLY A 1 387 ? 78.116 -45.741 29.197 1.00 49.03 387 GLY A CA 1
ATOM 2930 C C . GLY A 1 387 ? 78.998 -44.631 29.717 1.00 44.19 387 GLY A C 1
ATOM 2931 O O . GLY A 1 387 ? 79.337 -44.596 30.903 1.00 47.20 387 GLY A O 1
ATOM 2932 N N . GLN A 1 388 ? 79.360 -43.707 28.835 1.00 43.74 388 GLN A N 1
ATOM 2933 C CA . GLN A 1 388 ? 80.189 -42.569 29.248 1.00 50.31 388 GLN A CA 1
ATOM 2934 C C . GLN A 1 388 ? 79.513 -41.782 30.383 1.00 49.67 388 GLN A C 1
ATOM 2935 O O . GLN A 1 388 ? 80.156 -41.405 31.362 1.00 48.29 388 GLN A O 1
ATOM 2937 N N . ALA A 1 389 ? 78.210 -41.541 30.247 1.00 49.41 389 ALA A N 1
ATOM 2938 C CA . ALA A 1 389 ? 77.452 -40.805 31.256 1.00 50.15 389 ALA A CA 1
ATOM 2939 C C . ALA A 1 389 ? 77.561 -41.481 32.628 1.00 44.93 389 ALA A C 1
ATOM 2940 O O . ALA A 1 389 ? 77.731 -40.820 33.655 1.00 43.23 389 ALA A O 1
ATOM 2942 N N . LEU A 1 390 ? 77.452 -42.802 32.646 1.00 46.66 390 LEU A N 1
ATOM 2943 C CA . LEU A 1 390 ? 77.618 -43.528 33.904 1.00 51.36 390 LEU A CA 1
ATOM 2944 C C . LEU A 1 390 ? 79.013 -43.287 34.486 1.00 44.69 390 LEU A C 1
ATOM 2945 O O . LEU A 1 390 ? 79.145 -42.852 35.629 1.00 45.78 390 LEU A O 1
ATOM 2950 N N . ALA A 1 391 ? 80.047 -43.530 33.689 1.00 45.18 391 ALA A N 1
ATOM 2951 C CA . ALA A 1 391 ? 81.421 -43.335 34.167 1.00 49.86 391 ALA A CA 1
ATOM 2952 C C . ALA A 1 391 ? 81.572 -41.962 34.815 1.00 50.03 391 ALA A C 1
ATOM 2953 O O . ALA A 1 391 ? 81.996 -41.852 35.973 1.00 50.51 391 ALA A O 1
ATOM 2955 N N . VAL A 1 392 ? 81.193 -40.923 34.069 1.00 47.81 392 VAL A N 1
ATOM 2956 C CA . VAL A 1 392 ? 81.256 -39.549 34.559 1.00 44.79 392 VAL A CA 1
ATOM 2957 C C . VAL A 1 392 ? 80.514 -39.403 35.877 1.00 48.52 392 VAL A C 1
ATOM 2958 O O . VAL A 1 392 ? 81.061 -38.878 36.845 1.00 53.35 392 VAL A O 1
ATOM 2962 N N . ASN A 1 393 ? 79.268 -39.870 35.924 1.00 49.41 393 ASN A N 1
ATOM 2963 C CA . ASN A 1 393 ? 78.461 -39.702 37.135 1.00 51.50 393 ASN A CA 1
ATOM 2964 C C . ASN A 1 393 ? 79.094 -40.364 38.358 1.00 50.07 393 ASN A C 1
ATOM 2965 O O . ASN A 1 393 ? 78.967 -39.865 39.485 1.00 51.64 393 ASN A O 1
ATOM 2970 N N . GLU A 1 394 ? 79.770 -41.489 38.134 1.00 50.51 394 GLU A N 1
ATOM 2971 C CA . GLU A 1 394 ? 80.424 -42.222 39.221 1.00 56.61 394 GLU A CA 1
ATOM 2972 C C . GLU A 1 394 ? 81.371 -41.316 40.020 1.00 55.33 394 GLU A C 1
ATOM 2973 O O . GLU A 1 394 ? 81.398 -41.365 41.257 1.00 55.26 394 GLU A O 1
ATOM 2979 N N . ARG A 1 395 ? 82.131 -40.480 39.304 1.00 57.92 395 ARG A N 1
ATOM 2980 C CA . ARG A 1 395 ? 83.090 -39.550 39.926 1.00 57.39 395 ARG A CA 1
ATOM 2981 C C . ARG A 1 395 ? 82.457 -38.291 40.559 1.00 56.84 395 ARG A C 1
ATOM 2982 O O . ARG A 1 395 ? 83.120 -37.565 41.301 1.00 46.62 395 ARG A O 1
ATOM 2984 N N . LEU A 1 396 ? 81.176 -38.036 40.283 1.00 57.69 396 LEU A N 1
ATOM 2985 C CA . LEU A 1 396 ? 80.530 -36.826 40.807 1.00 54.35 396 LEU A CA 1
ATOM 2986 C C . LEU A 1 396 ? 79.654 -37.101 42.015 1.00 50.57 396 LEU A C 1
ATOM 2987 O O . LEU A 1 396 ? 79.408 -36.205 42.826 1.00 46.96 396 LEU A O 1
ATOM 2992 N N . ILE A 1 397 ? 79.173 -38.336 42.129 1.00 52.80 397 ILE A N 1
ATOM 2993 C CA . ILE A 1 397 ? 78.206 -38.676 43.180 1.00 56.87 397 ILE A CA 1
ATOM 2994 C C . ILE A 1 397 ? 78.819 -38.650 44.585 1.00 59.27 397 ILE A C 1
ATOM 2995 O O . ILE A 1 397 ? 79.985 -39.022 44.787 1.00 63.39 397 ILE A O 1
ATOM 3000 N N . LYS A 1 398 ? 78.023 -38.205 45.551 1.00 59.25 398 LYS A N 1
ATOM 3001 C CA . LYS A 1 398 ? 78.506 -37.979 46.911 1.00 59.07 398 LYS A CA 1
ATOM 3002 C C . LYS A 1 398 ? 77.965 -39.028 47.897 1.00 64.67 398 LYS A C 1
ATOM 3003 O O . LYS A 1 398 ? 77.538 -38.687 49.004 1.00 65.13 398 LYS A O 1
ATOM 3007 N N . GLU A 1 399 ? 77.972 -40.298 47.487 1.00 63.28 399 GLU A N 1
ATOM 3008 C CA . GLU A 1 399 ? 77.600 -41.414 48.368 1.00 62.06 399 GLU A CA 1
ATOM 3009 C C . GLU A 1 399 ? 76.099 -41.516 48.621 1.00 63.68 399 GLU A C 1
ATOM 3010 O O . GLU A 1 399 ? 75.498 -42.565 48.360 1.00 61.47 399 GLU A O 1
ATOM 3012 N N . ASP A 1 400 ? 75.508 -40.439 49.142 1.00 63.14 400 ASP A N 1
ATOM 3013 C CA . ASP A 1 400 ? 74.066 -40.385 49.396 1.00 60.26 400 ASP A CA 1
ATOM 3014 C C . ASP A 1 400 ? 73.267 -40.795 48.154 1.00 55.52 400 ASP A C 1
ATOM 3015 O O . ASP A 1 400 ? 72.085 -41.168 48.237 1.00 48.15 400 ASP A O 1
ATOM 3020 N N . GLN A 1 401 ? 73.927 -40.724 47.005 1.00 54.83 401 GLN A N 1
ATOM 3021 C CA . GLN A 1 401 ? 73.419 -41.371 45.808 1.00 58.33 401 GLN A CA 1
ATOM 3022 C C . GLN A 1 401 ? 74.043 -42.775 45.792 1.00 58.11 401 GLN A C 1
ATOM 3023 O O . GLN A 1 401 ? 73.715 -43.590 46.663 1.00 64.22 401 GLN A O 1
ATOM 3029 N N . LEU A 1 402 ? 74.944 -43.086 44.875 1.00 56.24 402 LEU A N 1
ATOM 3030 C CA . LEU A 1 402 ? 75.611 -44.396 44.964 1.00 58.60 402 LEU A CA 1
ATOM 3031 C C . LEU A 1 402 ? 74.643 -45.594 44.814 1.00 49.92 402 LEU A C 1
ATOM 3032 O O . LEU A 1 402 ? 74.762 -46.383 43.877 1.00 47.11 402 LEU A O 1
ATOM 3034 N N . GLU A 1 403 ? 73.677 -45.739 45.714 1.00 41.46 403 GLU A N 1
ATOM 3035 C CA . GLU A 1 403 ? 72.609 -46.702 45.426 1.00 52.60 403 GLU A CA 1
ATOM 3036 C C . GLU A 1 403 ? 71.886 -46.335 44.112 1.00 52.45 403 GLU A C 1
ATOM 3037 O O . GLU A 1 403 ? 71.870 -47.113 43.157 1.00 50.61 403 GLU A O 1
ATOM 3043 N N . TYR A 1 404 ? 71.298 -45.143 44.080 1.00 48.80 404 TYR A N 1
ATOM 3044 C CA . TYR A 1 404 ? 70.780 -44.550 42.850 1.00 45.87 404 TYR A CA 1
ATOM 3045 C C . TYR A 1 404 ? 71.685 -44.825 41.659 1.00 44.89 404 TYR A C 1
ATOM 3046 O O . TYR A 1 404 ? 71.251 -45.386 40.650 1.00 46.92 404 TYR A O 1
ATOM 3055 N N . GLN A 1 405 ? 72.949 -44.436 41.772 1.00 47.92 405 GLN A N 1
ATOM 3056 C CA . GLN A 1 405 ? 73.922 -44.719 40.713 1.00 47.74 405 GLN A CA 1
ATOM 3057 C C . GLN A 1 405 ? 74.038 -46.223 40.396 1.00 46.02 405 GLN A C 1
ATOM 3058 O O . GLN A 1 405 ? 74.169 -46.616 39.231 1.00 46.08 405 GLN A O 1
ATOM 3064 N N . GLU A 1 406 ? 73.969 -47.062 41.430 1.00 51.03 406 GLU A N 1
ATOM 3065 C CA . GLU A 1 406 ? 74.085 -48.517 41.256 1.00 50.05 406 GLU A CA 1
ATOM 3066 C C . GLU A 1 406 ? 72.958 -49.084 40.406 1.00 47.50 406 GLU A C 1
ATOM 3067 O O . GLU A 1 406 ? 73.189 -49.819 39.431 1.00 45.32 406 GLU A O 1
ATOM 3073 N N . GLU A 1 407 ? 71.736 -48.726 40.789 1.00 48.67 407 GLU A N 1
ATOM 3074 C CA . GLU A 1 407 ? 70.536 -49.076 40.037 1.00 42.94 407 GLU A CA 1
ATOM 3075 C C . GLU A 1 407 ? 70.656 -48.726 38.548 1.00 45.45 407 GLU A C 1
ATOM 3076 O O . GLU A 1 407 ? 70.447 -49.579 37.684 1.00 45.95 407 GLU A O 1
ATOM 3082 N N . MET A 1 408 ? 71.003 -47.477 38.248 1.00 44.91 408 MET A N 1
ATOM 3083 C CA . MET A 1 408 ? 71.112 -47.028 36.860 1.00 43.63 408 MET A CA 1
ATOM 3084 C C . MET A 1 408 ? 72.131 -47.871 36.091 1.00 45.02 408 MET A C 1
ATOM 3085 O O . MET A 1 408 ? 71.948 -48.185 34.896 1.00 40.17 408 MET A O 1
ATOM 3090 N N . LYS A 1 409 ? 73.215 -48.218 36.786 1.00 47.05 409 LYS A N 1
ATOM 3091 C CA . LYS A 1 409 ? 74.241 -49.103 36.235 1.00 47.66 409 LYS A CA 1
ATOM 3092 C C . LYS A 1 409 ? 73.604 -50.464 35.935 1.00 40.94 409 LYS A C 1
ATOM 3093 O O . LYS A 1 409 ? 73.725 -50.990 34.827 1.00 45.66 409 LYS A O 1
ATOM 3095 N N . ALA A 1 410 ? 72.904 -51.013 36.923 1.00 40.50 410 ALA A N 1
ATOM 3096 C CA . ALA A 1 410 ? 72.151 -52.255 36.741 1.00 41.39 410 ALA A CA 1
ATOM 3097 C C . ALA A 1 410 ? 71.138 -52.160 35.581 1.00 46.27 410 ALA A C 1
ATOM 3098 O O . ALA A 1 410 ? 71.054 -53.059 34.728 1.00 41.58 410 ALA A O 1
ATOM 3100 N N . ASN A 1 411 ? 70.386 -51.058 35.541 1.00 45.42 411 ASN A N 1
ATOM 3101 C CA . ASN A 1 411 ? 69.440 -50.813 34.450 1.00 43.18 411 ASN A CA 1
ATOM 3102 C C . ASN A 1 411 ? 70.117 -50.775 33.094 1.00 42.67 411 ASN A C 1
ATOM 3103 O O . ASN A 1 411 ? 69.620 -51.339 32.118 1.00 48.59 411 ASN A O 1
ATOM 3108 N N . TYR A 1 412 ? 71.267 -50.117 33.052 1.00 43.33 412 TYR A N 1
ATOM 3109 C CA . TYR A 1 412 ? 72.042 -49.960 31.838 1.00 44.07 412 TYR A CA 1
ATOM 3110 C C . TYR A 1 412 ? 72.546 -51.300 31.316 1.00 50.28 412 TYR A C 1
ATOM 3111 O O . TYR A 1 412 ? 72.463 -51.567 30.115 1.00 49.43 412 TYR A O 1
ATOM 3120 N N . ARG A 1 413 ? 73.067 -52.137 32.221 1.00 54.59 413 ARG A N 1
ATOM 3121 C CA . ARG A 1 413 ? 73.511 -53.494 31.878 1.00 50.74 413 ARG A CA 1
ATOM 3122 C C . ARG A 1 413 ? 72.362 -54.276 31.264 1.00 51.72 413 ARG A C 1
ATOM 3123 O O . ARG A 1 413 ? 72.465 -54.767 30.134 1.00 56.06 413 ARG A O 1
ATOM 3125 N N . GLU A 1 414 ? 71.266 -54.380 32.016 1.00 49.42 414 GLU A N 1
ATOM 3126 C CA . GLU A 1 414 ? 70.057 -55.055 31.552 1.00 51.95 414 GLU A CA 1
ATOM 3127 C C . GLU A 1 414 ? 69.686 -54.620 30.133 1.00 57.58 414 GLU A C 1
ATOM 3128 O O . GLU A 1 414 ? 69.452 -55.456 29.255 1.00 57.50 414 GLU A O 1
ATOM 3130 N N . MET A 1 415 ? 69.646 -53.305 29.919 1.00 58.66 415 MET A N 1
ATOM 3131 C CA . MET A 1 415 ? 69.255 -52.721 28.635 1.00 55.70 415 MET A CA 1
ATOM 3132 C C . MET A 1 415 ? 70.188 -53.123 27.485 1.00 57.40 415 MET A C 1
ATOM 3133 O O . MET A 1 415 ? 69.727 -53.452 26.377 1.00 59.29 415 MET A O 1
ATOM 3138 N N . ALA A 1 416 ? 71.492 -53.091 27.754 1.00 57.26 416 ALA A N 1
ATOM 3139 C CA . ALA A 1 416 ? 72.502 -53.519 26.786 1.00 57.81 416 ALA A CA 1
ATOM 3140 C C . ALA A 1 416 ? 72.279 -54.967 26.367 1.00 54.09 416 ALA A C 1
ATOM 3141 O O . ALA A 1 416 ? 72.322 -55.284 25.179 1.00 56.70 416 ALA A O 1
ATOM 3143 N N . LYS A 1 417 ? 72.043 -55.836 27.348 1.00 55.63 417 LYS A N 1
ATOM 3144 C CA . LYS A 1 417 ? 71.737 -57.252 27.085 1.00 61.93 417 LYS A CA 1
ATOM 3145 C C . LYS A 1 417 ? 70.603 -57.412 26.070 1.00 60.81 417 LYS A C 1
ATOM 3146 O O . LYS A 1 417 ? 70.752 -58.109 25.061 1.00 63.25 417 LYS A O 1
ATOM 3148 N N . GLU A 1 418 ? 69.477 -56.752 26.325 1.00 56.91 418 GLU A N 1
ATOM 3149 C CA . GLU A 1 418 ? 68.341 -56.826 25.408 1.00 61.08 418 GLU A CA 1
ATOM 3150 C C . GLU A 1 418 ? 68.632 -56.351 23.971 1.00 60.74 418 GLU A C 1
ATOM 3151 O O . GLU A 1 418 ? 68.236 -57.003 23.009 1.00 63.22 418 GLU A O 1
ATOM 3157 N N . LEU A 1 419 ? 69.313 -55.220 23.822 1.00 58.48 419 LEU A N 1
ATOM 3158 C CA . LEU A 1 419 ? 69.651 -54.714 22.491 1.00 60.17 419 LEU A CA 1
ATOM 3159 C C . LEU A 1 419 ? 70.533 -55.680 21.696 1.00 64.60 419 LEU A C 1
ATOM 3160 O O . LEU A 1 419 ? 70.607 -55.621 20.464 1.00 62.05 419 LEU A O 1
ATOM 3165 N N . SER A 1 420 ? 71.222 -56.557 22.409 1.00 67.74 420 SER A N 1
ATOM 3166 C CA . SER A 1 420 ? 72.002 -57.596 21.761 1.00 66.23 420 SER A CA 1
ATOM 3167 C C . SER A 1 420 ? 71.065 -58.722 21.324 1.00 65.79 420 SER A C 1
ATOM 3168 O O . SER A 1 420 ? 71.131 -59.193 20.188 1.00 61.15 420 SER A O 1
ATOM 3171 N N . GLU A 1 421 ? 70.176 -59.128 22.225 1.00 66.32 421 GLU A N 1
ATOM 3172 C CA . GLU A 1 421 ? 69.139 -60.098 21.886 1.00 69.48 421 GLU A CA 1
ATOM 3173 C C . GLU A 1 421 ? 68.474 -59.691 20.578 1.00 72.19 421 GLU A C 1
ATOM 3174 O O . GLU A 1 421 ? 68.024 -60.539 19.800 1.00 74.40 421 GLU A O 1
ATOM 3180 N N . ILE A 1 422 ? 68.426 -58.384 20.339 1.00 68.23 422 ILE A N 1
ATOM 3181 C CA . ILE A 1 422 ? 67.760 -57.845 19.163 1.00 67.02 422 ILE A CA 1
ATOM 3182 C C . ILE A 1 422 ? 68.716 -57.601 17.981 1.00 68.52 422 ILE A C 1
ATOM 3183 O O . ILE A 1 422 ? 68.444 -58.037 16.860 1.00 70.52 422 ILE A O 1
ATOM 3188 N N . MET A 1 423 ? 69.824 -56.907 18.218 1.00 61.79 423 MET A N 1
ATOM 3189 C CA . MET A 1 423 ? 70.749 -56.592 17.126 1.00 69.18 423 MET A CA 1
ATOM 3190 C C . MET A 1 423 ? 71.719 -57.742 16.854 1.00 73.52 423 MET A C 1
ATOM 3191 O O . MET A 1 423 ? 72.512 -57.688 15.907 1.00 66.96 423 MET A O 1
ATOM 3196 N N . HIS A 1 424 ? 71.635 -58.784 17.681 1.00 72.97 424 HIS A N 1
ATOM 3197 C CA . HIS A 1 424 ? 72.621 -59.858 17.667 1.00 72.04 424 HIS A CA 1
ATOM 3198 C C . HIS A 1 424 ? 74.019 -59.254 17.571 1.00 71.20 424 HIS A C 1
ATOM 3199 O O . HIS A 1 424 ? 74.706 -59.431 16.562 1.00 67.43 424 HIS A O 1
ATOM 3206 N N . GLU A 1 425 ? 74.421 -58.518 18.609 1.00 67.74 425 GLU A N 1
ATOM 3207 C CA . GLU A 1 425 ? 75.738 -57.875 18.649 1.00 68.24 425 GLU A CA 1
ATOM 3208 C C . GLU A 1 425 ? 76.224 -57.741 20.094 1.00 71.96 425 GLU A C 1
ATOM 3209 O O . GLU A 1 425 ? 75.473 -58.032 21.028 1.00 68.56 425 GLU A O 1
ATOM 3215 N N . GLN A 1 426 ? 77.471 -57.292 20.264 1.00 64.21 426 GLN A N 1
ATOM 3216 C CA . GLN A 1 426 ? 78.038 -57.000 21.586 1.00 69.67 426 GLN A CA 1
ATOM 3217 C C . GLN A 1 426 ? 77.227 -55.943 22.346 1.00 69.78 426 GLN A C 1
ATOM 3218 O O . GLN A 1 426 ? 76.028 -56.113 22.562 1.00 71.19 426 GLN A O 1
ATOM 3220 N N . LEU A 1 427 ? 77.894 -54.862 22.758 1.00 69.86 427 LEU A N 1
ATOM 3221 C CA . LEU A 1 427 ? 77.242 -53.728 23.434 1.00 63.30 427 LEU A CA 1
ATOM 3222 C C . LEU A 1 427 ? 77.106 -53.933 24.944 1.00 60.66 427 LEU A C 1
ATOM 3223 O O . LEU A 1 427 ? 77.821 -53.309 25.735 1.00 55.69 427 LEU A O 1
ATOM 3225 N N . SER B 2 1 ? 78.549 -17.323 37.868 1.00 45.89 -1 SER B N 1
ATOM 3226 C CA . SER B 2 1 ? 78.909 -17.566 36.473 1.00 50.30 -1 SER B CA 1
ATOM 3227 C C . SER B 2 1 ? 77.968 -18.565 35.799 1.00 49.23 -1 SER B C 1
ATOM 3228 O O . SER B 2 1 ? 76.831 -18.212 35.491 1.00 55.59 -1 SER B O 1
ATOM 3230 N N . HIS B 2 2 ? 78.436 -19.789 35.550 1.00 46.64 0 HIS B N 1
ATOM 3231 C CA . HIS B 2 2 ? 77.606 -20.794 34.874 1.00 49.58 0 HIS B CA 1
ATOM 3232 C C . HIS B 2 2 ? 76.253 -20.885 35.559 1.00 45.42 0 HIS B C 1
ATOM 3233 O O . HIS B 2 2 ? 76.146 -20.794 36.782 1.00 45.92 0 HIS B O 1
ATOM 3235 N N . MET B 2 3 ? 75.215 -21.046 34.759 1.00 45.51 1 MET B N 1
ATOM 3236 C CA . MET B 2 3 ? 73.845 -21.042 35.282 1.00 54.51 1 MET B CA 1
ATOM 3237 C C . MET B 2 3 ? 73.585 -22.282 36.157 1.00 48.72 1 MET B C 1
ATOM 3238 O O . MET B 2 3 ? 74.127 -23.365 35.894 1.00 42.40 1 MET B O 1
ATOM 3243 N N . GLN B 2 4 ? 72.750 -22.114 37.185 1.00 50.92 2 GLN B N 1
ATOM 3244 C CA . GLN B 2 4 ? 72.524 -23.162 38.196 1.00 54.53 2 GLN B CA 1
ATOM 3245 C C . GLN B 2 4 ? 71.276 -24.027 37.969 1.00 49.58 2 GLN B C 1
ATOM 3246 O O . GLN B 2 4 ? 70.195 -23.488 37.663 1.00 45.26 2 GLN B O 1
ATOM 3252 N N . THR B 2 5 ? 71.436 -25.349 38.147 1.00 41.07 3 THR B N 1
ATOM 3253 C CA . THR B 2 5 ? 70.409 -26.335 37.773 1.00 42.01 3 THR B CA 1
ATOM 3254 C C . THR B 2 5 ? 69.582 -26.950 38.908 1.00 39.46 3 THR B C 1
ATOM 3255 O O . THR B 2 5 ? 69.893 -28.016 39.430 1.00 44.17 3 THR B O 1
ATOM 3259 N N . ILE B 2 6 ? 68.498 -26.276 39.244 1.00 34.45 4 ILE B N 1
ATOM 3260 C CA . ILE B 2 6 ? 67.576 -26.697 40.288 1.00 33.13 4 ILE B CA 1
ATOM 3261 C C . ILE B 2 6 ? 66.971 -28.126 40.089 1.00 37.17 4 ILE B C 1
ATOM 3262 O O . ILE B 2 6 ? 66.476 -28.465 38.996 1.00 34.42 4 ILE B O 1
ATOM 3267 N N . LYS B 2 7 ? 67.041 -28.973 41.121 1.00 32.22 5 LYS B N 1
ATOM 3268 C CA . LYS B 2 7 ? 66.433 -30.307 41.038 1.00 32.85 5 LYS B CA 1
ATOM 3269 C C . LYS B 2 7 ? 64.995 -30.303 41.544 1.00 32.36 5 LYS B C 1
ATOM 3270 O O . LYS B 2 7 ? 64.745 -30.047 42.720 1.00 30.46 5 LYS B O 1
ATOM 3276 N N . CYS B 2 8 ? 64.050 -30.563 40.642 1.00 30.81 6 CYS B N 1
ATOM 3277 C CA . CYS B 2 8 ? 62.647 -30.625 41.023 1.00 32.76 6 CYS B CA 1
ATOM 3278 C C . CYS B 2 8 ? 62.060 -32.009 40.688 1.00 32.25 6 CYS B C 1
ATOM 3279 O O . CYS B 2 8 ? 62.011 -32.426 39.517 1.00 30.78 6 CYS B O 1
ATOM 3282 N N . VAL B 2 9 ? 61.629 -32.720 41.730 1.00 29.46 7 VAL B N 1
ATOM 3283 C CA . VAL B 2 9 ? 61.035 -34.042 41.559 1.00 27.17 7 VAL B CA 1
ATOM 3284 C C . VAL B 2 9 ? 59.514 -33.959 41.587 1.00 26.58 7 VAL B C 1
ATOM 3285 O O . VAL B 2 9 ? 58.921 -33.306 42.445 1.00 27.27 7 VAL B O 1
ATOM 3289 N N . VAL B 2 10 ? 58.886 -34.595 40.615 1.00 23.85 8 VAL B N 1
ATOM 3290 C CA . VAL B 2 10 ? 57.451 -34.469 40.461 1.00 23.70 8 VAL B CA 1
ATOM 3291 C C . VAL B 2 10 ? 56.774 -35.802 40.800 1.00 27.28 8 VAL B C 1
ATOM 3292 O O . VAL B 2 10 ? 57.070 -36.822 40.179 1.00 26.91 8 VAL B O 1
ATOM 3296 N N . VAL B 2 11 ? 55.876 -35.788 41.785 1.00 25.47 9 VAL B N 1
ATOM 3297 C CA . VAL B 2 11 ? 55.144 -36.997 42.138 1.00 29.88 9 VAL B CA 1
ATOM 3298 C C . VAL B 2 11 ? 53.626 -36.784 42.191 1.00 31.48 9 VAL B C 1
ATOM 3299 O O . VAL B 2 11 ? 53.130 -35.644 42.321 1.00 29.38 9 VAL B O 1
ATOM 3303 N N . GLY B 2 12 ? 52.896 -37.896 42.096 1.00 30.50 10 GLY B N 1
ATOM 3304 C CA . GLY B 2 12 ? 51.448 -37.876 42.184 1.00 30.49 10 GLY B CA 1
ATOM 3305 C C . GLY B 2 12 ? 50.876 -39.056 41.430 1.00 30.98 10 GLY B C 1
ATOM 3306 O O . GLY B 2 12 ? 51.615 -39.750 40.720 1.00 31.57 10 GLY B O 1
ATOM 3307 N N . ASP B 2 13 ? 49.573 -39.286 41.584 1.00 30.78 11 ASP B N 1
ATOM 3308 C CA . ASP B 2 13 ? 48.908 -40.411 40.929 1.00 31.67 11 ASP B CA 1
ATOM 3309 C C . ASP B 2 13 ? 49.078 -40.409 39.427 1.00 33.76 11 ASP B C 1
ATOM 3310 O O . ASP B 2 13 ? 49.278 -39.363 38.811 1.00 35.43 11 ASP B O 1
ATOM 3315 N N . GLY B 2 14 ? 48.948 -41.592 38.840 1.00 32.46 12 GLY B N 1
ATOM 3316 C CA . GLY B 2 14 ? 49.342 -41.813 37.467 1.00 36.29 12 GLY B CA 1
ATOM 3317 C C . GLY B 2 14 ? 48.417 -41.314 36.381 1.00 40.29 12 GLY B C 1
ATOM 3318 O O . GLY B 2 14 ? 48.826 -41.238 35.204 1.00 43.50 12 GLY B O 1
ATOM 3319 N N . ALA B 2 15 ? 47.181 -40.975 36.737 1.00 32.71 13 ALA B N 1
ATOM 3320 C CA . ALA B 2 15 ? 46.266 -40.483 35.707 1.00 39.88 13 ALA B CA 1
ATOM 3321 C C . ALA B 2 15 ? 45.706 -39.096 35.988 1.00 33.84 13 ALA B C 1
ATOM 3322 O O . ALA B 2 15 ? 44.585 -38.811 35.623 1.00 38.73 13 ALA B O 1
ATOM 3324 N N . VAL B 2 16 ? 46.514 -38.244 36.619 1.00 34.97 14 VAL B N 1
ATOM 3325 C CA . VAL B 2 16 ? 46.146 -36.875 36.967 1.00 31.24 14 VAL B CA 1
ATOM 3326 C C . VAL B 2 16 ? 46.719 -35.862 35.950 1.00 30.68 14 VAL B C 1
ATOM 3327 O O . VAL B 2 16 ? 46.526 -34.655 36.079 1.00 29.09 14 VAL B O 1
ATOM 3331 N N . GLY B 2 17 ? 47.424 -36.362 34.937 1.00 29.60 15 GLY B N 1
ATOM 3332 C CA . GLY B 2 17 ? 47.919 -35.523 33.860 1.00 24.56 15 GLY B CA 1
ATOM 3333 C C . GLY B 2 17 ? 49.283 -34.912 34.163 1.00 27.74 15 GLY B C 1
ATOM 3334 O O . GLY B 2 17 ? 49.689 -33.918 33.579 1.00 27.44 15 GLY B O 1
ATOM 3335 N N . LYS B 2 18 ? 50.018 -35.509 35.077 1.00 28.65 16 LYS B N 1
ATOM 3336 C CA . LYS B 2 18 ? 51.222 -34.844 35.528 1.00 28.00 16 LYS B CA 1
ATOM 3337 C C . LYS B 2 18 ? 52.299 -34.844 34.435 1.00 26.24 16 LYS B C 1
ATOM 3338 O O . LYS B 2 18 ? 52.889 -33.816 34.154 1.00 24.21 16 LYS B O 1
ATOM 3344 N N . THR B 2 19 ? 52.545 -35.984 33.802 1.00 26.61 17 THR B N 1
ATOM 3345 C CA . THR B 2 19 ? 53.552 -36.005 32.763 1.00 27.80 17 THR B CA 1
ATOM 3346 C C . THR B 2 19 ? 53.136 -35.079 31.630 1.00 26.96 17 THR B C 1
ATOM 3347 O O . THR B 2 19 ? 53.954 -34.323 31.104 1.00 24.08 17 THR B O 1
ATOM 3351 N N . CYS B 2 20 ? 51.856 -35.136 31.275 1.00 26.05 18 CYS B N 1
ATOM 3352 C CA . CYS B 2 20 ? 51.320 -34.291 30.214 1.00 28.95 18 CYS B CA 1
ATOM 3353 C C . CYS B 2 20 ? 51.683 -32.815 30.436 1.00 23.67 18 CYS B C 1
ATOM 3354 O O . CYS B 2 20 ? 52.131 -32.124 29.534 1.00 23.77 18 CYS B O 1
ATOM 3357 N N . LEU B 2 21 ? 51.465 -32.332 31.645 1.00 23.62 19 LEU B N 1
ATOM 3358 C CA . LEU B 2 21 ? 51.771 -30.948 31.914 1.00 27.51 19 LEU B CA 1
ATOM 3359 C C . LEU B 2 21 ? 53.268 -30.644 31.975 1.00 25.87 19 LEU B C 1
ATOM 3360 O O . LEU B 2 21 ? 53.681 -29.532 31.613 1.00 25.61 19 LEU B O 1
ATOM 3365 N N . LEU B 2 22 ? 54.082 -31.609 32.409 1.00 22.00 20 LEU B N 1
ATOM 3366 C CA . LEU B 2 22 ? 55.543 -31.433 32.321 1.00 26.13 20 LEU B CA 1
ATOM 3367 C C . LEU B 2 22 ? 56.027 -31.306 30.864 1.00 26.61 20 LEU B C 1
ATOM 3368 O O . LEU B 2 22 ? 56.845 -30.420 30.539 1.00 20.11 20 LEU B O 1
ATOM 3373 N N . ILE B 2 23 ? 55.526 -32.201 29.995 1.00 23.03 21 ILE B N 1
ATOM 3374 C CA . ILE B 2 23 ? 55.901 -32.175 28.587 1.00 21.63 21 ILE B CA 1
ATOM 3375 C C . ILE B 2 23 ? 55.388 -30.889 27.932 1.00 25.48 21 ILE B C 1
ATOM 3376 O O . ILE B 2 23 ? 56.147 -30.244 27.194 1.00 19.07 21 ILE B O 1
ATOM 3381 N N . SER B 2 24 ? 54.126 -30.504 28.218 1.00 23.02 22 SER B N 1
ATOM 3382 C CA . SER B 2 24 ? 53.526 -29.339 27.553 1.00 21.98 22 SER B CA 1
ATOM 3383 C C . SER B 2 24 ? 54.327 -28.087 27.877 1.00 21.26 22 SER B C 1
ATOM 3384 O O . SER B 2 24 ? 54.695 -27.332 26.995 1.00 17.58 22 SER B O 1
ATOM 3387 N N . TYR B 2 25 ? 54.551 -27.868 29.162 1.00 22.66 23 TYR B N 1
ATOM 3388 C CA . TYR B 2 25 ? 55.292 -26.705 29.600 1.00 24.32 23 TYR B CA 1
ATOM 3389 C C . TYR B 2 25 ? 56.712 -26.616 29.023 1.00 22.97 23 TYR B C 1
ATOM 3390 O O . TYR B 2 25 ? 57.088 -25.568 28.526 1.00 21.02 23 TYR B O 1
ATOM 3399 N N . THR B 2 26 ? 57.473 -27.710 29.078 1.00 21.22 24 THR B N 1
ATOM 3400 C CA . THR B 2 26 ? 58.893 -27.689 28.738 1.00 21.80 24 THR B CA 1
ATOM 3401 C C . THR B 2 26 ? 59.129 -27.656 27.224 1.00 23.80 24 THR B C 1
ATOM 3402 O O . THR B 2 26 ? 60.144 -27.147 26.766 1.00 23.86 24 THR B O 1
ATOM 3406 N N . THR B 2 27 ? 58.195 -28.201 26.451 1.00 20.28 25 THR B N 1
ATOM 3407 C CA . THR B 2 27 ? 58.234 -28.067 24.993 1.00 19.90 25 THR B CA 1
ATOM 3408 C C . THR B 2 27 ? 57.487 -26.826 24.454 1.00 19.23 25 THR B C 1
ATOM 3409 O O . THR B 2 27 ? 57.542 -26.570 23.264 1.00 19.54 25 THR B O 1
ATOM 3413 N N . ASN B 2 28 ? 56.782 -26.064 25.297 1.00 18.08 26 ASN B N 1
ATOM 3414 C CA . ASN B 2 28 ? 55.996 -24.938 24.777 1.00 22.17 26 ASN B CA 1
ATOM 3415 C C . ASN B 2 28 ? 54.994 -25.399 23.707 1.00 20.63 26 ASN B C 1
ATOM 3416 O O . ASN B 2 28 ? 54.893 -24.818 22.633 1.00 19.75 26 ASN B O 1
ATOM 3421 N N . LYS B 2 29 ? 54.305 -26.485 24.003 1.00 19.72 27 LYS B N 1
ATOM 3422 C CA . LYS B 2 29 ? 53.328 -27.074 23.114 1.00 21.88 27 LYS B CA 1
ATOM 3423 C C . LYS B 2 29 ? 52.041 -27.286 23.894 1.00 24.27 27 LYS B C 1
ATOM 3424 O O . LYS B 2 29 ? 52.081 -27.629 25.076 1.00 22.75 27 LYS B O 1
ATOM 3430 N N . PHE B 2 30 ? 50.904 -27.015 23.251 1.00 21.47 28 PHE B N 1
ATOM 3431 C CA . PHE B 2 30 ? 49.624 -27.457 23.777 1.00 23.22 28 PHE B CA 1
ATOM 3432 C C . PHE B 2 30 ? 49.649 -29.003 23.946 1.00 22.87 28 PHE B C 1
ATOM 3433 O O . PHE B 2 30 ? 50.392 -29.712 23.241 1.00 21.95 28 PHE B O 1
ATOM 3441 N N . PRO B 2 31 ? 48.868 -29.533 24.901 1.00 24.31 29 PRO B N 1
ATOM 3442 C CA . PRO B 2 31 ? 48.950 -30.971 25.248 1.00 27.63 29 PRO B CA 1
ATOM 3443 C C . PRO B 2 31 ? 48.772 -31.912 24.058 1.00 29.65 29 PRO B C 1
ATOM 3444 O O . PRO B 2 31 ? 49.406 -32.978 24.013 1.00 26.79 29 PRO B O 1
ATOM 3448 N N . SER B 2 32 ? 47.935 -31.523 23.097 1.00 24.72 30 SER B N 1
ATOM 3449 C CA . SER B 2 32 ? 47.702 -32.371 21.930 1.00 27.41 30 SER B CA 1
ATOM 3450 C C . SER B 2 32 ? 48.768 -32.267 20.840 1.00 27.77 30 SER B C 1
ATOM 3451 O O . SER B 2 32 ? 48.760 -33.038 19.877 1.00 27.49 30 SER B O 1
ATOM 3454 N N . GLU B 2 33 ? 49.685 -31.311 20.964 1.00 28.63 31 GLU B N 1
ATOM 3455 C CA . GLU B 2 33 ? 50.555 -30.986 19.831 1.00 22.43 31 GLU B CA 1
ATOM 3456 C C . GLU B 2 33 ? 52.006 -31.457 19.944 1.00 24.63 31 GLU B C 1
ATOM 3457 O O . GLU B 2 33 ? 52.778 -31.325 19.007 1.00 24.93 31 GLU B O 1
ATOM 3463 N N . TYR B 2 34 ? 52.412 -31.983 21.087 1.00 27.25 32 TYR B N 1
ATOM 3464 C CA . TYR B 2 34 ? 53.818 -32.368 21.204 1.00 23.21 32 TYR B CA 1
ATOM 3465 C C . TYR B 2 34 ? 54.095 -33.768 20.639 1.00 28.22 32 TYR B C 1
ATOM 3466 O O . TYR B 2 34 ? 53.237 -34.670 20.692 1.00 24.65 32 TYR B O 1
ATOM 3475 N N . VAL B 2 35 ? 55.284 -33.925 20.069 1.00 24.79 33 VAL B N 1
ATOM 3476 C CA . VAL B 2 35 ? 55.786 -35.230 19.666 1.00 27.42 33 VAL B CA 1
ATOM 3477 C C . VAL B 2 35 ? 56.033 -36.106 20.882 1.00 27.23 33 VAL B C 1
ATOM 3478 O O . VAL B 2 35 ? 56.790 -35.732 21.791 1.00 26.76 33 VAL B O 1
ATOM 3482 N N . PRO B 2 36 ? 55.379 -37.278 20.916 1.00 26.89 34 PRO B N 1
ATOM 3483 C CA . PRO B 2 36 ? 55.571 -38.142 22.094 1.00 29.21 34 PRO B CA 1
ATOM 3484 C C . PRO B 2 36 ? 57.031 -38.554 22.186 1.00 26.40 34 PRO B C 1
ATOM 3485 O O . PRO B 2 36 ? 57.719 -38.646 21.167 1.00 29.59 34 PRO B O 1
ATOM 3489 N N . THR B 2 37 ? 57.502 -38.748 23.404 1.00 29.08 35 THR B N 1
ATOM 3490 C CA . THR B 2 37 ? 58.867 -39.162 23.667 1.00 29.13 35 THR B CA 1
ATOM 3491 C C . THR B 2 37 ? 58.828 -40.492 24.431 1.00 30.12 35 THR B C 1
ATOM 3492 O O . THR B 2 37 ? 57.919 -40.719 25.245 1.00 29.75 35 THR B O 1
ATOM 3496 N N . VAL B 2 38 ? 59.810 -41.359 24.170 1.00 30.05 36 VAL B N 1
ATOM 3497 C CA . VAL B 2 38 ? 59.958 -42.595 24.943 1.00 31.34 36 VAL B CA 1
ATOM 3498 C C . VAL B 2 38 ? 60.867 -42.373 26.137 1.00 31.24 36 VAL B C 1
ATOM 3499 O O . VAL B 2 38 ? 60.993 -43.239 26.988 1.00 30.46 36 VAL B O 1
ATOM 3503 N N . PHE B 2 39 ? 61.472 -41.189 26.211 1.00 31.37 37 PHE B N 1
ATOM 3504 C CA . PHE B 2 39 ? 62.331 -40.835 27.340 1.00 29.77 37 PHE B CA 1
ATOM 3505 C C . PHE B 2 39 ? 61.582 -40.181 28.494 1.00 30.43 37 PHE B C 1
ATOM 3506 O O . PHE B 2 39 ? 60.495 -39.641 28.318 1.00 29.25 37 PHE B O 1
ATOM 3514 N N . ASP B 2 40 ? 62.157 -40.241 29.687 1.00 31.21 38 ASP B N 1
ATOM 3515 C CA . ASP B 2 40 ? 61.563 -39.563 30.832 1.00 25.99 38 ASP B CA 1
ATOM 3516 C C . ASP B 2 40 ? 62.385 -38.322 31.193 1.00 28.79 38 ASP B C 1
ATOM 3517 O O . ASP B 2 40 ? 63.550 -38.222 30.816 1.00 27.94 38 ASP B O 1
ATOM 3522 N N . ASN B 2 41 ? 61.761 -37.397 31.929 1.00 25.21 39 ASN B N 1
ATOM 3523 C CA . ASN B 2 41 ? 62.430 -36.240 32.514 1.00 29.05 39 ASN B CA 1
ATOM 3524 C C . ASN B 2 41 ? 62.607 -35.068 31.538 1.00 25.04 39 ASN B C 1
ATOM 3525 O O . ASN B 2 41 ? 62.692 -35.264 30.319 1.00 28.23 39 ASN B O 1
ATOM 3530 N N . TYR B 2 42 ? 62.649 -33.856 32.082 1.00 24.89 40 TYR B N 1
ATOM 3531 C CA . TYR B 2 42 ? 62.570 -32.635 31.258 1.00 26.95 40 TYR B CA 1
ATOM 3532 C C . TYR B 2 42 ? 63.369 -31.478 31.820 1.00 25.13 40 TYR B C 1
ATOM 3533 O O . TYR B 2 42 ? 63.438 -31.294 33.046 1.00 29.68 40 TYR B O 1
ATOM 3542 N N . ALA B 2 43 ? 63.973 -30.693 30.940 1.00 23.91 41 ALA B N 1
ATOM 3543 C CA . ALA B 2 43 ? 64.695 -29.497 31.397 1.00 26.47 41 ALA B CA 1
ATOM 3544 C C . ALA B 2 43 ? 64.107 -28.302 30.696 1.00 29.04 41 ALA B C 1
ATOM 3545 O O . ALA B 2 43 ? 63.712 -28.384 29.538 1.00 30.87 41 ALA B O 1
ATOM 3547 N N . VAL B 2 44 ? 63.992 -27.210 31.426 1.00 31.27 42 VAL B N 1
ATOM 3548 C CA . VAL B 2 44 ? 63.431 -25.971 30.900 1.00 29.66 42 VAL B CA 1
ATOM 3549 C C . VAL B 2 44 ? 64.144 -24.824 31.592 1.00 29.18 42 VAL B C 1
ATOM 3550 O O . VAL B 2 44 ? 64.498 -24.906 32.773 1.00 26.90 42 VAL B O 1
ATOM 3554 N N . THR B 2 45 ? 64.391 -23.770 30.833 1.00 32.36 43 THR B N 1
ATOM 3555 C CA . THR B 2 45 ? 65.036 -22.586 31.366 1.00 30.19 43 THR B CA 1
ATOM 3556 C C . THR B 2 45 ? 63.954 -21.563 31.650 1.00 25.24 43 THR B C 1
ATOM 3557 O O . THR B 2 45 ? 63.085 -21.299 30.815 1.00 28.54 43 THR B O 1
ATOM 3561 N N . VAL B 2 46 ? 63.981 -21.015 32.851 1.00 29.59 44 VAL B N 1
ATOM 3562 C CA . VAL B 2 46 ? 62.961 -20.076 33.287 1.00 26.83 44 VAL B CA 1
ATOM 3563 C C . VAL B 2 46 ? 63.604 -18.809 33.833 1.00 30.25 44 VAL B C 1
ATOM 3564 O O . VAL B 2 46 ? 64.667 -18.862 34.431 1.00 30.34 44 VAL B O 1
ATOM 3568 N N . MET B 2 47 ? 62.959 -17.670 33.627 1.00 29.07 45 MET B N 1
ATOM 3569 C CA . MET B 2 47 ? 63.470 -16.431 34.164 1.00 27.92 45 MET B CA 1
ATOM 3570 C C . MET B 2 47 ? 62.749 -16.025 35.436 1.00 33.37 45 MET B C 1
ATOM 3571 O O . MET B 2 47 ? 61.528 -15.846 35.425 1.00 33.20 45 MET B O 1
ATOM 3576 N N . ILE B 2 48 ? 63.511 -15.848 36.516 1.00 33.51 46 ILE B N 1
ATOM 3577 C CA . ILE B 2 48 ? 62.968 -15.453 37.815 1.00 34.62 46 ILE B CA 1
ATOM 3578 C C . ILE B 2 48 ? 63.783 -14.269 38.358 1.00 36.93 46 ILE B C 1
ATOM 3579 O O . ILE B 2 48 ? 65.014 -14.266 38.273 1.00 37.59 46 ILE B O 1
ATOM 3584 N N . GLY B 2 49 ? 63.093 -13.269 38.904 1.00 38.75 47 GLY B N 1
ATOM 3585 C CA . GLY B 2 49 ? 63.720 -12.028 39.337 1.00 41.31 47 GLY B CA 1
ATOM 3586 C C . GLY B 2 49 ? 64.786 -11.524 38.364 1.00 45.67 47 GLY B C 1
ATOM 3587 O O . GLY B 2 49 ? 65.888 -11.145 38.766 1.00 47.18 47 GLY B O 1
ATOM 3588 N N . GLY B 2 50 ? 64.470 -11.539 37.075 1.00 40.44 48 GLY B N 1
ATOM 3589 C CA . GLY B 2 50 ? 65.412 -11.101 36.063 1.00 40.23 48 GLY B CA 1
ATOM 3590 C C . GLY B 2 50 ? 66.543 -12.063 35.725 1.00 49.24 48 GLY B C 1
ATOM 3591 O O . GLY B 2 50 ? 67.367 -11.777 34.844 1.00 52.48 48 GLY B O 1
ATOM 3592 N N . GLU B 2 51 ? 66.605 -13.206 36.402 1.00 44.34 49 GLU B N 1
ATOM 3593 C CA . GLU B 2 51 ? 67.717 -14.125 36.171 1.00 41.50 49 GLU B CA 1
ATOM 3594 C C . GLU B 2 51 ? 67.246 -15.462 35.595 1.00 38.77 49 GLU B C 1
ATOM 3595 O O . GLU B 2 51 ? 66.216 -15.980 36.002 1.00 38.88 49 GLU B O 1
ATOM 3601 N N . PRO B 2 52 ? 68.020 -16.040 34.667 1.00 40.58 50 PRO B N 1
ATOM 3602 C CA . PRO B 2 52 ? 67.646 -17.348 34.110 1.00 37.08 50 PRO B CA 1
ATOM 3603 C C . PRO B 2 52 ? 68.006 -18.471 35.087 1.00 41.58 50 PRO B C 1
ATOM 3604 O O . PRO B 2 52 ? 68.908 -18.288 35.898 1.00 39.04 50 PRO B O 1
ATOM 3608 N N . TYR B 2 53 ? 67.309 -19.602 34.990 1.00 38.68 51 TYR B N 1
ATOM 3609 C CA . TYR B 2 53 ? 67.514 -20.772 35.838 1.00 35.84 51 TYR B CA 1
ATOM 3610 C C . TYR B 2 53 ? 67.188 -22.003 35.025 1.00 36.65 51 TYR B C 1
ATOM 3611 O O . TYR B 2 53 ? 66.157 -22.048 34.361 1.00 33.72 51 TYR B O 1
ATOM 3620 N N . THR B 2 54 ? 68.041 -23.011 35.068 1.00 33.58 52 THR B N 1
ATOM 3621 C CA . THR B 2 54 ? 67.650 -24.266 34.464 1.00 35.24 52 THR B CA 1
ATOM 3622 C C . THR B 2 54 ? 66.865 -25.101 35.492 1.00 38.49 52 THR B C 1
ATOM 3623 O O . THR B 2 54 ? 67.356 -25.376 36.589 1.00 33.43 52 THR B O 1
ATOM 3627 N N . LEU B 2 55 ? 65.632 -25.465 35.138 1.00 36.06 53 LEU B N 1
ATOM 3628 C CA . LEU B 2 55 ? 64.783 -26.291 35.998 1.00 30.82 53 LEU B CA 1
ATOM 3629 C C . LEU B 2 55 ? 64.785 -27.723 35.474 1.00 30.16 53 LEU B C 1
ATOM 3630 O O . LEU B 2 55 ? 64.352 -27.985 34.345 1.00 29.05 53 LEU B O 1
ATOM 3635 N N . GLY B 2 56 ? 65.313 -28.632 36.293 1.00 25.65 54 GLY B N 1
ATOM 3636 C CA . GLY B 2 56 ? 65.310 -30.051 36.012 1.00 25.41 54 GLY B CA 1
ATOM 3637 C C . GLY B 2 56 ? 64.084 -30.687 36.651 1.00 30.63 54 GLY B C 1
ATOM 3638 O O . GLY B 2 56 ? 63.945 -30.720 37.884 1.00 27.52 54 GLY B O 1
ATOM 3639 N N . LEU B 2 57 ? 63.178 -31.167 35.798 1.00 28.14 55 LEU B N 1
ATOM 3640 C CA . LEU B 2 57 ? 61.958 -31.803 36.259 1.00 26.92 55 LEU B CA 1
ATOM 3641 C C . LEU B 2 57 ? 62.115 -33.317 36.138 1.00 28.20 55 LEU B C 1
ATOM 3642 O O . LEU B 2 57 ? 62.176 -33.865 35.038 1.00 26.34 55 LEU B O 1
ATOM 3647 N N . PHE B 2 58 ? 62.209 -33.973 37.289 1.00 28.11 56 PHE B N 1
ATOM 3648 C CA . PHE B 2 58 ? 62.353 -35.420 37.354 1.00 29.57 56 PHE B CA 1
ATOM 3649 C C . PHE B 2 58 ? 60.973 -36.003 37.517 1.00 26.92 56 PHE B C 1
ATOM 3650 O O . PHE B 2 58 ? 60.302 -35.749 38.513 1.00 29.89 56 PHE B O 1
ATOM 3658 N N . ASP B 2 59 ? 60.537 -36.752 36.521 1.00 29.44 57 ASP B N 1
ATOM 3659 C CA . ASP B 2 59 ? 59.220 -37.369 36.543 1.00 31.85 57 ASP B CA 1
ATOM 3660 C C . ASP B 2 59 ? 59.274 -38.720 37.296 1.00 30.83 57 ASP B C 1
ATOM 3661 O O . ASP B 2 59 ? 60.292 -39.407 37.287 1.00 36.06 57 ASP B O 1
ATOM 3666 N N . THR B 2 60 ? 58.191 -39.108 37.949 1.00 30.66 58 THR B N 1
ATOM 3667 C CA . THR B 2 60 ? 58.151 -40.415 38.602 1.00 31.26 58 THR B CA 1
ATOM 3668 C C . THR B 2 60 ? 56.885 -41.151 38.204 1.00 33.09 58 THR B C 1
ATOM 3669 O O . THR B 2 60 ? 55.887 -40.523 37.838 1.00 33.32 58 THR B O 1
ATOM 3673 N N . ALA B 2 61 ? 56.917 -42.479 38.281 1.00 32.48 59 ALA B N 1
ATOM 3674 C CA . ALA B 2 61 ? 55.689 -43.262 38.186 1.00 36.41 59 ALA B CA 1
ATOM 3675 C C . ALA B 2 61 ? 54.904 -43.208 39.503 1.00 36.24 59 ALA B C 1
ATOM 3676 O O . ALA B 2 61 ? 55.467 -43.391 40.572 1.00 34.78 59 ALA B O 1
ATOM 3678 N N . GLY B 2 62 ? 53.607 -42.931 39.416 1.00 37.35 60 GLY B N 1
ATOM 3679 C CA . GLY B 2 62 ? 52.753 -42.901 40.591 1.00 38.12 60 GLY B CA 1
ATOM 3680 C C . GLY B 2 62 ? 52.239 -44.269 41.034 1.00 43.35 60 GLY B C 1
ATOM 3681 O O . GLY B 2 62 ? 51.578 -44.382 42.064 1.00 44.07 60 GLY B O 1
ATOM 3682 N N . GLN B 2 63 ? 52.538 -45.315 40.264 1.00 45.96 61 GLN B N 1
ATOM 3683 C CA . GLN B 2 63 ? 52.053 -46.662 40.583 1.00 47.49 61 GLN B CA 1
ATOM 3684 C C . GLN B 2 63 ? 52.916 -47.347 41.642 1.00 46.26 61 GLN B C 1
ATOM 3685 O O . GLN B 2 63 ? 54.083 -46.990 41.829 1.00 37.19 61 GLN B O 1
ATOM 3691 N N . GLU B 2 64 ? 52.326 -48.355 42.290 1.00 45.66 62 GLU B N 1
ATOM 3692 C CA . GLU B 2 64 ? 52.934 -49.088 43.398 1.00 42.73 62 GLU B CA 1
ATOM 3693 C C . GLU B 2 64 ? 54.048 -50.009 42.932 1.00 42.84 62 GLU B C 1
ATOM 3694 O O . GLU B 2 64 ? 54.983 -50.294 43.681 1.00 44.50 62 GLU B O 1
ATOM 3700 N N . ASP B 2 65 ? 53.954 -50.462 41.690 1.00 38.09 63 ASP B N 1
ATOM 3701 C CA . ASP B 2 65 ? 55.047 -51.185 41.061 1.00 43.76 63 ASP B CA 1
ATOM 3702 C C . ASP B 2 65 ? 56.396 -50.472 41.239 1.00 48.68 63 ASP B C 1
ATOM 3703 O O . ASP B 2 65 ? 57.454 -51.057 40.943 1.00 44.45 63 ASP B O 1
ATOM 3708 N N . TYR B 2 66 ? 56.360 -49.210 41.686 1.00 43.78 64 TYR B N 1
ATOM 3709 C CA . TYR B 2 66 ? 57.548 -48.346 41.669 1.00 43.61 64 TYR B CA 1
ATOM 3710 C C . TYR B 2 66 ? 57.907 -47.732 43.009 1.00 45.46 64 TYR B C 1
ATOM 3711 O O . TYR B 2 66 ? 58.833 -46.905 43.094 1.00 41.45 64 TYR B O 1
ATOM 3720 N N . ASP B 2 67 ? 57.161 -48.112 44.043 1.00 45.05 65 ASP B N 1
ATOM 3721 C CA . ASP B 2 67 ? 57.442 -47.659 45.404 1.00 44.06 65 ASP B CA 1
ATOM 3722 C C . ASP B 2 67 ? 58.896 -47.860 45.796 1.00 40.12 65 ASP B C 1
ATOM 3723 O O . ASP B 2 67 ? 59.456 -47.069 46.540 1.00 38.97 65 ASP B O 1
ATOM 3728 N N . ARG B 2 68 ? 59.503 -48.922 45.285 1.00 42.22 66 ARG B N 1
ATOM 3729 C CA . ARG B 2 68 ? 60.873 -49.259 45.664 1.00 49.38 66 ARG B CA 1
ATOM 3730 C C . ARG B 2 68 ? 61.888 -48.325 45.002 1.00 45.43 66 ARG B C 1
ATOM 3731 O O . ARG B 2 68 ? 62.652 -47.643 45.675 1.00 48.72 66 ARG B O 1
ATOM 3739 N N . LEU B 2 69 ? 61.866 -48.285 43.677 1.00 39.33 67 LEU B N 1
ATOM 3740 C CA . LEU B 2 69 ? 62.829 -47.517 42.915 1.00 41.63 67 LEU B CA 1
ATOM 3741 C C . LEU B 2 69 ? 62.651 -45.987 43.006 1.00 48.33 67 LEU B C 1
ATOM 3742 O O . LEU B 2 69 ? 63.642 -45.241 43.006 1.00 45.85 67 LEU B O 1
ATOM 3747 N N . ARG B 2 70 ? 61.401 -45.524 43.086 1.00 43.78 68 ARG B N 1
ATOM 3748 C CA . ARG B 2 70 ? 61.106 -44.092 43.008 1.00 39.97 68 ARG B CA 1
ATOM 3749 C C . ARG B 2 70 ? 61.925 -43.252 43.976 1.00 38.47 68 ARG B C 1
ATOM 3750 O O . ARG B 2 70 ? 62.476 -42.247 43.596 1.00 36.70 68 ARG B O 1
ATOM 3758 N N . PRO B 2 71 ? 61.975 -43.649 45.247 1.00 44.40 69 PRO B N 1
ATOM 3759 C CA . PRO B 2 71 ? 62.681 -42.867 46.273 1.00 41.83 69 PRO B CA 1
ATOM 3760 C C . PRO B 2 71 ? 64.179 -42.746 46.025 1.00 42.61 69 PRO B C 1
ATOM 3761 O O . PRO B 2 71 ? 64.830 -41.894 46.644 1.00 43.58 69 PRO B O 1
ATOM 3765 N N . LEU B 2 72 ? 64.716 -43.564 45.124 1.00 39.70 70 LEU B N 1
ATOM 3766 C CA . LEU B 2 72 ? 66.126 -43.466 44.771 1.00 47.07 70 LEU B CA 1
ATOM 3767 C C . LEU B 2 72 ? 66.461 -42.090 44.197 1.00 47.68 70 LEU B C 1
ATOM 3768 O O . LEU B 2 72 ? 67.559 -41.580 44.403 1.00 46.96 70 LEU B O 1
ATOM 3773 N N . SER B 2 73 ? 65.506 -41.496 43.486 1.00 43.39 71 SER B N 1
ATOM 3774 C CA . SER B 2 73 ? 65.725 -40.214 42.815 1.00 44.02 71 SER B CA 1
ATOM 3775 C C . SER B 2 73 ? 65.525 -39.018 43.755 1.00 38.86 71 SER B C 1
ATOM 3776 O O . SER B 2 73 ? 65.617 -37.861 43.347 1.00 40.64 71 SER B O 1
ATOM 3779 N N . TYR B 2 74 ? 65.246 -39.300 45.014 1.00 36.70 72 TYR B N 1
ATOM 3780 C CA . TYR B 2 74 ? 64.925 -38.249 45.967 1.00 38.38 72 TYR B CA 1
ATOM 3781 C C . TYR B 2 74 ? 66.157 -37.523 46.563 1.00 41.82 72 TYR B C 1
ATOM 3782 O O . TYR B 2 74 ? 66.053 -36.352 46.941 1.00 39.84 72 TYR B O 1
ATOM 3791 N N . PRO B 2 75 ? 67.320 -38.211 46.675 1.00 42.81 73 PRO B N 1
ATOM 3792 C CA . PRO B 2 75 ? 68.504 -37.474 47.159 1.00 44.97 73 PRO B CA 1
ATOM 3793 C C . PRO B 2 75 ? 68.897 -36.358 46.194 1.00 38.22 73 PRO B C 1
ATOM 3794 O O . PRO B 2 75 ? 68.905 -36.588 44.978 1.00 37.10 73 PRO B O 1
ATOM 3798 N N . GLN B 2 76 ? 69.195 -35.182 46.749 1.00 41.93 74 GLN B N 1
ATOM 3799 C CA . GLN B 2 76 ? 69.728 -34.029 46.010 1.00 41.71 74 GLN B CA 1
ATOM 3800 C C . GLN B 2 76 ? 68.608 -33.117 45.497 1.00 42.55 74 GLN B C 1
ATOM 3801 O O . GLN B 2 76 ? 68.848 -32.145 44.772 1.00 44.24 74 GLN B O 1
ATOM 3807 N N . THR B 2 77 ? 67.384 -33.423 45.902 1.00 38.28 75 THR B N 1
ATOM 3808 C CA . THR B 2 77 ? 66.225 -32.696 45.428 1.00 36.15 75 THR B CA 1
ATOM 3809 C C . THR B 2 77 ? 66.168 -31.338 46.084 1.00 37.72 75 THR B C 1
ATOM 3810 O O . THR B 2 77 ? 66.311 -31.224 47.294 1.00 38.69 75 THR B O 1
ATOM 3814 N N . ASP B 2 78 ? 65.945 -30.306 45.280 1.00 37.13 76 ASP B N 1
ATOM 3815 C CA . ASP B 2 78 ? 65.795 -28.948 45.806 1.00 33.75 76 ASP B CA 1
ATOM 3816 C C . ASP B 2 78 ? 64.350 -28.572 46.092 1.00 34.26 76 ASP B C 1
ATOM 3817 O O . ASP B 2 78 ? 64.094 -27.677 46.909 1.00 38.30 76 ASP B O 1
ATOM 3822 N N . VAL B 2 79 ? 63.405 -29.232 45.420 1.00 29.44 77 VAL B N 1
ATOM 3823 C CA . VAL B 2 79 ? 61.983 -28.926 45.629 1.00 32.97 77 VAL B CA 1
ATOM 3824 C C . VAL B 2 79 ? 61.083 -30.044 45.098 1.00 34.37 77 VAL B C 1
ATOM 3825 O O . VAL B 2 79 ? 61.430 -30.723 44.124 1.00 32.86 77 VAL B O 1
ATOM 3829 N N . PHE B 2 80 ? 59.940 -30.251 45.747 1.00 31.25 78 PHE B N 1
ATOM 3830 C CA . PHE B 2 80 ? 59.011 -31.291 45.305 1.00 33.02 78 PHE B CA 1
ATOM 3831 C C . PHE B 2 80 ? 57.733 -30.678 44.770 1.00 28.81 78 PHE B C 1
ATOM 3832 O O . PHE B 2 80 ? 57.231 -29.684 45.290 1.00 27.69 78 PHE B O 1
ATOM 3840 N N . LEU B 2 81 ? 57.199 -31.280 43.724 1.00 27.45 79 LEU B N 1
ATOM 3841 C CA . LEU B 2 81 ? 55.881 -30.880 43.241 1.00 29.28 79 LEU B CA 1
ATOM 3842 C C . LEU B 2 81 ? 54.931 -32.074 43.443 1.00 28.49 79 LEU B C 1
ATOM 3843 O O . LEU B 2 81 ? 55.153 -33.152 42.898 1.00 30.26 79 LEU B O 1
ATOM 3848 N N . VAL B 2 82 ? 53.916 -31.893 44.279 1.00 30.76 80 VAL B N 1
ATOM 3849 C CA . VAL B 2 82 ? 52.990 -32.979 44.610 1.00 31.47 80 VAL B CA 1
ATOM 3850 C C . VAL B 2 82 ? 51.650 -32.769 43.904 1.00 28.87 80 VAL B C 1
ATOM 3851 O O . VAL B 2 82 ? 50.857 -31.887 44.284 1.00 27.18 80 VAL B O 1
ATOM 3855 N N . CYS B 2 83 ? 51.407 -33.566 42.871 1.00 25.57 81 CYS B N 1
ATOM 3856 C CA . CYS B 2 83 ? 50.297 -33.268 41.942 1.00 30.30 81 CYS B CA 1
ATOM 3857 C C . CYS B 2 83 ? 49.067 -34.127 42.182 1.00 28.15 81 CYS B C 1
ATOM 3858 O O . CYS B 2 83 ? 49.200 -35.304 42.418 1.00 26.16 81 CYS B O 1
ATOM 3861 N N . PHE B 2 84 ? 47.886 -33.524 42.086 1.00 29.54 82 PHE B N 1
ATOM 3862 C CA . PHE B 2 84 ? 46.610 -34.244 42.064 1.00 30.76 82 PHE B CA 1
ATOM 3863 C C . PHE B 2 84 ? 45.714 -33.479 41.084 1.00 31.40 82 PHE B C 1
ATOM 3864 O O . PHE B 2 84 ? 45.873 -32.261 40.908 1.00 26.66 82 PHE B O 1
ATOM 3872 N N . SER B 2 85 ? 44.791 -34.186 40.435 1.00 27.34 83 SER B N 1
ATOM 3873 C CA . SER B 2 85 ? 43.779 -33.527 39.619 1.00 28.05 83 SER B CA 1
ATOM 3874 C C . SER B 2 85 ? 42.623 -33.020 40.480 1.00 33.88 83 SER B C 1
ATOM 3875 O O . SER B 2 85 ? 42.166 -33.735 41.373 1.00 34.22 83 SER B O 1
ATOM 3878 N N . VAL B 2 86 ? 42.163 -31.793 40.218 1.00 33.70 84 VAL B N 1
ATOM 3879 C CA . VAL B 2 86 ? 41.097 -31.173 40.998 1.00 31.77 84 VAL B CA 1
ATOM 3880 C C . VAL B 2 86 ? 39.717 -31.769 40.675 1.00 40.84 84 VAL B C 1
ATOM 3881 O O . VAL B 2 86 ? 38.717 -31.408 41.305 1.00 41.97 84 VAL B O 1
ATOM 3885 N N . VAL B 2 87 ? 39.646 -32.635 39.670 1.00 34.84 85 VAL B N 1
ATOM 3886 C CA . VAL B 2 87 ? 38.408 -33.362 39.415 1.00 34.87 85 VAL B CA 1
ATOM 3887 C C . VAL B 2 87 ? 38.556 -34.864 39.753 1.00 39.59 85 VAL B C 1
ATOM 3888 O O . VAL B 2 87 ? 37.807 -35.702 39.232 1.00 37.89 85 VAL B O 1
ATOM 3892 N N . SER B 2 88 ? 39.516 -35.187 40.637 1.00 34.30 86 SER B N 1
ATOM 3893 C CA . SER B 2 88 ? 39.757 -36.563 41.069 1.00 36.40 86 SER B CA 1
ATOM 3894 C C . SER B 2 88 ? 39.992 -36.711 42.573 1.00 37.19 86 SER B C 1
ATOM 3895 O O . SER B 2 88 ? 41.130 -36.652 43.044 1.00 34.72 86 SER B O 1
ATOM 3898 N N . PRO B 2 89 ? 38.908 -36.936 43.330 1.00 39.43 87 PRO B N 1
ATOM 3899 C CA . PRO B 2 89 ? 38.979 -36.957 44.798 1.00 37.81 87 PRO B CA 1
ATOM 3900 C C . PRO B 2 89 ? 39.998 -37.965 45.327 1.00 35.07 87 PRO B C 1
ATOM 3901 O O . PRO B 2 89 ? 40.726 -37.656 46.270 1.00 39.02 87 PRO B O 1
ATOM 3905 N N . SER B 2 90 ? 40.077 -39.146 44.725 1.00 35.74 88 SER B N 1
ATOM 3906 C CA . SER B 2 90 ? 41.137 -40.077 45.093 1.00 39.41 88 SER B CA 1
ATOM 3907 C C . SER B 2 90 ? 42.554 -39.449 44.988 1.00 39.86 88 SER B C 1
ATOM 3908 O O . SER B 2 90 ? 43.395 -39.714 45.844 1.00 36.72 88 SER B O 1
ATOM 3911 N N . SER B 2 91 ? 42.801 -38.608 43.970 1.00 38.76 89 SER B N 1
ATOM 3912 C CA . SER B 2 91 ? 44.127 -37.955 43.771 1.00 39.61 89 SER B CA 1
ATOM 3913 C C . SER B 2 91 ? 44.532 -37.158 44.976 1.00 36.94 89 SER B C 1
ATOM 3914 O O . SER B 2 91 ? 45.638 -37.297 45.508 1.00 35.81 89 SER B O 1
ATOM 3917 N N . PHE B 2 92 ? 43.619 -36.266 45.327 1.00 32.73 90 PHE B N 1
ATOM 3918 C CA . PHE B 2 92 ? 43.715 -35.399 46.468 1.00 36.99 90 PHE B CA 1
ATOM 3919 C C . PHE B 2 92 ? 44.004 -36.263 47.693 1.00 42.54 90 PHE B C 1
ATOM 3920 O O . PHE B 2 92 ? 44.949 -36.019 48.438 1.00 42.28 90 PHE B O 1
ATOM 3928 N N . GLU B 2 93 ? 43.205 -37.310 47.873 1.00 44.09 91 GLU B N 1
ATOM 3929 C CA . GLU B 2 93 ? 43.396 -38.231 48.987 1.00 46.17 91 GLU B CA 1
ATOM 3930 C C . GLU B 2 93 ? 44.813 -38.779 49.061 1.00 41.59 91 GLU B C 1
ATOM 3931 O O . GLU B 2 93 ? 45.429 -38.815 50.130 1.00 42.63 91 GLU B O 1
ATOM 3937 N N . ASN B 2 94 ? 45.321 -39.234 47.925 1.00 40.29 92 ASN B N 1
ATOM 3938 C CA . ASN B 2 94 ? 46.664 -39.786 47.891 1.00 39.57 92 ASN B CA 1
ATOM 3939 C C . ASN B 2 94 ? 47.778 -38.787 48.260 1.00 42.27 92 ASN B C 1
ATOM 3940 O O . ASN B 2 94 ? 48.862 -39.195 48.706 1.00 43.09 92 ASN B O 1
ATOM 3945 N N . VAL B 2 95 ? 47.514 -37.492 48.085 1.00 39.92 93 VAL B N 1
ATOM 3946 C CA . VAL B 2 95 ? 48.450 -36.464 48.537 1.00 42.11 93 VAL B CA 1
ATOM 3947 C C . VAL B 2 95 ? 48.663 -36.660 50.026 1.00 41.95 93 VAL B C 1
ATOM 3948 O O . VAL B 2 95 ? 49.799 -36.825 50.491 1.00 43.59 93 VAL B O 1
ATOM 3952 N N . LYS B 2 96 ? 47.554 -36.645 50.765 1.00 41.03 94 LYS B N 1
ATOM 3953 C CA . LYS B 2 96 ? 47.549 -36.861 52.217 1.00 46.77 94 LYS B CA 1
ATOM 3954 C C . LYS B 2 96 ? 48.049 -38.253 52.597 1.00 49.48 94 LYS B C 1
ATOM 3955 O O . LYS B 2 96 ? 48.915 -38.386 53.463 1.00 51.54 94 LYS B O 1
ATOM 3957 N N . GLU B 2 97 ? 47.528 -39.284 51.932 1.00 49.24 95 GLU B N 1
ATOM 3958 C CA . GLU B 2 97 ? 47.769 -40.668 52.362 1.00 47.13 95 GLU B CA 1
ATOM 3959 C C . GLU B 2 97 ? 49.086 -41.291 51.883 1.00 50.47 95 GLU B C 1
ATOM 3960 O O . GLU B 2 97 ? 49.703 -42.086 52.612 1.00 51.10 95 GLU B O 1
ATOM 3966 N N . LYS B 2 98 ? 49.521 -40.963 50.668 1.00 38.41 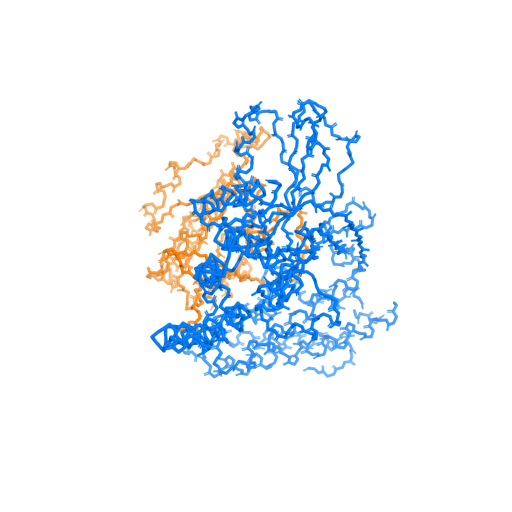96 LYS B N 1
ATOM 3967 C CA . LYS B 2 98 ? 50.737 -41.582 50.155 1.00 40.42 96 LYS B CA 1
ATOM 3968 C C . LYS B 2 98 ? 51.875 -40.588 49.868 1.00 43.35 96 LYS B C 1
ATOM 3969 O O . LYS B 2 98 ? 53.010 -40.779 50.314 1.00 40.35 96 LYS B O 1
ATOM 3975 N N . TRP B 2 99 ? 51.566 -39.525 49.131 1.00 39.88 97 TRP B N 1
ATOM 3976 C CA . TRP B 2 99 ? 52.621 -38.699 48.536 1.00 41.86 97 TRP B CA 1
ATOM 3977 C C . TRP B 2 99 ? 53.465 -37.849 49.493 1.00 40.67 97 TRP B C 1
ATOM 3978 O O . TRP B 2 99 ? 54.696 -37.965 49.485 1.00 38.49 97 TRP B O 1
ATOM 3989 N N . VAL B 2 100 ? 52.839 -36.994 50.300 1.00 39.85 98 VAL B N 1
ATOM 3990 C CA . VAL B 2 100 ? 53.651 -36.192 51.218 1.00 40.75 98 VAL B CA 1
ATOM 3991 C C . VAL B 2 100 ? 54.299 -37.042 52.313 1.00 44.76 98 VAL B C 1
ATOM 3992 O O . VAL B 2 100 ? 55.461 -36.817 52.651 1.00 46.43 98 VAL B O 1
ATOM 3996 N N . PRO B 2 101 ? 53.565 -38.037 52.852 1.00 44.81 99 PRO B N 1
ATOM 3997 C CA . PRO B 2 101 ? 54.282 -38.990 53.699 1.00 39.69 99 PRO B CA 1
ATOM 3998 C C . PRO B 2 101 ? 55.564 -39.488 53.050 1.00 40.30 99 PRO B C 1
ATOM 3999 O O . PRO B 2 101 ? 56.605 -39.388 53.688 1.00 43.04 99 PRO B O 1
ATOM 4003 N N . GLU B 2 102 ? 55.501 -39.997 51.819 1.00 36.62 100 GLU B N 1
ATOM 4004 C CA . GLU B 2 102 ? 56.685 -40.556 51.164 1.00 39.97 100 GLU B CA 1
ATOM 4005 C C . GLU B 2 102 ? 57.854 -39.554 51.020 1.00 43.36 100 GLU B C 1
ATOM 4006 O O . GLU B 2 102 ? 58.999 -39.862 51.370 1.00 40.25 100 GLU B O 1
ATOM 4012 N N . ILE B 2 103 ? 57.564 -38.363 50.498 1.00 39.99 101 ILE B N 1
ATOM 4013 C CA . ILE B 2 103 ? 58.624 -37.406 50.224 1.00 41.37 101 ILE B CA 1
ATOM 4014 C C . ILE B 2 103 ? 59.180 -36.827 51.508 1.00 45.08 101 ILE B C 1
ATOM 4015 O O . ILE B 2 103 ? 60.383 -36.592 51.587 1.00 42.76 101 ILE B O 1
ATOM 4020 N N . THR B 2 104 ? 58.329 -36.598 52.512 1.00 44.07 102 THR B N 1
ATOM 4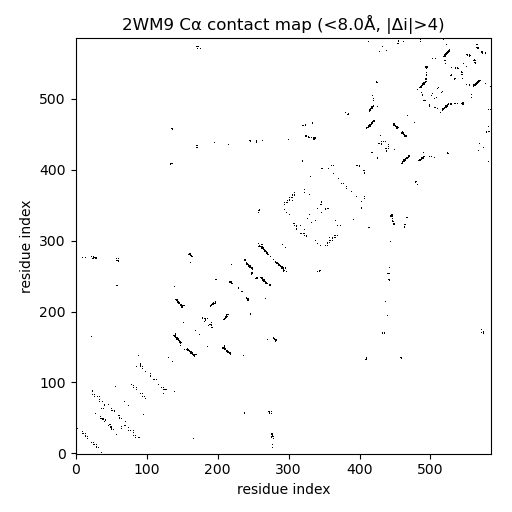021 C CA . THR B 2 104 ? 58.844 -36.096 53.789 1.00 47.69 102 THR B CA 1
ATOM 4022 C C . THR B 2 104 ? 59.480 -37.203 54.647 1.00 47.48 102 THR B C 1
ATOM 4023 O O . THR B 2 104 ? 60.285 -36.904 55.530 1.00 47.84 102 THR B O 1
ATOM 4027 N N . HIS B 2 105 ? 59.149 -38.470 54.393 1.00 45.67 103 HIS B N 1
ATOM 4028 C CA . HIS B 2 105 ? 59.954 -39.548 54.979 1.00 50.60 103 HIS B CA 1
ATOM 4029 C C . HIS B 2 105 ? 61.401 -39.355 54.562 1.00 51.94 103 HIS B C 1
ATOM 4030 O O . HIS B 2 105 ? 62.294 -39.221 55.404 1.00 53.50 103 HIS B O 1
ATOM 4037 N N . HIS B 2 106 ? 61.615 -39.327 53.249 1.00 51.80 104 HIS B N 1
ATOM 4038 C CA . HIS B 2 106 ? 62.952 -39.287 52.670 1.00 48.99 104 HIS B CA 1
ATOM 4039 C C . HIS B 2 106 ? 63.633 -37.906 52.719 1.00 44.64 104 HIS B C 1
ATOM 4040 O O . HIS B 2 106 ? 64.827 -37.824 52.931 1.00 43.33 104 HIS B O 1
ATOM 4047 N N . CYS B 2 107 ? 62.886 -36.832 52.504 1.00 43.70 105 CYS B N 1
ATOM 4048 C CA . CYS B 2 107 ? 63.468 -35.489 52.504 1.00 40.24 105 CYS B CA 1
ATOM 4049 C C . CYS B 2 107 ? 62.698 -34.580 53.443 1.00 43.41 105 CYS B C 1
ATOM 4050 O O . CYS B 2 107 ? 61.909 -33.738 53.007 1.00 46.27 105 CYS B O 1
ATOM 4053 N N . PRO B 2 108 ? 62.937 -34.736 54.748 1.00 44.95 106 PRO B N 1
ATOM 4054 C CA . PRO B 2 108 ? 62.124 -34.097 55.789 1.00 44.83 106 PRO B CA 1
ATOM 4055 C C . PRO B 2 108 ? 62.129 -32.585 55.666 1.00 42.94 106 PRO B C 1
ATOM 4056 O O . PRO B 2 108 ? 61.163 -31.942 56.054 1.00 50.36 106 PRO B O 1
ATOM 4060 N N . LYS B 2 109 ? 63.207 -32.023 55.132 1.00 45.55 107 LYS B N 1
ATOM 4061 C CA . LYS B 2 109 ? 63.352 -30.570 55.114 1.00 49.85 107 LYS B CA 1
ATOM 4062 C C . LYS B 2 109 ? 63.298 -29.901 53.731 1.00 48.82 107 LYS B C 1
ATOM 4063 O O . LYS B 2 109 ? 63.424 -28.681 53.633 1.00 46.38 107 LYS B O 1
ATOM 4066 N N . THR B 2 110 ? 63.096 -30.688 52.677 1.00 46.13 108 THR B N 1
ATOM 4067 C CA . THR B 2 110 ? 63.001 -30.143 51.326 1.00 38.07 108 THR B CA 1
ATOM 4068 C C . THR B 2 110 ? 61.589 -29.585 51.068 1.00 42.35 108 THR B C 1
ATOM 4069 O O . THR B 2 110 ? 60.597 -30.255 51.310 1.00 43.15 108 THR B O 1
ATOM 4073 N N . PRO B 2 111 ? 61.483 -28.343 50.571 1.00 45.34 109 PRO B N 1
ATOM 4074 C CA . PRO B 2 111 ? 60.123 -27.822 50.355 1.00 39.56 109 PRO B CA 1
ATOM 4075 C C . PRO B 2 111 ? 59.350 -28.564 49.259 1.00 40.43 109 PRO B C 1
ATOM 4076 O O . PRO B 2 111 ? 59.929 -29.153 48.334 1.00 37.22 109 PRO B O 1
ATOM 4080 N N . PHE B 2 112 ? 58.029 -28.500 49.345 1.00 38.91 110 PHE B N 1
ATOM 4081 C CA . PHE B 2 112 ? 57.184 -29.015 48.283 1.00 40.26 110 PHE B CA 1
ATOM 4082 C C . PHE B 2 112 ? 55.987 -28.086 48.096 1.00 40.89 110 PHE B C 1
ATOM 4083 O O . PHE B 2 112 ? 55.607 -27.355 49.023 1.00 39.81 110 PHE B O 1
ATOM 4091 N N . LEU B 2 113 ? 55.417 -28.096 46.887 1.00 36.51 111 LEU B N 1
ATOM 4092 C CA . LEU B 2 113 ? 54.145 -27.410 46.622 1.00 36.59 111 LEU B CA 1
ATOM 4093 C C . LEU B 2 113 ? 53.049 -28.422 46.270 1.00 35.42 111 LEU B C 1
ATOM 4094 O O . LEU B 2 113 ? 53.321 -29.504 45.716 1.00 32.34 111 LEU B O 1
ATOM 4099 N N . LEU B 2 114 ? 51.814 -28.061 46.592 1.00 34.00 112 LEU B N 1
ATOM 4100 C CA . LEU B 2 114 ? 50.671 -28.822 46.132 1.00 36.80 112 LEU B CA 1
ATOM 4101 C C . LEU B 2 114 ? 50.242 -28.288 44.771 1.00 36.39 112 LEU B C 1
ATOM 4102 O O . LEU B 2 114 ? 49.936 -27.095 44.614 1.00 36.91 112 LEU B O 1
ATOM 4107 N N . VAL B 2 115 ? 50.208 -29.170 43.781 1.00 32.65 113 VAL B N 1
ATOM 4108 C CA . VAL B 2 115 ? 49.821 -28.737 42.443 1.00 31.97 113 VAL B CA 1
ATOM 4109 C C . VAL B 2 115 ? 48.481 -29.338 42.063 1.00 27.49 113 VAL B C 1
ATOM 4110 O O . VAL B 2 115 ? 48.353 -30.547 41.977 1.00 27.00 113 VAL B O 1
ATOM 4114 N N . GLY B 2 116 ? 47.482 -28.487 41.863 1.00 27.21 114 GLY B N 1
ATOM 4115 C CA . GLY B 2 116 ? 46.214 -28.932 41.339 1.00 28.61 114 GLY B CA 1
ATOM 4116 C C . GLY B 2 116 ? 46.245 -28.932 39.821 1.00 32.42 114 GLY B C 1
ATOM 4117 O O . GLY B 2 116 ? 46.667 -27.946 39.210 1.00 29.68 114 GLY B O 1
ATOM 4118 N N . THR B 2 117 ? 45.797 -30.032 39.214 1.00 28.81 115 THR B N 1
ATOM 4119 C CA . THR B 2 117 ? 45.777 -30.158 37.759 1.00 28.58 115 THR B CA 1
ATOM 4120 C C . THR B 2 117 ? 44.359 -30.192 37.152 1.00 31.71 115 THR B C 1
ATOM 4121 O O . THR B 2 117 ? 43.361 -30.234 37.874 1.00 31.10 115 THR B O 1
ATOM 4125 N N . GLN B 2 118 ? 44.302 -30.149 35.822 1.00 28.92 116 GLN B N 1
ATOM 4126 C CA . GLN B 2 118 ? 43.057 -30.278 35.058 1.00 31.86 116 GLN B CA 1
ATOM 4127 C C . GLN B 2 118 ? 41.948 -29.354 35.531 1.00 34.77 116 GLN B C 1
ATOM 4128 O O . GLN B 2 118 ? 40.777 -29.730 35.489 1.00 32.34 116 GLN B O 1
ATOM 4134 N N . ILE B 2 119 ? 42.316 -28.145 35.967 1.00 30.56 117 ILE B N 1
ATOM 4135 C CA . ILE B 2 119 ? 41.331 -27.162 36.438 1.00 30.21 117 ILE B CA 1
ATOM 4136 C C . ILE B 2 119 ? 40.334 -26.744 35.362 1.00 29.86 117 ILE B C 1
ATOM 4137 O O . ILE B 2 119 ? 39.297 -26.170 35.667 1.00 34.83 117 ILE B O 1
ATOM 4142 N N . ASP B 2 120 ? 40.644 -26.983 34.096 1.00 28.24 118 ASP B N 1
ATOM 4143 C CA . ASP B 2 120 ? 39.656 -26.667 33.074 1.00 35.29 118 ASP B CA 1
ATOM 4144 C C . ASP B 2 120 ? 38.460 -27.644 33.140 1.00 38.98 118 ASP B C 1
ATOM 4145 O O . ASP B 2 120 ? 37.417 -27.400 32.520 1.00 37.67 118 ASP B O 1
ATOM 4150 N N . LEU B 2 121 ? 38.626 -28.751 33.869 1.00 34.84 119 LEU B N 1
ATOM 4151 C CA . LEU B 2 121 ? 37.564 -29.756 33.989 1.00 40.92 119 LEU B CA 1
ATOM 4152 C C . LEU B 2 121 ? 36.533 -29.443 35.076 1.00 42.45 119 LEU B C 1
ATOM 4153 O O . LEU B 2 121 ? 35.530 -30.134 35.191 1.00 43.16 119 LEU B O 1
ATOM 4158 N N . ARG B 2 122 ? 36.769 -28.405 35.865 1.00 41.18 120 ARG B N 1
ATOM 4159 C CA . ARG B 2 122 ? 35.764 -27.975 36.826 1.00 47.37 120 ARG B CA 1
ATOM 4160 C C . ARG B 2 122 ? 34.509 -27.507 36.097 1.00 52.94 120 ARG B C 1
ATOM 4161 O O . ARG B 2 122 ? 33.411 -27.538 36.651 1.00 49.99 120 ARG B O 1
ATOM 4169 N N . ASP B 2 123 ? 34.695 -27.098 34.841 1.00 56.21 121 ASP B N 1
ATOM 4170 C CA . ASP B 2 123 ? 33.634 -26.541 34.013 1.00 56.73 121 ASP B CA 1
ATOM 4171 C C . ASP B 2 123 ? 32.964 -27.618 33.147 1.00 59.06 121 ASP B C 1
ATOM 4172 O O . ASP B 2 123 ? 31.873 -27.407 32.617 1.00 63.09 121 ASP B O 1
ATOM 417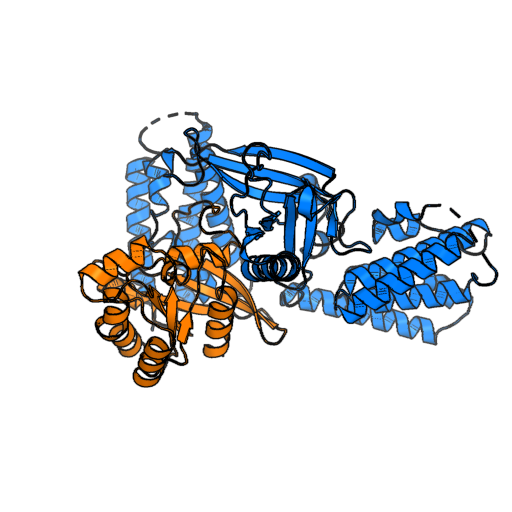7 N N . ASP B 2 124 ? 33.610 -28.772 33.000 1.00 52.85 122 ASP B N 1
ATOM 4178 C CA . ASP B 2 124 ? 33.056 -29.834 32.169 1.00 50.83 122 ASP B CA 1
ATOM 4179 C C . ASP B 2 124 ? 31.804 -30.440 32.774 1.00 54.23 122 ASP B C 1
ATOM 4180 O O . ASP B 2 124 ? 31.842 -30.964 33.890 1.00 51.61 122 ASP B O 1
ATOM 4185 N N . PRO B 2 125 ? 30.695 -30.407 32.018 1.00 54.74 123 PRO B N 1
ATOM 4186 C CA . PRO B 2 125 ? 29.399 -30.861 32.534 1.00 54.61 123 PRO B CA 1
ATOM 4187 C C . PRO B 2 125 ? 29.452 -32.351 32.846 1.00 52.91 123 PRO B C 1
ATOM 4188 O O . PRO B 2 125 ? 29.015 -32.794 33.913 1.00 51.70 123 PRO B O 1
ATOM 4192 N N . SER B 2 126 ? 30.008 -33.111 31.912 1.00 51.50 124 SER B N 1
ATOM 4193 C CA . SER B 2 126 ? 30.107 -34.552 32.066 1.00 53.27 124 SER B CA 1
ATOM 4194 C C . SER B 2 126 ? 30.929 -34.954 33.292 1.00 52.87 124 SER B C 1
ATOM 4195 O O . SER B 2 126 ? 30.545 -35.853 34.035 1.00 53.85 124 SER B O 1
ATOM 4198 N N . THR B 2 127 ? 32.065 -34.289 33.492 1.00 51.92 125 THR B N 1
ATOM 4199 C CA . THR B 2 127 ? 32.929 -34.550 34.646 1.00 49.57 125 THR B CA 1
ATOM 4200 C C . THR B 2 127 ? 32.216 -34.229 35.964 1.00 44.18 125 THR B C 1
ATOM 4201 O O . THR B 2 127 ? 32.318 -34.975 36.926 1.00 42.89 125 THR B O 1
ATOM 4205 N N . ILE B 2 128 ? 31.502 -33.106 35.999 1.00 49.18 126 ILE B N 1
ATOM 4206 C CA . ILE B 2 128 ? 30.765 -32.699 37.193 1.00 47.16 126 ILE B CA 1
ATOM 4207 C C . ILE B 2 128 ? 29.646 -33.694 37.526 1.00 47.56 126 ILE B C 1
ATOM 4208 O O . ILE B 2 128 ? 29.361 -33.962 38.707 1.00 40.10 126 ILE B O 1
ATOM 4213 N N . GLU B 2 129 ? 29.019 -34.225 36.472 1.00 46.58 127 GLU B N 1
ATOM 4214 C CA . GLU B 2 129 ? 27.963 -35.222 36.606 1.00 49.11 127 GLU B CA 1
ATOM 4215 C C . GLU B 2 129 ? 28.526 -36.520 37.187 1.00 49.44 127 GLU B C 1
ATOM 4216 O O . GLU B 2 129 ? 27.976 -37.066 38.156 1.00 47.27 127 GLU B O 1
ATOM 4218 N N . LYS B 2 130 ? 29.627 -37.003 36.606 1.00 47.81 128 LYS B N 1
ATOM 4219 C CA . LYS B 2 130 ? 30.281 -38.216 37.101 1.00 44.50 128 LYS B CA 1
ATOM 4220 C C . LYS B 2 130 ? 30.615 -38.079 38.581 1.00 43.01 128 LYS B C 1
ATOM 4221 O O . LYS B 2 130 ? 30.389 -39.005 39.361 1.00 39.41 128 LYS B O 1
ATOM 4223 N N . LEU B 2 131 ? 31.132 -36.914 38.974 1.00 42.67 129 LEU B N 1
ATOM 4224 C CA . LEU B 2 131 ? 31.432 -36.654 40.384 1.00 45.16 129 LEU B CA 1
ATOM 4225 C C . LEU B 2 131 ? 30.164 -36.597 41.252 1.00 43.07 129 LEU B C 1
ATOM 4226 O O . LEU B 2 131 ? 30.136 -37.146 42.358 1.00 39.81 129 LEU B O 1
ATOM 4231 N N . ALA B 2 132 ? 29.134 -35.923 40.743 1.00 44.95 130 ALA B N 1
ATOM 4232 C CA . ALA B 2 132 ? 27.827 -35.829 41.408 1.00 46.53 130 ALA B CA 1
ATOM 4233 C C . ALA B 2 132 ? 27.211 -37.190 41.784 1.00 45.40 130 ALA B C 1
ATOM 4234 O O . ALA B 2 132 ? 26.739 -37.351 42.906 1.00 43.92 130 ALA B O 1
ATOM 4236 N N . LYS B 2 133 ? 27.212 -38.150 40.851 1.00 44.63 131 LYS B N 1
ATOM 4237 C CA . LYS B 2 133 ? 26.694 -39.513 41.109 1.00 42.19 131 LYS B CA 1
ATOM 4238 C C . LYS B 2 133 ? 27.412 -40.276 42.224 1.00 43.03 131 LYS B C 1
ATOM 4239 O O . LYS B 2 133 ? 26.974 -41.352 42.624 1.00 48.31 131 LYS B O 1
ATOM 4245 N N . ASN B 2 134 ? 28.522 -39.743 42.714 1.00 38.39 132 ASN B N 1
ATOM 4246 C CA . ASN B 2 134 ? 29.148 -40.308 43.905 1.00 43.16 132 ASN B CA 1
ATOM 4247 C C . ASN B 2 134 ? 29.106 -39.301 45.063 1.00 42.51 132 ASN B C 1
ATOM 4248 O O . ASN B 2 134 ? 29.833 -39.428 46.054 1.00 41.16 132 ASN B O 1
ATOM 4253 N N . LYS B 2 135 ? 28.230 -38.305 44.933 1.00 40.35 133 LYS B N 1
ATOM 4254 C CA . LYS B 2 135 ? 28.097 -37.242 45.940 1.00 45.56 133 LYS B CA 1
ATOM 4255 C C . LYS B 2 135 ? 29.418 -36.462 46.164 1.00 44.06 133 LYS B C 1
ATOM 4256 O O . LYS B 2 135 ? 29.827 -36.183 47.301 1.00 39.93 133 LYS B O 1
ATOM 4259 N N . GLN B 2 136 ? 30.085 -36.134 45.059 1.00 46.65 134 GLN B N 1
ATOM 4260 C CA . GLN B 2 136 ? 31.339 -35.385 45.097 1.00 41.60 134 GLN B CA 1
ATOM 4261 C C . GLN B 2 136 ? 31.307 -34.190 44.160 1.00 41.28 134 GLN B C 1
ATOM 4262 O O . GLN B 2 136 ? 30.511 -34.127 43.213 1.00 35.55 134 GLN B O 1
ATOM 4268 N N . LYS B 2 137 ? 32.170 -33.227 44.451 1.00 40.78 135 LYS B N 1
ATOM 4269 C CA . LYS B 2 137 ? 32.317 -32.059 43.602 1.00 44.73 135 LYS B CA 1
ATOM 4270 C C . LYS B 2 137 ? 33.819 -31.830 43.357 1.00 43.95 135 LYS B C 1
ATOM 4271 O O . LYS B 2 137 ? 34.660 -32.299 44.143 1.00 36.93 135 LYS B O 1
ATOM 4273 N N . PRO B 2 138 ? 34.171 -31.121 42.268 1.00 42.26 136 PRO B N 1
ATOM 4274 C CA . PRO B 2 138 ? 35.598 -30.842 42.089 1.00 39.82 136 PRO B CA 1
ATOM 4275 C C . PRO B 2 138 ? 36.161 -30.090 43.305 1.00 44.53 136 PRO B C 1
ATOM 4276 O O . PRO B 2 138 ? 35.455 -29.252 43.887 1.00 43.78 136 PRO B O 1
ATOM 4280 N N . ILE B 2 139 ? 37.400 -30.412 43.691 1.00 44.13 137 ILE B N 1
ATOM 4281 C CA . ILE B 2 139 ? 38.132 -29.673 44.721 1.00 42.85 137 ILE B CA 1
ATOM 4282 C C . ILE B 2 139 ? 38.238 -28.181 44.378 1.00 44.65 137 ILE B C 1
ATOM 4283 O O . ILE B 2 139 ? 38.541 -27.810 43.247 1.00 45.76 137 ILE B O 1
ATOM 4288 N N . THR B 2 140 ? 37.960 -27.318 45.343 1.00 43.69 138 THR B N 1
ATOM 4289 C CA . THR B 2 140 ? 38.145 -25.897 45.109 1.00 45.91 138 THR B CA 1
ATOM 4290 C C . THR B 2 140 ? 39.513 -25.433 45.621 1.00 41.54 138 THR B C 1
ATOM 4291 O O . THR B 2 140 ? 40.148 -26.120 46.425 1.00 43.83 138 THR B O 1
ATOM 4295 N N . PRO B 2 141 ? 39.965 -24.257 45.162 1.00 40.11 139 PRO B N 1
ATOM 4296 C CA . PRO B 2 141 ? 41.256 -23.731 45.616 1.00 41.40 139 PRO B CA 1
ATOM 4297 C C . PRO B 2 141 ? 41.257 -23.598 47.134 1.00 48.78 139 PRO B C 1
ATOM 4298 O O . PRO B 2 141 ? 42.259 -23.933 47.796 1.00 45.26 139 PRO B O 1
ATOM 4302 N N . GLU B 2 142 ? 40.139 -23.101 47.673 1.00 48.60 140 GLU B N 1
ATOM 4303 C CA . GLU B 2 142 ? 39.988 -22.934 49.119 1.00 50.65 140 GLU B CA 1
ATOM 4304 C C . GLU B 2 142 ? 40.352 -24.219 49.843 1.00 48.42 140 GLU B C 1
ATOM 4305 O O . GLU B 2 142 ? 41.226 -24.229 50.730 1.00 43.55 140 GLU B O 1
ATOM 4311 N N . THR B 2 143 ? 39.699 -25.309 49.443 1.00 44.90 141 THR B N 1
ATOM 4312 C CA . THR B 2 143 ? 39.939 -26.604 50.082 1.00 46.71 141 THR B CA 1
ATOM 4313 C C . THR B 2 143 ? 41.371 -27.138 49.820 1.00 45.86 141 THR B C 1
ATOM 4314 O O . THR B 2 143 ? 41.987 -27.775 50.690 1.00 42.90 141 THR B O 1
ATOM 4318 N N . ALA B 2 144 ? 41.926 -26.819 48.651 1.00 46.50 142 ALA B N 1
ATOM 4319 C CA . ALA B 2 144 ? 43.313 -27.193 48.353 1.00 42.60 142 ALA B CA 1
ATOM 4320 C C . ALA B 2 144 ? 44.339 -26.363 49.154 1.00 43.59 142 ALA B C 1
ATOM 4321 O O . ALA B 2 144 ? 45.350 -26.901 49.639 1.00 40.57 142 ALA B O 1
ATOM 4323 N N . GLU B 2 145 ? 44.080 -25.066 49.304 1.00 39.72 143 GLU B N 1
ATOM 4324 C CA . GLU B 2 145 ? 44.968 -24.222 50.098 1.00 40.86 143 GLU B CA 1
ATOM 4325 C C . GLU B 2 145 ? 45.059 -24.735 51.528 1.00 45.27 143 GLU B C 1
ATOM 4326 O O . GLU B 2 145 ? 46.142 -24.804 52.102 1.00 49.73 143 GLU B O 1
ATOM 4332 N N . LYS B 2 146 ? 43.910 -25.116 52.085 1.00 47.30 144 LYS B N 1
ATOM 4333 C CA . LYS B 2 146 ? 43.819 -25.687 53.427 1.00 45.83 144 LYS B CA 1
ATOM 4334 C C . LYS B 2 146 ? 44.761 -26.868 53.594 1.00 46.24 144 LYS B C 1
ATOM 4335 O O . LYS B 2 146 ? 45.649 -26.867 54.453 1.00 47.22 144 LYS B O 1
ATOM 4339 N N . LEU B 2 147 ? 44.549 -27.895 52.781 1.00 45.33 145 LEU B N 1
ATOM 4340 C CA . LEU B 2 147 ? 45.439 -29.049 52.795 1.00 49.06 145 LEU B CA 1
ATOM 4341 C C . LEU B 2 147 ? 46.922 -28.613 52.704 1.00 50.00 145 LEU B C 1
ATOM 4342 O O . LEU B 2 147 ? 47.812 -29.231 53.309 1.00 46.09 145 LEU B O 1
ATOM 4347 N N . ALA B 2 148 ? 47.181 -27.546 51.944 1.00 49.63 146 ALA B N 1
ATOM 4348 C CA . ALA B 2 148 ? 48.554 -27.078 51.728 1.00 48.06 146 ALA B CA 1
ATOM 4349 C C . ALA B 2 148 ? 49.160 -26.517 53.007 1.00 47.79 146 ALA B C 1
ATOM 4350 O O . ALA B 2 148 ? 50.315 -26.805 53.335 1.00 44.57 146 ALA B O 1
ATOM 4352 N N . ARG B 2 149 ? 48.387 -25.708 53.728 1.00 48.39 147 ARG B N 1
ATOM 4353 C CA . ARG B 2 149 ? 48.903 -25.125 54.967 1.00 53.25 147 ARG B CA 1
ATOM 4354 C C . ARG B 2 149 ? 48.964 -26.166 56.091 1.00 48.69 147 ARG B C 1
ATOM 4355 O O . ARG B 2 149 ? 49.864 -26.125 56.927 1.00 50.46 147 ARG B O 1
ATOM 4363 N N . ASP B 2 150 ? 48.032 -27.117 56.077 1.00 48.78 148 ASP B N 1
ATOM 4364 C CA . ASP B 2 150 ? 47.992 -28.170 57.092 1.00 47.80 148 ASP B CA 1
ATOM 4365 C C . ASP B 2 150 ? 49.099 -29.180 56.898 1.00 50.19 148 ASP B C 1
ATOM 4366 O O . ASP B 2 150 ? 49.631 -29.730 57.869 1.00 51.31 148 ASP B O 1
ATOM 4371 N N . LEU B 2 151 ? 49.439 -29.446 55.644 1.00 48.22 149 LEU B N 1
ATOM 4372 C CA . LEU B 2 151 ? 50.497 -30.409 55.363 1.00 50.21 149 LEU B CA 1
ATOM 4373 C C . LEU B 2 151 ? 51.887 -29.794 55.441 1.00 48.02 149 LEU B C 1
ATOM 4374 O O . LEU B 2 151 ? 52.887 -30.517 55.483 1.00 51.55 149 LEU B O 1
ATOM 4379 N N . LYS B 2 152 ? 51.942 -28.466 55.483 1.00 46.16 150 LYS B N 1
ATOM 4380 C CA . LYS B 2 152 ? 53.210 -27.752 55.555 1.00 48.50 150 LYS B CA 1
ATOM 4381 C C . LYS B 2 152 ? 53.843 -27.574 54.167 1.00 50.08 150 LYS B C 1
ATOM 4382 O O . LYS B 2 152 ? 55.058 -27.431 54.046 1.00 53.62 150 LYS B O 1
ATOM 4384 N N . ALA B 2 153 ? 53.015 -27.603 53.127 1.00 50.13 151 ALA B N 1
ATOM 4385 C CA . ALA B 2 153 ? 53.461 -27.300 51.775 1.00 49.70 151 ALA B CA 1
ATOM 4386 C C . ALA B 2 153 ? 53.773 -25.819 51.724 1.00 47.50 151 ALA B C 1
ATOM 4387 O O . ALA B 2 153 ? 53.033 -25.027 52.305 1.00 47.31 151 ALA B O 1
ATOM 4389 N N . VAL B 2 154 ? 54.845 -25.430 51.030 1.00 44.15 152 VAL B N 1
ATOM 4390 C CA . VAL B 2 154 ? 55.113 -23.998 50.843 1.00 43.34 152 VAL B CA 1
ATOM 4391 C C . VAL B 2 154 ? 53.877 -23.245 50.332 1.00 43.36 152 VAL B C 1
ATOM 4392 O O . VAL B 2 154 ? 53.513 -22.190 50.865 1.00 46.09 152 VAL B O 1
ATOM 4396 N N . LYS B 2 155 ? 53.232 -23.783 49.299 1.00 41.71 153 LYS B N 1
ATOM 4397 C CA . LYS B 2 155 ? 51.913 -23.285 48.887 1.00 43.51 153 LYS B CA 1
ATOM 4398 C C . LYS B 2 155 ? 51.216 -24.205 47.907 1.00 38.05 153 LYS B C 1
ATOM 4399 O O . LYS B 2 155 ? 51.745 -25.260 47.526 1.00 38.19 153 LYS B O 1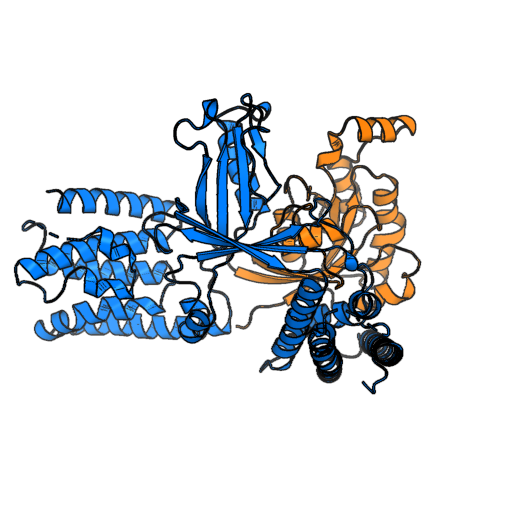
ATOM 4405 N N . TYR B 2 156 ? 50.019 -23.782 47.517 1.00 37.01 154 TYR B N 1
ATOM 4406 C CA . TYR B 2 156 ? 49.210 -24.484 46.540 1.00 35.23 154 TYR B CA 1
ATOM 4407 C C . TYR B 2 156 ? 49.150 -23.688 45.249 1.00 33.68 154 TYR B C 1
ATOM 4408 O O . TYR B 2 156 ? 48.867 -22.483 45.246 1.00 37.17 154 TYR B O 1
ATOM 4417 N N . VAL B 2 157 ? 49.380 -24.376 44.146 1.00 30.93 155 VAL B N 1
ATOM 4418 C CA . VAL B 2 157 ? 49.279 -23.770 42.827 1.00 30.67 155 VAL B CA 1
ATOM 4419 C C . VAL B 2 157 ? 48.486 -24.750 41.981 1.00 30.46 155 VAL B C 1
ATOM 4420 O O . VAL B 2 157 ? 48.491 -25.956 42.259 1.00 35.91 155 VAL B O 1
ATOM 4424 N N . GLU B 2 158 ? 47.826 -24.255 40.945 1.00 26.32 156 GLU B N 1
ATOM 4425 C CA . GLU B 2 158 ? 47.002 -25.103 40.099 1.00 30.34 156 GLU B CA 1
ATOM 4426 C C . GLU B 2 158 ? 47.023 -24.585 38.676 1.00 32.46 156 GLU B C 1
ATOM 4427 O O . GLU B 2 158 ? 47.351 -23.416 38.424 1.00 31.04 156 GLU B O 1
ATOM 4433 N N . CYS B 2 159 ? 46.658 -25.457 37.741 1.00 30.40 157 CYS B N 1
ATOM 4434 C CA . CYS B 2 159 ? 46.810 -25.124 36.345 1.00 27.64 157 CYS B CA 1
ATOM 4435 C C . CYS B 2 159 ? 45.997 -26.041 35.440 1.00 27.98 157 CYS B C 1
ATOM 4436 O O . CYS B 2 159 ? 45.506 -27.087 35.870 1.00 30.99 157 CYS B O 1
ATOM 4439 N N . SER B 2 160 ? 45.831 -25.608 34.190 1.00 29.33 158 SER B N 1
ATOM 4440 C CA . SER B 2 160 ? 45.345 -26.449 33.105 1.00 27.11 158 SER B CA 1
ATOM 4441 C C . SER B 2 160 ? 46.382 -26.501 31.985 1.00 30.19 158 SER B C 1
ATOM 4442 O O . SER B 2 160 ? 46.652 -25.483 31.343 1.00 27.94 158 SER B O 1
ATOM 4445 N N . ALA B 2 161 ? 46.966 -27.667 31.743 1.00 27.50 159 ALA B N 1
ATOM 4446 C CA . ALA B 2 161 ? 47.787 -27.845 30.543 1.00 28.64 159 ALA B CA 1
ATOM 4447 C C . ALA B 2 161 ? 46.983 -27.525 29.289 1.00 25.18 159 ALA B C 1
ATOM 4448 O O . ALA B 2 161 ? 47.531 -27.068 28.296 1.00 27.48 159 ALA B O 1
ATOM 4450 N N . LEU B 2 162 ? 45.684 -27.800 29.331 1.00 28.53 160 LEU B N 1
ATOM 4451 C CA . LEU B 2 162 ? 44.815 -27.607 28.161 1.00 31.30 160 LEU B CA 1
ATOM 4452 C C . LEU B 2 162 ? 44.687 -26.157 27.755 1.00 25.34 160 LEU B C 1
ATOM 4453 O O . LEU B 2 162 ? 44.946 -25.830 26.597 1.00 28.88 160 LEU B O 1
ATOM 4458 N N . THR B 2 163 ? 44.274 -25.309 28.694 1.00 22.64 161 THR B N 1
ATOM 4459 C CA . THR B 2 163 ? 44.077 -23.890 28.427 1.00 29.50 161 THR B CA 1
ATOM 4460 C C . THR B 2 163 ? 45.346 -23.065 28.681 1.00 32.10 161 THR B C 1
ATOM 4461 O O . THR B 2 163 ? 45.403 -21.883 28.324 1.00 30.44 161 THR B O 1
ATOM 4465 N N . GLN B 2 164 ? 46.335 -23.690 29.323 1.00 30.05 162 GLN B N 1
ATOM 4466 C CA . GLN B 2 164 ? 47.622 -23.060 29.646 1.00 28.70 162 GLN B CA 1
ATOM 4467 C C . GLN B 2 164 ? 47.492 -22.158 30.877 1.00 30.25 162 GLN B C 1
ATOM 4468 O O . GLN B 2 164 ? 48.467 -21.581 31.349 1.00 30.48 162 GLN B O 1
ATOM 4474 N N . LYS B 2 165 ? 46.287 -22.059 31.410 1.00 26.24 163 LYS B N 1
ATOM 4475 C CA . LYS B 2 165 ? 46.035 -21.220 32.580 1.00 29.90 163 LYS B CA 1
ATOM 4476 C C . LYS B 2 165 ? 46.782 -21.716 33.821 1.00 33.02 163 LYS B C 1
ATOM 4477 O O . LYS B 2 165 ? 46.659 -22.893 34.185 1.00 29.57 163 LYS B O 1
ATOM 4483 N N . GLY B 2 166 ? 47.546 -20.820 34.469 1.00 32.79 164 GLY B N 1
ATOM 4484 C CA . GLY B 2 166 ? 48.318 -21.147 35.667 1.00 26.49 164 GLY B CA 1
ATOM 4485 C C . GLY B 2 166 ? 49.613 -21.956 35.459 1.00 29.85 164 GLY B C 1
ATOM 4486 O O . GLY B 2 166 ? 50.403 -22.152 36.394 1.00 29.03 164 GLY B O 1
ATOM 4487 N N . LEU B 2 167 ? 49.851 -22.407 34.230 1.00 25.63 165 LEU B N 1
ATOM 4488 C CA . LEU B 2 167 ? 50.958 -23.333 33.958 1.00 26.27 165 LEU B CA 1
ATOM 4489 C C . LEU B 2 167 ? 52.335 -22.721 34.261 1.00 27.19 165 LEU B C 1
ATOM 4490 O O . LEU B 2 167 ? 53.133 -23.297 35.006 1.00 28.42 165 LEU B O 1
ATOM 4495 N N . LYS B 2 168 ? 52.600 -21.542 33.709 1.00 29.30 166 LYS B N 1
ATOM 4496 C CA . LYS B 2 168 ? 53.869 -20.845 33.946 1.00 27.70 166 LYS B CA 1
ATOM 4497 C C . LYS B 2 168 ? 54.083 -20.615 35.433 1.00 27.58 166 LYS B C 1
ATOM 4498 O O . LYS B 2 168 ? 55.173 -20.854 36.000 1.00 30.63 166 LYS B O 1
ATOM 4504 N N . ASN B 2 169 ? 53.038 -20.134 36.076 1.00 25.08 167 ASN B N 1
ATOM 4505 C CA . ASN B 2 169 ? 53.150 -19.824 37.485 1.00 29.39 167 ASN B CA 1
ATOM 4506 C C . ASN B 2 169 ? 53.569 -21.029 38.335 1.00 31.01 167 ASN B C 1
ATOM 4507 O O . ASN B 2 169 ? 54.343 -20.888 39.292 1.00 29.21 167 ASN B O 1
ATOM 4512 N N . VAL B 2 170 ? 53.067 -22.217 37.987 1.00 29.38 168 VAL B N 1
ATOM 4513 C CA . VAL B 2 170 ? 53.397 -23.400 38.765 1.00 23.60 168 VAL B CA 1
ATOM 4514 C C . VAL B 2 170 ? 54.908 -23.562 38.868 1.00 26.51 168 VAL B C 1
ATOM 4515 O O . VAL B 2 170 ? 55.425 -23.818 39.937 1.00 26.99 168 VAL B O 1
ATOM 4519 N N . PHE B 2 171 ? 55.620 -23.433 37.756 1.00 25.18 169 PHE B N 1
ATOM 4520 C CA . PHE B 2 171 ? 57.053 -23.665 37.800 1.00 28.30 169 PHE B CA 1
ATOM 4521 C C . PHE B 2 171 ? 57.842 -22.420 38.253 1.00 29.52 169 PHE B C 1
ATOM 4522 O O . PHE B 2 171 ? 58.942 -22.556 38.787 1.00 26.73 169 PHE B O 1
ATOM 4530 N N . ASP B 2 172 ? 57.273 -21.226 38.080 1.00 24.42 170 ASP B N 1
ATOM 4531 C CA . ASP B 2 172 ? 57.842 -20.044 38.733 1.00 28.46 170 ASP B CA 1
ATOM 4532 C C . ASP B 2 172 ? 57.905 -20.255 40.249 1.00 30.98 170 ASP B C 1
ATOM 4533 O O . ASP B 2 172 ? 58.931 -19.974 40.880 1.00 31.10 170 ASP B O 1
ATOM 4538 N N . GLU B 2 173 ? 56.825 -20.787 40.826 1.00 31.42 171 GLU B N 1
ATOM 4539 C CA . GLU B 2 173 ? 56.764 -21.010 42.276 1.00 29.39 171 GLU B CA 1
ATOM 4540 C C . GLU B 2 173 ? 57.692 -22.127 42.738 1.00 33.65 171 GLU B C 1
ATOM 4541 O O . GLU B 2 173 ? 58.296 -22.054 43.818 1.00 33.66 171 GLU B O 1
ATOM 4547 N N . ALA B 2 174 ? 57.816 -23.163 41.914 1.00 33.22 172 ALA B N 1
ATOM 4548 C CA . ALA B 2 174 ? 58.697 -24.259 42.266 1.00 31.54 172 ALA B CA 1
ATOM 4549 C C . ALA B 2 174 ? 60.132 -23.760 42.402 1.00 29.53 172 ALA B C 1
ATOM 4550 O O . ALA B 2 174 ? 60.882 -24.235 43.265 1.00 29.02 172 ALA B O 1
ATOM 4552 N N . ILE B 2 175 ? 60.522 -22.822 41.534 1.00 33.38 173 ILE B N 1
ATOM 4553 C CA . ILE B 2 175 ? 61.887 -22.263 41.561 1.00 31.81 173 ILE B CA 1
ATOM 4554 C C . ILE B 2 175 ? 62.017 -21.318 42.750 1.00 31.29 173 ILE B C 1
ATOM 4555 O O . ILE B 2 175 ? 62.971 -21.423 43.519 1.00 30.56 173 ILE B O 1
ATOM 4560 N N . LEU B 2 176 ? 61.038 -20.426 42.922 1.00 28.67 174 LEU B N 1
ATOM 4561 C CA . LEU B 2 176 ? 61.020 -19.579 44.116 1.00 35.43 174 LEU B CA 1
ATOM 4562 C C . LEU B 2 176 ? 61.157 -20.380 45.421 1.00 38.84 174 LEU B C 1
ATOM 4563 O O . LEU B 2 176 ? 61.846 -19.946 46.351 1.00 39.54 174 LEU B O 1
ATOM 4568 N N . ALA B 2 177 ? 60.533 -21.556 45.486 1.00 37.07 175 ALA B N 1
ATOM 4569 C CA . ALA B 2 177 ? 60.607 -22.385 46.700 1.00 35.43 175 ALA B CA 1
ATOM 4570 C C . ALA B 2 177 ? 61.978 -23.023 46.898 1.00 35.78 175 ALA B C 1
ATOM 4571 O O . ALA B 2 177 ? 62.444 -23.160 48.020 1.00 36.14 175 ALA B O 1
ATOM 4573 N N . ALA B 2 178 ? 62.623 -23.416 45.806 1.00 32.37 176 ALA B N 1
ATOM 4574 C CA . ALA B 2 178 ? 63.955 -23.995 45.876 1.00 35.14 176 ALA B CA 1
ATOM 4575 C C . ALA B 2 178 ? 65.045 -22.993 46.319 1.00 38.22 176 ALA B C 1
ATOM 4576 O O . ALA B 2 178 ? 66.098 -23.399 46.807 1.00 34.40 176 ALA B O 1
ATOM 4578 N N . LEU B 2 179 ? 64.781 -21.697 46.149 1.00 37.43 177 LEU B N 1
ATOM 4579 C CA . LEU B 2 179 ? 65.772 -20.643 46.401 1.00 45.56 177 LEU B CA 1
ATOM 4580 C C . LEU B 2 179 ? 65.756 -20.142 47.855 1.00 44.40 177 LEU B C 1
ATOM 4581 O O . LEU B 2 179 ? 64.692 -20.052 48.488 1.00 47.65 177 LEU B O 1
#

Foldseek 3Di:
DVLVVLLVVLCVLLVVCVVVVVLQLNLQSLLLNLLLLQLVCCVVVQFVDHQVLCVVQFVCSVVSVDVCRHDVVSLVSLVVSLVSCVSLLVLVCNVSSVVRCVVVCVVVVVVVVVVVSVVSNVVSVVVVVVCLPVVPDFNFFKKKKAKAACVQPPVSHGWIKIFTGPGYDDPVRVVVVVLVVVCVVPNNVQEEEDAPPDDDDNVPDDNSHMYMYIGTKAFDDDPVQCVVQPGVSSSVHFTFKIKDKFWAFPVTGGDDDLQGIKIKIKIWGFPGTPPHNDRMTTTDDMDIDMDHSLRVLLVVLQVLLVLLCVQLVDPDHDQVVLCVSLCCAQVPDPDDHNCSSLVNLQAVVVCVVVSLVSVVSSLVSSVSSLVSNVVVDDVVCVVVSVVSVVSSVVSQVVSCVRNVDHD/DPAEEAAEEEEFAAPQCRQLLVQCVQVVHQSVPDDDDPDFWGWHWDAAPNRIHIYTYGYDHHDPVCLVPRCVSLPPHLEYEQEAEQLDVVRVVCVVVPNLVSNCVNVVPHAYEYEYEPVVCLPPPVSQVVQVVVPHHGHDLVNVQVCCVVSVHPGYFYAYSNVRGRSSVVVNVRVVRSD

Nearest PDB structures (foldseek):
  8i5f-assembly1_D  TM=9.897E-01  e=3.084E-31  Homo sapiens
  7s0y-assembly1_B  TM=9.517E-01  e=2.248E-31  Homo sapiens
  3b13-assembly1_D  TM=9.765E-01  e=1.331E-28  Homo sapiens
  2wkr-assembly1_A  TM=9.430E-01  e=1.043E-26  Avena sativa
  2atx-assembly1_A  TM=9.404E-01  e=2.226E-26  Homo sapiens

Solvent-accessible surface area: 25900 Å² total; per-residue (Å²): 104,107,56,48,118,65,53,86,96,0,35,41,28,4,148,89,8,71,142,94,47,11,57,8,0,2,0,0,1,58,0,0,2,0,0,13,0,0,42,70,3,42,191,90,65,71,11,114,67,7,9,101,22,0,100,94,0,0,36,9,0,71,84,21,108,69,99,68,15,59,34,87,45,0,13,94,18,0,23,84,0,0,56,6,0,73,124,5,47,0,13,43,13,0,11,38,0,0,124,15,0,27,59,8,6,90,120,108,169,37,142,122,112,17,62,78,0,104,64,15,23,125,136,0,103,51,73,14,95,96,16,123,120,15,32,46,36,23,30,23,22,12,0,8,0,0,0,19,11,72,69,47,14,122,137,38,59,40,35,42,28,0,19,15,2,57,80,46,8,12,2,4,70,0,3,52,99,5,45,50,100,33,18,127,72,61,23,80,122,46,12,39,46,20,36,64,2,7,109,29,79,93,105,103,45,71,104,57,73,0,27,1,3,3,7,36,2,86,39,44,25,58,154,146,38,72,139,91,50,158,45,134,13,70,74,26,8,23,1,98,61,0,22,8,24,4,0,10,8,154,126,51,95,33,75,24,28,31,106,78,8,9,4,42,56,13,7,0,16,0,61,44,12,0,0,15,2,90,59,81,0,54,26,105,131,73,79,94,71,66,25,67,26,21,44,6,0,23,29,30,0,38,107,21,7,55,49,0,112,97,6,26,94,45,119,91,41,50,40,22,55,0,0,0,24,0,6,0,1,14,21,37,25,57,39,69,7,5,28,15,7,0,113,48,43,7,104,124,149,136,80,41,57,92,0,60,33,13,0,114,80,0,9,64,6,0,19,50,0,15,69,37,0,98,90,64,30,115,78,81,3,38,119,7,1,107,48,1,32,58,37,47,57,66,11,10,56,46,1,26,129,15,13,136,74,92,78,113,69,60,114,20,11,0,0,0,0,0,0,29,53,96,3,23,10,21,40,4,0,8,0,10,25,53,26,29,6,23,48,6,28,35,41,26,5,3,4,7,18,30,22,50,8,60,19,78,51,92,10,28,12,0,1,0,0,0,0,3,10,75,136,123,57,53,201,75,0,18,30,3,2,35,66,14,56,0,0,2,0,2,0,2,0,18,30,26,75,3,24,91,44,0,36,122,45,0,9,63,26,1,48,139,84,17,104,127,29,41,9,0,0,1,0,2,54,22,37,51,55,126,46,104,81,28,82,42,70,18,56,187,104,128,74,71,20,21,59,43,122,57,0,74,62,27,4,162,97,48,79,10,84,84,19,9,37,0,0,15,83,53,3,119,30,0,69,71,1,0,17,30,0,0,92,19,31,112

Organism: Homo sapiens (NCBI:txid9606)

Radius of gyration: 27.03 Å; Cα contacts (8 Å, |Δi|>4): 1041; chains: 2; bounding box: 65×81×59 Å

CATH classification: 1.25.40.410 (+1 more: 1.20.58.740)